Protein AF-A0A359B3W6-F1 (afdb_monomer)

pLDDT: mean 79.04, std 26.1, range [25.25, 98.94]

Structure (mmCIF, N/CA/C/O backbone):
data_AF-A0A359B3W6-F1
#
_entry.id   AF-A0A359B3W6-F1
#
loop_
_atom_site.group_PDB
_atom_site.id
_atom_site.type_symbol
_atom_site.label_atom_id
_atom_site.label_alt_id
_atom_site.label_comp_id
_atom_site.label_asym_id
_atom_site.label_entity_id
_atom_site.label_seq_id
_atom_site.pdbx_PDB_ins_code
_atom_site.Cartn_x
_atom_site.Cartn_y
_atom_site.Cartn_z
_atom_site.occupancy
_atom_site.B_iso_or_equiv
_atom_site.auth_seq_id
_atom_site.auth_comp_id
_atom_site.auth_asym_id
_atom_site.auth_atom_id
_atom_site.pdbx_PDB_model_num
ATOM 1 N N . MET A 1 1 ? -29.154 -22.667 -45.172 1.00 36.38 1 MET A N 1
ATOM 2 C CA . MET A 1 1 ? -29.153 -22.979 -43.729 1.00 36.38 1 MET A CA 1
ATOM 3 C C . MET A 1 1 ? -28.331 -21.907 -43.044 1.00 36.38 1 MET A C 1
ATOM 5 O O . MET A 1 1 ? -27.133 -21.829 -43.276 1.00 36.38 1 MET A O 1
ATOM 9 N N . VAL A 1 2 ? -29.018 -21.005 -42.348 1.00 28.98 2 VAL A N 1
ATOM 10 C CA . VAL A 1 2 ? -28.432 -19.903 -41.578 1.00 28.98 2 VAL A CA 1
ATOM 11 C C . VAL A 1 2 ? -27.772 -20.517 -40.347 1.00 28.98 2 VAL A C 1
ATOM 13 O O . VAL A 1 2 ? -28.417 -21.291 -39.647 1.00 28.98 2 VAL A O 1
ATOM 16 N N . ASN A 1 3 ? -26.487 -20.239 -40.134 1.00 27.81 3 ASN A N 1
ATOM 17 C CA . ASN A 1 3 ? -25.757 -20.699 -38.959 1.00 27.81 3 ASN A CA 1
ATOM 18 C C . ASN A 1 3 ? -25.585 -19.490 -38.034 1.00 27.81 3 ASN A C 1
ATOM 20 O O . ASN A 1 3 ? -24.754 -18.619 -38.290 1.00 27.81 3 ASN A O 1
ATOM 24 N N . ASP A 1 4 ? -26.444 -19.412 -37.020 1.00 30.19 4 ASP A N 1
ATOM 25 C CA . ASP A 1 4 ? -26.442 -18.354 -36.016 1.00 30.19 4 ASP A CA 1
ATOM 26 C C . ASP A 1 4 ? -25.171 -18.426 -35.164 1.00 30.19 4 ASP A C 1
ATOM 28 O O . ASP A 1 4 ? -24.949 -19.362 -34.388 1.00 30.19 4 ASP A O 1
ATOM 32 N N . GLY A 1 5 ? -24.346 -17.387 -35.283 1.00 30.08 5 GLY A N 1
ATOM 33 C CA . GLY A 1 5 ? -23.245 -17.113 -34.375 1.00 30.08 5 GLY A CA 1
ATOM 34 C C . GLY A 1 5 ? -23.776 -16.765 -32.988 1.00 30.08 5 GLY A C 1
ATOM 35 O O . GLY A 1 5 ? -24.195 -15.639 -32.730 1.00 30.08 5 GLY A O 1
ATOM 36 N N . LYS A 1 6 ? -23.714 -17.722 -32.059 1.00 30.56 6 LYS A N 1
ATOM 37 C CA . LYS A 1 6 ? -23.851 -17.433 -30.629 1.00 30.56 6 LYS A CA 1
ATOM 38 C C . LYS A 1 6 ? -22.558 -16.810 -30.118 1.00 30.56 6 LYS A C 1
ATOM 40 O O . LYS A 1 6 ? -21.622 -17.501 -29.726 1.00 30.56 6 LYS A O 1
ATOM 45 N N . ASN A 1 7 ? -22.559 -15.484 -30.119 1.00 29.39 7 ASN A N 1
ATOM 46 C CA . ASN A 1 7 ? -21.658 -14.633 -29.364 1.00 29.39 7 ASN A CA 1
ATOM 47 C C . ASN A 1 7 ? -21.809 -14.974 -27.865 1.00 29.39 7 ASN A C 1
ATOM 49 O O . ASN A 1 7 ? -22.757 -14.538 -27.210 1.00 29.39 7 ASN A O 1
ATOM 53 N N . LYS A 1 8 ? -20.939 -15.839 -27.327 1.00 33.56 8 LYS A N 1
ATOM 54 C CA . LYS A 1 8 ? -20.878 -16.105 -25.885 1.00 33.56 8 LYS A CA 1
ATOM 55 C C . LYS A 1 8 ? -20.101 -14.968 -25.229 1.00 33.56 8 LYS A C 1
ATOM 57 O O . LYS A 1 8 ? -18.878 -14.992 -25.175 1.00 33.56 8 LYS A O 1
ATOM 62 N N . SER A 1 9 ? -20.843 -13.976 -24.745 1.00 30.00 9 SER A N 1
ATOM 63 C CA . SER A 1 9 ? -20.389 -13.077 -23.685 1.00 30.00 9 SER A CA 1
ATOM 64 C C . SER A 1 9 ? -19.958 -13.940 -22.495 1.00 30.00 9 SER A C 1
ATOM 66 O O . SER A 1 9 ? -20.775 -14.672 -21.932 1.00 30.00 9 SER A O 1
ATOM 68 N N . PHE A 1 10 ? -18.665 -13.907 -22.169 1.00 33.50 10 PHE A N 1
ATOM 69 C CA . PHE A 1 10 ? -18.160 -14.406 -20.896 1.00 33.50 10 PHE A CA 1
ATOM 70 C C . PHE A 1 10 ? -18.769 -13.524 -19.807 1.00 33.50 10 PHE A C 1
ATOM 72 O O . PHE A 1 10 ? -18.562 -12.311 -19.788 1.00 33.50 10 PHE A O 1
ATOM 79 N N . LYS A 1 11 ? -19.617 -14.124 -18.975 1.00 37.31 11 LYS A N 1
ATOM 80 C CA . LYS A 1 11 ? -20.152 -13.496 -17.774 1.00 37.31 11 LYS A CA 1
ATOM 81 C C . LYS A 1 11 ? -19.198 -13.855 -16.635 1.00 37.31 11 LYS A C 1
ATOM 83 O O . LYS A 1 11 ? -18.965 -15.036 -16.432 1.00 37.31 11 LYS A O 1
ATOM 88 N N . THR A 1 12 ? -18.711 -12.813 -15.960 1.00 38.09 12 THR A N 1
ATOM 89 C CA . THR A 1 12 ? -17.937 -12.777 -14.702 1.00 38.09 12 THR A CA 1
ATOM 90 C C . THR A 1 12 ? -16.492 -13.309 -14.730 1.00 38.09 12 THR A C 1
ATOM 92 O O . THR A 1 12 ? -16.171 -14.315 -15.356 1.00 38.09 12 THR A O 1
ATOM 95 N N . ALA A 1 13 ? -15.609 -12.609 -14.002 1.00 39.56 13 ALA A N 1
ATOM 96 C CA . ALA A 1 13 ? -14.198 -12.959 -13.786 1.00 39.56 13 ALA A CA 1
ATOM 97 C C . ALA A 1 13 ? -14.005 -14.356 -13.144 1.00 39.56 13 ALA A C 1
ATOM 99 O O . ALA A 1 13 ? -12.960 -14.992 -13.314 1.00 39.56 13 ALA A O 1
ATOM 100 N N . ASP A 1 14 ? -15.050 -14.871 -12.488 1.00 42.25 14 ASP A N 1
ATOM 101 C CA . ASP A 1 14 ? -15.098 -16.177 -11.820 1.00 42.25 14 ASP A CA 1
ATOM 102 C C . ASP A 1 14 ? -14.870 -17.365 -12.791 1.00 42.25 14 ASP A C 1
ATOM 104 O O . ASP A 1 14 ? -14.148 -18.321 -12.478 1.00 42.25 14 ASP A O 1
ATOM 108 N N . ASP A 1 15 ? -15.383 -17.289 -14.028 1.00 41.62 15 ASP A N 1
ATOM 109 C CA . ASP A 1 15 ? -15.172 -18.340 -15.038 1.00 41.62 15 ASP A CA 1
ATOM 110 C C . ASP A 1 15 ? -13.746 -18.309 -15.620 1.00 41.62 15 ASP A C 1
ATOM 112 O O . ASP A 1 15 ? -13.168 -19.358 -15.947 1.00 41.62 15 ASP A O 1
ATOM 116 N N . SER A 1 16 ? -13.149 -17.117 -15.706 1.00 48.25 16 SER A N 1
ATOM 117 C CA . SER A 1 16 ? -11.800 -16.890 -16.229 1.00 48.25 16 SER A CA 1
ATOM 118 C C . SER A 1 16 ? -10.732 -17.453 -15.289 1.00 48.25 16 SER A C 1
ATOM 120 O O . SER A 1 16 ? -9.865 -18.206 -15.741 1.00 48.25 16 SER A O 1
ATOM 122 N N . HIS A 1 17 ? -10.821 -17.172 -13.982 1.00 43.94 17 HIS A N 1
ATOM 123 C CA . HIS A 1 17 ? -9.844 -17.619 -12.979 1.00 43.94 17 HIS A CA 1
ATOM 124 C C . HIS A 1 17 ? -9.797 -19.151 -12.846 1.00 43.94 17 HIS A C 1
ATOM 126 O O . HIS A 1 17 ? -8.724 -19.756 -12.961 1.00 43.94 17 HIS A O 1
ATOM 132 N N . LYS A 1 18 ? -10.962 -19.810 -12.721 1.00 51.53 18 LYS A N 1
ATOM 133 C CA . LYS A 1 18 ? -11.057 -21.284 -12.681 1.00 51.53 18 LYS A CA 1
ATOM 134 C C . LYS A 1 18 ? -10.466 -21.928 -13.940 1.00 51.53 18 LYS A C 1
ATOM 136 O O . LYS A 1 18 ? -9.817 -22.970 -13.852 1.00 51.53 18 LYS A O 1
ATOM 141 N N . HIS A 1 19 ? -10.620 -21.291 -15.104 1.00 52.97 19 HIS A N 1
ATOM 142 C CA . HIS A 1 19 ? -10.031 -21.773 -16.353 1.00 52.97 19 HIS A CA 1
ATOM 143 C C . HIS A 1 19 ? -8.525 -21.524 -16.471 1.00 52.97 19 HIS A C 1
ATOM 145 O O . HIS A 1 19 ? -7.879 -22.292 -17.177 1.00 52.97 19 HIS A O 1
ATOM 151 N N . ILE A 1 20 ? -7.939 -20.482 -15.867 1.00 52.75 20 ILE A N 1
ATOM 152 C CA . ILE A 1 20 ? -6.469 -20.326 -15.829 1.00 52.75 20 ILE A CA 1
ATOM 153 C C . ILE A 1 20 ? -5.886 -21.451 -14.989 1.00 52.75 20 ILE A C 1
ATOM 155 O O . ILE A 1 20 ? -5.019 -22.177 -15.471 1.00 52.75 20 ILE A O 1
ATOM 159 N N . LYS A 1 21 ? -6.424 -21.641 -13.778 1.00 45.81 21 LYS A N 1
ATOM 160 C CA . LYS A 1 21 ? -5.988 -22.698 -12.872 1.00 45.81 21 LYS A CA 1
ATOM 161 C C . LYS A 1 21 ? -6.044 -24.052 -13.583 1.00 45.81 21 LYS A C 1
ATOM 163 O O . LYS A 1 21 ? -5.017 -24.692 -13.744 1.00 45.81 21 LYS A O 1
ATOM 168 N N . GLN A 1 22 ? -7.170 -24.391 -14.215 1.00 52.59 22 GLN A N 1
ATOM 169 C CA . GLN A 1 22 ? -7.306 -25.630 -14.994 1.00 52.59 22 GLN A CA 1
ATOM 170 C C . GLN A 1 22 ? -6.440 -25.702 -16.267 1.00 52.59 22 GLN A C 1
ATOM 172 O O . GLN A 1 22 ? -6.042 -26.798 -16.662 1.00 52.59 22 GLN A O 1
ATOM 177 N N . HIS A 1 23 ? -6.172 -24.585 -16.953 1.00 51.47 23 HIS A N 1
ATOM 178 C CA . HIS A 1 23 ? -5.341 -24.567 -18.165 1.00 51.47 23 HIS A CA 1
ATOM 179 C C . HIS A 1 23 ? -3.865 -24.820 -17.836 1.00 51.47 23 HIS A C 1
ATOM 181 O O . HIS A 1 23 ? -3.219 -25.604 -18.528 1.00 51.47 23 HIS A O 1
ATOM 187 N N . TYR A 1 24 ? -3.362 -24.241 -16.742 1.00 50.25 24 TYR A N 1
ATOM 188 C CA . TYR A 1 24 ? -1.975 -24.409 -16.304 1.00 50.25 24 TYR A CA 1
ATOM 189 C C . TYR A 1 24 ? -1.774 -25.644 -15.395 1.00 50.25 24 TYR A C 1
ATOM 191 O O . TYR A 1 24 ? -0.722 -26.281 -15.467 1.00 50.25 24 TYR A O 1
ATOM 199 N N . GLU A 1 25 ? -2.786 -26.089 -14.637 1.00 46.72 25 GLU A N 1
ATOM 200 C CA . GLU A 1 25 ? -2.764 -27.350 -13.864 1.00 46.72 25 GLU A CA 1
ATOM 201 C C . GLU A 1 25 ? -2.724 -28.592 -14.766 1.00 46.72 25 GLU A C 1
ATOM 203 O O . GLU A 1 25 ? -2.062 -29.579 -14.436 1.00 46.72 25 GLU A O 1
ATOM 208 N N . LYS A 1 26 ? -3.357 -28.547 -15.951 1.00 44.56 26 LYS A N 1
ATOM 209 C CA . LYS A 1 26 ? -3.331 -29.656 -16.927 1.00 44.56 26 LYS A CA 1
ATOM 210 C C . LYS A 1 26 ? -1.946 -29.923 -17.536 1.00 44.56 26 LYS A C 1
ATOM 212 O O . LYS A 1 26 ? -1.768 -30.959 -18.169 1.00 44.56 26 LYS A O 1
ATOM 217 N N . THR A 1 27 ? -0.959 -29.054 -17.296 1.00 40.69 27 THR A N 1
ATOM 218 C CA . THR A 1 27 ? 0.457 -29.267 -17.674 1.00 40.69 27 THR A CA 1
ATOM 219 C C . THR A 1 27 ? 1.349 -29.776 -16.532 1.00 40.69 27 THR A C 1
ATOM 221 O O . THR A 1 27 ? 2.570 -29.813 -16.654 1.00 40.69 27 THR A O 1
ATOM 224 N N . GLY A 1 28 ? 0.744 -30.253 -15.440 1.00 34.12 28 GLY A N 1
ATOM 225 C CA . GLY A 1 28 ? 1.410 -31.074 -14.432 1.00 34.12 28 GLY A CA 1
ATOM 226 C C . GLY A 1 28 ? 1.991 -30.281 -13.265 1.00 34.12 28 GLY A C 1
ATOM 227 O O . GLY A 1 28 ? 2.985 -29.574 -13.420 1.00 34.12 28 GLY A O 1
ATOM 228 N N . ALA A 1 29 ? 1.366 -30.435 -12.099 1.00 36.34 29 ALA A N 1
ATOM 229 C CA . ALA A 1 29 ? 2.002 -30.672 -10.798 1.00 36.34 29 ALA A CA 1
ATOM 230 C C . ALA A 1 29 ? 0.889 -30.854 -9.754 1.00 36.34 29 ALA A C 1
ATOM 232 O O . ALA A 1 29 ? 0.116 -29.936 -9.489 1.00 36.34 29 ALA A O 1
ATOM 233 N N . GLY A 1 30 ? 0.783 -32.066 -9.209 1.00 29.44 30 GLY A N 1
ATOM 234 C CA . GLY A 1 30 ? -0.103 -32.385 -8.099 1.00 29.44 30 GLY A CA 1
ATOM 235 C C . GLY A 1 30 ? 0.490 -31.960 -6.754 1.00 29.44 30 GLY A C 1
ATOM 236 O O . GLY A 1 30 ? 1.687 -32.095 -6.549 1.00 29.44 30 GLY A O 1
ATOM 237 N N . LYS A 1 31 ? -0.413 -31.466 -5.902 1.00 36.09 31 LYS A N 1
ATOM 238 C CA . LYS A 1 31 ? -0.599 -31.683 -4.456 1.00 36.09 31 LYS A CA 1
ATOM 239 C C . LYS A 1 31 ? 0.567 -31.627 -3.444 1.00 36.09 31 LYS A C 1
ATOM 241 O O . LYS A 1 31 ? 1.633 -32.196 -3.624 1.00 36.09 31 LYS A O 1
ATOM 246 N N . ASP A 1 32 ? 0.150 -31.067 -2.302 1.00 30.47 32 ASP A N 1
ATOM 247 C CA . ASP A 1 32 ? 0.603 -31.215 -0.912 1.00 30.47 32 ASP A CA 1
ATOM 248 C C . ASP A 1 32 ? 1.711 -30.280 -0.402 1.00 30.47 32 ASP A C 1
ATOM 250 O O . ASP A 1 32 ? 2.897 -30.575 -0.481 1.00 30.47 32 ASP A O 1
ATOM 254 N N . TYR A 1 33 ? 1.279 -29.195 0.257 1.00 28.80 33 TYR A N 1
ATOM 255 C CA . TYR A 1 33 ? 2.018 -28.549 1.346 1.00 28.80 33 TYR A CA 1
ATOM 256 C C . TYR A 1 33 ? 1.069 -28.260 2.527 1.00 28.80 33 TYR A C 1
ATOM 258 O O . TYR A 1 33 ? -0.125 -28.034 2.308 1.00 28.80 33 TYR A O 1
ATOM 266 N N . PRO A 1 34 ? 1.569 -28.350 3.775 1.00 26.09 34 PRO A N 1
ATOM 267 C CA . PRO A 1 34 ? 0.757 -28.425 4.987 1.00 26.09 34 PRO A CA 1
ATOM 268 C C . PRO A 1 34 ? 0.120 -27.071 5.339 1.00 26.09 34 PRO A C 1
ATOM 270 O O . PRO A 1 34 ? 0.585 -26.034 4.862 1.00 26.09 34 PRO A O 1
ATOM 273 N N . PRO A 1 35 ? -0.926 -27.055 6.188 1.00 26.62 35 PRO A N 1
ATOM 274 C CA . PRO A 1 35 ? -1.527 -25.811 6.647 1.00 26.62 35 PRO A CA 1
ATOM 275 C C . PRO A 1 35 ? -0.483 -24.964 7.380 1.00 26.62 35 PRO A C 1
ATOM 277 O O . PRO A 1 35 ? 0.239 -25.466 8.246 1.00 26.62 35 PRO A O 1
ATOM 280 N N . SER A 1 36 ? -0.424 -23.676 7.038 1.00 29.25 36 SER A N 1
ATOM 281 C CA . SER A 1 36 ? 0.256 -22.666 7.845 1.00 29.25 36 SER A CA 1
ATOM 282 C C . SER A 1 36 ? -0.233 -22.788 9.287 1.00 29.25 36 SER A C 1
ATOM 284 O O . SER A 1 36 ? -1.439 -22.822 9.544 1.00 29.25 36 SER A O 1
ATOM 286 N N . SER A 1 37 ? 0.714 -22.924 10.210 1.00 25.25 37 SER A N 1
ATOM 287 C CA . SER A 1 37 ? 0.482 -23.142 11.632 1.00 25.25 37 SER A CA 1
ATOM 288 C C . SER A 1 37 ? -0.518 -22.138 12.198 1.00 25.25 37 SER A C 1
ATOM 290 O O . SER A 1 37 ? -0.296 -20.931 12.200 1.00 25.25 37 SER A O 1
ATOM 292 N N . SER A 1 38 ? -1.617 -22.677 12.705 1.00 27.69 38 SER A N 1
ATOM 293 C CA . SER A 1 38 ? -2.658 -21.979 13.436 1.00 27.69 38 SER A CA 1
ATOM 294 C C . SER A 1 38 ? -2.140 -21.491 14.793 1.00 27.69 38 SER A C 1
ATOM 296 O O . SER A 1 38 ? -2.188 -22.236 15.771 1.00 27.69 38 SER A O 1
ATOM 298 N N . THR A 1 39 ? -1.691 -20.239 14.866 1.00 26.31 39 THR A N 1
ATOM 299 C CA . THR A 1 39 ? -1.574 -19.493 16.137 1.00 26.31 39 THR A CA 1
ATOM 300 C C . THR A 1 39 ? -2.097 -18.052 16.063 1.00 26.31 39 THR A C 1
ATOM 302 O O . THR A 1 39 ? -1.919 -17.303 17.014 1.00 26.31 39 THR A O 1
ATOM 305 N N . GLU A 1 40 ? -2.808 -17.657 15.002 1.00 30.67 40 GLU A N 1
ATOM 306 C CA . GLU A 1 40 ? -3.299 -16.270 14.840 1.00 30.67 40 GLU A CA 1
ATOM 307 C C . GLU A 1 40 ? -4.784 -16.051 15.183 1.00 30.67 40 GLU A C 1
ATOM 309 O O . GLU A 1 40 ? -5.298 -14.943 15.071 1.00 30.67 40 GLU A O 1
ATOM 314 N N . ASN A 1 41 ? -5.486 -17.065 15.693 1.00 27.97 41 ASN A N 1
ATOM 315 C CA . ASN A 1 41 ? -6.885 -16.927 16.111 1.00 27.97 41 ASN A CA 1
ATOM 316 C C . ASN A 1 41 ? -7.007 -16.733 17.626 1.00 27.97 41 ASN A C 1
ATOM 318 O O . ASN A 1 41 ? -7.433 -17.647 18.330 1.00 27.97 41 ASN A O 1
ATOM 322 N N . ALA A 1 42 ? -6.633 -15.556 18.134 1.00 27.83 42 ALA A N 1
ATOM 323 C CA . ALA A 1 42 ? -6.939 -15.187 19.520 1.00 27.83 42 ALA A CA 1
ATOM 324 C C . ALA A 1 42 ? -6.927 -13.676 19.821 1.00 27.83 42 ALA A C 1
ATOM 326 O O . ALA A 1 42 ? -6.556 -13.307 20.926 1.00 27.83 42 ALA A O 1
ATOM 327 N N . VAL A 1 43 ? -7.318 -12.774 18.912 1.00 33.97 43 VAL A N 1
ATOM 328 C CA . VAL A 1 43 ? -7.500 -11.353 19.293 1.00 33.97 43 VAL A CA 1
ATOM 329 C C . VAL A 1 43 ? -8.624 -10.702 18.485 1.00 33.97 43 VAL A C 1
ATOM 331 O O . VAL A 1 43 ? -8.398 -9.866 17.621 1.00 33.97 43 VAL A O 1
ATOM 334 N N . VAL A 1 44 ? -9.866 -11.081 18.773 1.00 30.55 44 VAL A N 1
ATOM 335 C CA . VAL A 1 44 ? -11.040 -10.285 18.393 1.00 30.55 44 VAL A CA 1
ATOM 336 C C . VAL A 1 44 ? -11.812 -10.026 19.671 1.00 30.55 44 VAL A C 1
ATOM 338 O O . VAL A 1 44 ? -12.718 -10.773 20.005 1.00 30.55 44 VAL A O 1
ATOM 341 N N . ASP A 1 45 ? -11.367 -9.037 20.443 1.00 29.81 45 ASP A N 1
ATOM 342 C CA . ASP A 1 45 ? -12.242 -8.352 21.389 1.00 29.81 45 ASP A CA 1
ATOM 343 C C . ASP A 1 45 ? -11.569 -7.108 21.977 1.00 29.81 45 ASP A C 1
ATOM 345 O O . ASP A 1 45 ? -10.500 -7.196 22.587 1.00 29.81 45 ASP A O 1
ATOM 349 N N . ARG A 1 46 ? -12.305 -5.990 21.894 1.00 35.03 46 ARG A N 1
ATOM 350 C CA . ARG A 1 46 ? -12.143 -4.691 22.581 1.00 35.03 46 ARG A CA 1
ATOM 351 C C . ARG A 1 46 ? -11.500 -3.550 21.794 1.00 35.03 46 ARG A C 1
ATOM 353 O O . ARG A 1 46 ? -10.348 -3.211 22.039 1.00 35.03 46 ARG A O 1
ATOM 360 N N . PHE A 1 47 ? -12.339 -2.794 21.085 1.00 38.72 47 PHE A N 1
ATOM 361 C CA . PHE A 1 47 ? -12.209 -1.334 21.049 1.00 38.72 47 PHE A CA 1
ATOM 362 C C . PHE A 1 47 ? -13.580 -0.658 21.228 1.00 38.72 47 PHE A C 1
ATOM 364 O O . PHE A 1 47 ? -14.586 -1.066 20.657 1.00 38.72 47 PHE A O 1
ATOM 371 N N . HIS A 1 48 ? -13.620 0.336 22.118 1.00 36.75 48 HIS A N 1
ATOM 372 C CA . HIS A 1 48 ? -14.768 1.193 22.422 1.00 36.75 48 HIS A CA 1
ATOM 373 C C . HIS A 1 48 ? -14.417 2.637 22.056 1.00 36.75 48 HIS A C 1
ATOM 375 O O . HIS A 1 48 ? -13.266 3.051 22.193 1.00 36.75 48 HIS A O 1
ATOM 381 N N . HIS A 1 49 ? -15.437 3.379 21.627 1.00 35.19 49 HIS A N 1
ATOM 382 C CA . HIS A 1 49 ? -15.394 4.741 21.099 1.00 35.19 49 HIS A CA 1
ATOM 383 C C . HIS A 1 49 ? -14.507 5.717 21.899 1.00 35.19 49 HIS A C 1
ATOM 385 O O . HIS A 1 49 ? -14.604 5.807 23.126 1.00 35.19 49 HIS A O 1
ATOM 391 N N . GLY A 1 50 ? -13.664 6.471 21.182 1.00 43.47 50 GLY A N 1
ATOM 392 C CA . GLY A 1 50 ? -13.038 7.716 21.651 1.00 43.47 50 GLY A CA 1
ATOM 393 C C . GLY A 1 50 ? -12.027 7.621 22.802 1.00 43.47 50 GLY A C 1
ATOM 394 O O . GLY A 1 50 ? -11.721 8.641 23.417 1.00 43.47 50 GLY A O 1
ATOM 395 N N . LYS A 1 51 ? -11.502 6.435 23.142 1.00 44.00 51 LYS A N 1
ATOM 396 C CA . LYS A 1 51 ? -10.462 6.284 24.180 1.00 44.00 51 LYS A CA 1
ATOM 397 C C . LYS A 1 51 ? -9.111 5.919 23.572 1.00 44.00 51 LYS A C 1
ATOM 399 O O . LYS A 1 51 ? -9.044 5.061 22.697 1.00 44.00 51 LYS A O 1
ATOM 404 N N . LYS A 1 52 ? -8.035 6.522 24.108 1.00 50.12 52 LYS A N 1
ATOM 405 C CA . LYS A 1 52 ? -6.641 6.164 23.788 1.00 50.12 52 LYS A CA 1
ATOM 406 C C . LYS A 1 52 ? -6.468 4.639 23.787 1.00 50.12 52 LYS A C 1
ATOM 408 O O . LYS A 1 52 ? -7.020 3.986 24.683 1.00 50.12 52 LYS A O 1
ATOM 413 N N . PRO A 1 53 ? -5.693 4.076 22.842 1.00 59.72 53 PRO A N 1
ATOM 414 C CA . PRO A 1 53 ? -5.505 2.637 22.755 1.00 59.72 53 PRO A CA 1
ATOM 415 C C . PRO A 1 53 ? -5.007 2.087 24.094 1.00 59.72 53 PRO A C 1
ATOM 417 O O . PRO A 1 53 ? -4.130 2.664 24.746 1.00 59.72 53 PRO A O 1
ATOM 420 N N . SER A 1 54 ? -5.600 0.970 24.525 1.00 71.69 54 SER A N 1
ATOM 421 C CA . SER A 1 54 ? -5.137 0.256 25.716 1.00 71.69 54 SER A CA 1
ATOM 422 C C . SER A 1 54 ? -3.662 -0.128 25.543 1.00 71.69 54 SER A C 1
ATOM 424 O O . SER A 1 54 ? -3.209 -0.330 24.420 1.00 71.69 54 SER A O 1
ATOM 426 N N . THR A 1 55 ? -2.891 -0.246 26.630 1.00 68.94 55 THR A N 1
ATOM 427 C CA . THR A 1 55 ? -1.476 -0.655 26.523 1.00 68.94 55 THR A CA 1
ATOM 428 C C . THR A 1 55 ? -1.292 -1.957 25.718 1.00 68.94 55 THR A C 1
ATOM 430 O O . THR A 1 55 ? -0.415 -1.965 24.855 1.00 68.94 55 THR A O 1
ATOM 433 N N . PRO A 1 56 ? -2.122 -3.010 25.900 1.00 78.25 56 PRO A N 1
ATOM 434 C CA . PRO A 1 56 ? -2.085 -4.186 25.028 1.00 78.25 56 PRO A CA 1
ATOM 435 C C . PRO A 1 56 ? -2.412 -3.868 23.562 1.00 78.25 56 PRO A C 1
ATOM 437 O O . PRO A 1 56 ? -1.688 -4.306 22.676 1.00 78.25 56 PRO A O 1
ATOM 440 N N . GLY A 1 57 ? -3.446 -3.060 23.298 1.00 88.56 57 GLY A N 1
ATOM 441 C CA . GLY A 1 57 ? -3.836 -2.671 21.938 1.00 88.56 57 GLY A CA 1
ATOM 442 C C . GLY A 1 57 ? -2.760 -1.871 21.199 1.00 88.56 57 GLY A C 1
ATOM 443 O O . GLY A 1 57 ? -2.495 -2.130 20.031 1.00 88.56 57 GLY A O 1
ATOM 444 N N . PHE A 1 58 ? -2.084 -0.953 21.896 1.00 94.12 58 PHE A N 1
ATOM 445 C CA . PHE A 1 58 ? -0.953 -0.196 21.355 1.00 94.12 58 PHE A CA 1
ATOM 446 C C . PHE A 1 58 ? 0.195 -1.118 20.932 1.00 94.12 58 PHE A C 1
ATOM 448 O O . PHE A 1 58 ? 0.723 -0.961 19.835 1.00 94.12 58 PHE A O 1
ATOM 455 N N . ILE A 1 59 ? 0.578 -2.074 21.787 1.00 96.56 59 ILE A N 1
ATOM 456 C CA . ILE A 1 59 ? 1.678 -3.007 21.501 1.00 96.56 59 ILE A CA 1
ATOM 457 C C . ILE A 1 59 ? 1.342 -3.886 20.292 1.00 96.56 59 ILE A C 1
ATOM 459 O O . ILE A 1 59 ? 2.141 -3.963 19.360 1.00 96.56 59 ILE A O 1
ATOM 463 N N . VAL A 1 60 ? 0.156 -4.503 20.296 1.00 95.94 60 VAL A N 1
ATOM 464 C CA . VAL A 1 60 ? -0.282 -5.419 19.235 1.00 95.94 60 VAL A CA 1
ATOM 465 C C . VAL A 1 60 ? -0.330 -4.707 17.885 1.00 95.94 60 VAL A C 1
ATOM 467 O O . VAL A 1 60 ? 0.291 -5.175 16.932 1.00 95.94 60 VAL A O 1
ATOM 470 N N . GLU A 1 61 ? -0.990 -3.549 17.805 1.00 96.00 61 GLU A N 1
ATOM 471 C CA . GLU A 1 61 ? -1.131 -2.835 16.532 1.00 96.00 61 GLU A CA 1
ATOM 472 C C . GLU A 1 61 ? 0.207 -2.281 16.024 1.00 96.00 61 GLU A C 1
ATOM 474 O O . GLU A 1 61 ? 0.499 -2.344 14.830 1.00 96.00 61 GLU A O 1
ATOM 479 N N . SER A 1 62 ? 1.074 -1.816 16.930 1.00 98.38 62 SER A N 1
ATOM 480 C CA . SER A 1 62 ? 2.410 -1.335 16.560 1.00 98.38 62 SER A CA 1
ATOM 481 C C . SER A 1 62 ? 3.239 -2.440 15.914 1.00 98.38 62 SER A C 1
ATOM 483 O O . SER A 1 62 ? 3.842 -2.226 14.864 1.00 98.38 62 SER A O 1
ATOM 485 N N . LEU A 1 63 ? 3.272 -3.632 16.513 1.00 98.50 63 LEU A N 1
ATOM 486 C CA . LEU A 1 63 ? 4.035 -4.756 15.972 1.00 98.50 63 LEU A CA 1
ATOM 487 C C . LEU A 1 63 ? 3.431 -5.257 14.656 1.00 98.50 63 LEU A C 1
ATOM 489 O O . LEU A 1 63 ? 4.172 -5.485 13.702 1.00 98.50 63 LEU A O 1
ATOM 493 N N . ARG A 1 64 ? 2.098 -5.332 14.559 1.00 98.06 64 ARG A N 1
ATOM 494 C CA . ARG A 1 64 ? 1.378 -5.716 13.333 1.00 98.06 64 ARG A CA 1
ATOM 495 C C . ARG A 1 64 ? 1.679 -4.787 12.150 1.00 98.06 64 ARG A C 1
ATOM 497 O O . ARG A 1 64 ? 1.774 -5.239 11.006 1.00 98.06 64 ARG A O 1
ATOM 504 N N . LEU A 1 65 ? 1.827 -3.485 12.403 1.00 98.38 65 LEU A N 1
ATOM 505 C CA . LEU A 1 65 ? 2.238 -2.505 11.394 1.00 98.38 65 LEU A CA 1
ATOM 506 C C . LEU A 1 65 ? 3.729 -2.628 11.060 1.00 98.38 65 LEU A C 1
ATOM 508 O O . LEU A 1 65 ? 4.067 -2.753 9.886 1.00 98.38 65 LEU A O 1
ATOM 512 N N . ASN A 1 66 ? 4.614 -2.630 12.062 1.00 98.81 66 ASN A N 1
ATOM 513 C CA . ASN A 1 66 ? 6.064 -2.650 11.835 1.00 98.81 66 ASN A CA 1
ATOM 514 C C . ASN A 1 66 ? 6.536 -3.927 11.129 1.00 98.81 66 ASN A C 1
ATOM 516 O O . ASN A 1 66 ? 7.245 -3.837 10.130 1.00 98.81 66 ASN A O 1
ATOM 520 N N . LEU A 1 67 ? 6.120 -5.109 11.594 1.00 98.81 67 LEU A N 1
ATOM 521 C CA . LEU A 1 67 ? 6.568 -6.390 11.029 1.00 98.81 67 LEU A CA 1
ATOM 522 C C . LEU A 1 67 ? 6.207 -6.534 9.545 1.00 98.81 67 LEU A C 1
ATOM 524 O O . LEU A 1 67 ? 6.955 -7.131 8.773 1.00 98.81 67 LEU A O 1
ATOM 528 N N . PHE A 1 68 ? 5.074 -5.963 9.138 1.00 98.88 68 PHE A N 1
ATOM 529 C CA . PHE A 1 68 ? 4.644 -5.965 7.748 1.00 98.88 68 PHE A CA 1
ATOM 530 C C . PHE A 1 68 ? 5.350 -4.873 6.938 1.00 98.88 68 PHE A C 1
ATOM 532 O O . PHE A 1 68 ? 6.062 -5.164 5.976 1.00 98.88 68 PHE A O 1
ATOM 539 N N . TRP A 1 69 ? 5.190 -3.608 7.331 1.00 98.88 69 TRP A N 1
ATOM 540 C CA . TRP A 1 69 ? 5.602 -2.485 6.494 1.00 98.88 69 TRP A CA 1
ATOM 541 C C . TRP A 1 69 ? 7.116 -2.281 6.441 1.00 98.88 69 TRP A C 1
ATOM 543 O O . TRP A 1 69 ? 7.609 -1.836 5.408 1.00 98.88 69 TRP A O 1
ATOM 553 N N . LEU A 1 70 ? 7.885 -2.649 7.474 1.00 98.94 70 LEU A N 1
ATOM 554 C CA . LEU A 1 70 ? 9.352 -2.572 7.405 1.00 98.94 70 LEU A CA 1
ATOM 555 C C . LEU A 1 70 ? 9.902 -3.505 6.318 1.00 98.94 70 LEU A C 1
ATOM 557 O O . LEU A 1 70 ? 10.782 -3.110 5.551 1.00 98.94 70 LEU A O 1
ATOM 561 N N . ARG A 1 71 ? 9.323 -4.707 6.179 1.00 98.88 71 ARG A N 1
ATOM 562 C CA . ARG A 1 71 ? 9.657 -5.626 5.085 1.00 98.88 71 ARG A CA 1
ATOM 563 C C . ARG A 1 71 ? 9.307 -5.025 3.726 1.00 98.88 71 ARG A C 1
ATOM 565 O O . ARG A 1 71 ? 10.161 -4.984 2.843 1.00 98.88 71 ARG A O 1
ATOM 572 N N . ILE A 1 72 ? 8.077 -4.532 3.578 1.00 98.88 72 ILE A N 1
ATOM 573 C CA . ILE A 1 72 ? 7.596 -3.900 2.341 1.00 98.88 72 ILE A CA 1
ATOM 574 C C . ILE A 1 72 ? 8.506 -2.726 1.937 1.00 98.88 72 ILE A C 1
ATOM 576 O O . ILE A 1 72 ? 8.941 -2.643 0.792 1.00 98.88 72 ILE A O 1
ATOM 580 N N . MET A 1 73 ? 8.895 -1.859 2.876 1.00 98.88 73 MET A N 1
ATOM 581 C CA . MET A 1 73 ? 9.780 -0.723 2.592 1.00 98.88 73 MET A CA 1
ATOM 582 C C . MET A 1 73 ? 11.219 -1.131 2.249 1.00 98.88 73 MET A C 1
ATOM 584 O O . MET A 1 73 ? 11.826 -0.497 1.381 1.00 98.88 73 MET A O 1
ATOM 588 N N . SER A 1 74 ? 11.754 -2.197 2.856 1.00 98.94 74 SER A N 1
ATOM 589 C CA . SER A 1 74 ? 13.048 -2.766 2.447 1.00 98.94 74 SER A CA 1
ATOM 590 C C . SER A 1 74 ? 13.000 -3.259 0.995 1.00 98.94 74 SER A C 1
ATOM 592 O O . SER A 1 74 ? 13.862 -2.917 0.181 1.00 98.94 74 SER A O 1
ATOM 594 N N . GLU A 1 75 ? 11.949 -4.002 0.639 1.00 98.94 75 GLU A N 1
ATOM 595 C CA . GLU A 1 75 ? 11.734 -4.522 -0.715 1.00 98.94 75 GLU A CA 1
ATOM 596 C C . GLU A 1 75 ? 11.523 -3.384 -1.731 1.00 98.94 75 GLU A C 1
ATOM 598 O O . GLU A 1 75 ? 12.105 -3.414 -2.814 1.00 98.94 75 GLU A O 1
ATOM 603 N N . HIS A 1 76 ? 10.814 -2.311 -1.365 1.00 98.88 76 HIS A N 1
ATOM 604 C CA . HIS A 1 76 ? 10.697 -1.109 -2.196 1.00 98.88 76 HIS A CA 1
ATOM 605 C C . HIS A 1 76 ? 12.042 -0.482 -2.536 1.00 98.88 76 HIS A C 1
ATOM 607 O O . HIS A 1 76 ? 12.289 -0.145 -3.694 1.00 98.88 76 HIS A O 1
ATOM 613 N N . ALA A 1 77 ? 12.914 -0.312 -1.542 1.00 98.88 77 ALA A N 1
ATOM 614 C CA . ALA A 1 77 ? 14.233 0.262 -1.764 1.00 98.88 77 ALA A CA 1
ATOM 615 C C . ALA A 1 77 ? 15.053 -0.603 -2.743 1.00 98.88 77 ALA A C 1
ATOM 617 O O . ALA A 1 77 ? 15.698 -0.076 -3.654 1.00 98.88 77 ALA A O 1
ATOM 618 N N . LEU A 1 78 ? 14.936 -1.932 -2.643 1.00 98.81 78 LEU A N 1
ATOM 619 C CA . LEU A 1 78 ? 15.504 -2.857 -3.622 1.00 98.81 78 LEU A CA 1
ATOM 620 C C . LEU A 1 78 ? 14.907 -2.664 -5.025 1.00 98.81 78 LEU A C 1
ATOM 622 O O . LEU A 1 78 ? 15.666 -2.539 -5.985 1.00 98.81 78 LEU A O 1
ATOM 626 N N . PHE A 1 79 ? 13.580 -2.636 -5.168 1.00 98.75 79 PHE A N 1
ATOM 627 C CA . PHE A 1 79 ? 12.930 -2.517 -6.477 1.00 98.75 79 PHE A CA 1
ATOM 628 C C . PHE A 1 79 ? 13.268 -1.197 -7.174 1.00 98.75 79 PHE A C 1
ATOM 630 O O . PHE A 1 79 ? 13.627 -1.216 -8.352 1.00 98.75 79 PHE A O 1
ATOM 637 N N . ILE A 1 80 ? 13.274 -0.078 -6.438 1.00 98.69 80 ILE A N 1
ATOM 638 C CA . ILE A 1 80 ? 13.716 1.220 -6.969 1.00 98.69 80 ILE A CA 1
ATOM 639 C C . ILE A 1 80 ? 15.147 1.102 -7.496 1.00 98.69 80 ILE A C 1
ATOM 641 O O . ILE A 1 80 ? 15.417 1.490 -8.633 1.00 98.69 80 ILE A O 1
ATOM 645 N N . ARG A 1 81 ? 16.059 0.522 -6.703 1.00 98.50 81 ARG A N 1
ATOM 646 C CA . ARG A 1 81 ? 17.467 0.335 -7.084 1.00 98.50 81 ARG A CA 1
ATOM 647 C C . ARG A 1 81 ? 17.626 -0.508 -8.348 1.00 98.50 81 ARG A C 1
ATOM 649 O O . ARG A 1 81 ? 18.509 -0.226 -9.154 1.00 98.50 81 ARG A O 1
ATOM 656 N N . LEU A 1 82 ? 16.801 -1.538 -8.530 1.00 97.56 82 LEU A N 1
ATOM 657 C CA . LEU A 1 82 ? 16.816 -2.375 -9.734 1.00 97.56 82 LEU A CA 1
ATOM 658 C C . LEU A 1 82 ? 16.278 -1.638 -10.969 1.00 97.56 82 LEU A C 1
ATOM 660 O O . LEU A 1 82 ? 16.754 -1.895 -12.070 1.00 97.56 82 LEU A O 1
ATOM 664 N N . GLY A 1 83 ? 15.331 -0.714 -10.791 1.00 97.25 83 GLY A N 1
ATOM 665 C CA . GLY A 1 83 ? 14.783 0.096 -11.879 1.00 97.25 83 GLY A CA 1
ATOM 666 C C . GLY A 1 83 ? 15.603 1.338 -12.250 1.00 97.25 83 GLY A C 1
ATOM 667 O O . GLY A 1 83 ? 15.329 1.935 -13.291 1.00 97.25 83 GLY A O 1
ATOM 668 N N . LEU A 1 84 ? 16.583 1.742 -11.430 1.00 98.12 84 LEU A N 1
ATOM 669 C CA . LEU A 1 84 ? 17.466 2.886 -11.697 1.00 98.12 84 LEU A CA 1
ATOM 670 C C . LEU A 1 84 ? 18.575 2.540 -12.715 1.00 98.12 84 LEU A C 1
ATOM 672 O O . LEU A 1 84 ? 19.154 1.451 -12.611 1.00 98.12 84 LEU A O 1
ATOM 676 N N . PRO A 1 85 ? 18.951 3.469 -13.620 1.00 96.44 85 PRO A N 1
ATOM 677 C CA . PRO A 1 85 ? 20.118 3.326 -14.499 1.00 96.44 85 PRO A CA 1
ATOM 678 C C . PRO A 1 85 ? 21.403 3.055 -13.723 1.00 96.44 85 PRO A C 1
ATOM 680 O O . PRO A 1 85 ? 21.542 3.486 -12.579 1.00 96.44 85 PRO A O 1
ATOM 683 N N . CYS A 1 86 ? 22.366 2.370 -14.338 1.00 95.38 86 CYS A N 1
ATOM 684 C CA . CYS A 1 86 ? 23.643 2.047 -13.695 1.00 95.38 86 CYS A CA 1
ATOM 685 C C . CYS A 1 86 ? 24.467 3.298 -13.348 1.00 95.38 86 CYS A C 1
ATOM 687 O O . CYS A 1 86 ? 25.236 3.275 -12.389 1.00 95.38 86 CYS A O 1
ATOM 689 N N . GLU A 1 87 ? 24.285 4.374 -14.112 1.00 95.44 87 GLU A N 1
ATOM 690 C CA . GLU A 1 87 ? 24.974 5.658 -13.993 1.00 95.44 87 GLU A CA 1
ATOM 691 C C . GLU A 1 87 ? 24.506 6.466 -12.774 1.00 95.44 87 GLU A C 1
ATOM 693 O O . GLU A 1 87 ? 25.269 7.276 -12.248 1.00 95.44 87 GLU A O 1
ATOM 698 N N . GLU A 1 88 ? 23.298 6.197 -12.267 1.00 97.38 88 GLU A N 1
ATOM 699 C CA . GLU A 1 88 ? 22.716 6.852 -11.088 1.00 97.38 88 GLU A CA 1
ATOM 700 C C . GLU A 1 88 ? 23.308 6.307 -9.776 1.00 97.38 88 GLU A C 1
ATOM 702 O O . GLU A 1 88 ? 22.606 5.853 -8.870 1.00 97.38 88 GLU A O 1
ATOM 707 N N . VAL A 1 89 ? 24.639 6.321 -9.666 1.00 97.94 89 VAL A N 1
ATOM 708 C CA . VAL A 1 89 ? 25.399 5.688 -8.577 1.00 97.94 89 VAL A CA 1
ATOM 709 C C . VAL A 1 89 ? 24.954 6.193 -7.204 1.00 97.94 89 VAL A C 1
ATOM 711 O O . VAL A 1 89 ? 24.753 5.388 -6.296 1.00 97.94 89 VAL A O 1
ATOM 714 N N . ALA A 1 90 ? 24.754 7.504 -7.049 1.00 98.25 90 ALA A N 1
ATOM 715 C CA . ALA A 1 90 ? 24.356 8.096 -5.772 1.00 98.25 90 ALA A CA 1
ATOM 716 C C . ALA A 1 90 ? 22.974 7.601 -5.310 1.00 98.25 90 ALA A C 1
ATOM 718 O O . ALA A 1 90 ? 22.837 7.137 -4.179 1.00 98.25 90 ALA A O 1
ATOM 719 N N . LEU A 1 91 ? 21.972 7.621 -6.197 1.00 98.50 91 LEU A N 1
ATOM 720 C CA . LEU A 1 91 ? 20.619 7.149 -5.882 1.00 98.50 91 LEU A CA 1
ATOM 721 C C . LEU A 1 91 ? 20.593 5.644 -5.603 1.00 98.50 91 LEU A C 1
ATOM 723 O O . LEU A 1 91 ? 19.867 5.186 -4.723 1.00 98.50 91 LEU A O 1
ATOM 727 N N . ARG A 1 92 ? 21.405 4.864 -6.325 1.00 98.56 92 ARG A N 1
ATOM 728 C CA . ARG A 1 92 ? 21.521 3.417 -6.105 1.00 98.56 92 ARG A CA 1
ATOM 729 C C . ARG A 1 92 ? 22.125 3.085 -4.744 1.00 98.56 92 ARG A C 1
ATOM 731 O O . ARG A 1 92 ? 21.629 2.172 -4.088 1.00 98.56 92 ARG A O 1
ATOM 738 N N . LEU A 1 93 ? 23.170 3.808 -4.334 1.00 98.75 93 LEU A N 1
ATOM 739 C CA . LEU A 1 93 ? 23.795 3.647 -3.018 1.00 98.75 93 LEU A CA 1
ATOM 740 C C . LEU A 1 93 ? 22.838 4.051 -1.895 1.00 98.75 93 LEU A C 1
ATOM 742 O O . LEU A 1 93 ? 22.738 3.348 -0.893 1.00 98.75 93 LEU A O 1
ATOM 746 N N . GLU A 1 94 ? 22.096 5.141 -2.076 1.00 98.81 94 GLU A N 1
ATOM 747 C CA . GLU A 1 94 ? 21.087 5.568 -1.109 1.00 98.81 94 GLU A CA 1
ATOM 748 C C . GLU A 1 94 ? 19.962 4.534 -0.960 1.00 98.81 94 GLU A C 1
ATOM 750 O O . GLU A 1 94 ? 19.615 4.154 0.159 1.00 98.81 94 GLU A O 1
ATOM 755 N N . ALA A 1 95 ? 19.442 4.008 -2.073 1.00 98.81 95 ALA A N 1
ATOM 756 C CA . ALA A 1 95 ? 18.443 2.943 -2.056 1.00 98.81 95 ALA A CA 1
ATOM 757 C C . ALA A 1 95 ? 18.965 1.671 -1.365 1.00 98.81 95 ALA A C 1
ATOM 759 O O . ALA A 1 95 ? 18.246 1.040 -0.594 1.00 98.81 95 ALA A O 1
ATOM 760 N N . GLU A 1 96 ? 20.226 1.298 -1.595 1.00 98.81 96 GLU A N 1
ATOM 761 C CA . GLU A 1 96 ? 20.852 0.165 -0.907 1.00 98.81 96 GLU A CA 1
ATOM 762 C C . GLU A 1 96 ? 20.978 0.402 0.606 1.00 98.81 96 GLU A C 1
ATOM 764 O O . GLU A 1 96 ? 20.732 -0.511 1.396 1.00 98.81 96 GLU A O 1
ATOM 769 N N . GLN A 1 97 ? 21.329 1.619 1.028 1.00 98.88 97 GLN A N 1
ATOM 770 C CA . GLN A 1 97 ? 21.407 1.955 2.448 1.00 98.88 97 GLN A CA 1
ATOM 771 C C . GLN A 1 97 ? 20.027 1.898 3.110 1.00 98.88 97 GLN A C 1
ATOM 773 O O . GLN A 1 97 ? 19.883 1.283 4.165 1.00 98.88 97 GLN A O 1
ATOM 778 N N . LEU A 1 98 ? 19.001 2.473 2.475 1.00 98.88 98 LEU A N 1
ATOM 779 C CA . LEU A 1 98 ? 17.620 2.394 2.958 1.00 98.88 98 LEU A CA 1
ATOM 780 C C . LEU A 1 98 ? 17.159 0.936 3.073 1.00 98.88 98 LEU A C 1
ATOM 782 O O . LEU A 1 98 ? 16.610 0.552 4.103 1.00 98.88 98 LEU A O 1
ATOM 786 N N . GLN A 1 99 ? 17.441 0.106 2.062 1.00 98.88 99 GLN A N 1
ATOM 787 C CA . GLN A 1 99 ? 17.135 -1.327 2.091 1.00 98.88 99 GLN A CA 1
ATOM 788 C C . GLN A 1 99 ? 17.717 -2.003 3.344 1.00 98.88 99 GLN A C 1
ATOM 790 O O . GLN A 1 99 ? 16.996 -2.733 4.033 1.00 98.88 99 GLN A O 1
ATOM 795 N N . LYS A 1 100 ? 19.001 -1.753 3.641 1.00 98.88 100 LYS A N 1
ATOM 796 C CA . LYS A 1 100 ? 19.711 -2.323 4.798 1.00 98.88 100 LYS A CA 1
ATOM 797 C C . LYS A 1 100 ? 19.144 -1.833 6.128 1.00 98.88 100 LYS A C 1
ATOM 799 O O . LYS A 1 100 ? 18.948 -2.649 7.022 1.00 98.88 100 LYS A O 1
ATOM 804 N N . GLU A 1 101 ? 18.839 -0.543 6.255 1.00 98.94 101 GLU A N 1
ATOM 805 C CA . GLU A 1 101 ? 18.271 0.004 7.495 1.00 98.94 101 GLU A CA 1
ATOM 806 C C . GLU A 1 101 ? 16.868 -0.535 7.782 1.00 98.94 101 GLU A C 1
ATOM 808 O O . GLU A 1 101 ? 16.572 -0.883 8.923 1.00 98.94 101 GLU A O 1
ATOM 813 N N . PHE A 1 102 ? 16.015 -0.683 6.762 1.00 98.94 102 PHE A N 1
ATOM 814 C CA . PHE A 1 102 ? 14.702 -1.305 6.954 1.00 98.94 102 PHE A CA 1
ATOM 815 C C . PHE A 1 102 ? 14.811 -2.779 7.344 1.00 98.94 102 PHE A C 1
ATOM 817 O O . PHE A 1 102 ? 14.058 -3.229 8.205 1.00 98.94 102 PHE A O 1
ATOM 824 N N . ALA A 1 103 ? 15.750 -3.522 6.749 1.00 98.81 103 ALA A N 1
ATOM 825 C CA . ALA A 1 103 ? 15.997 -4.914 7.121 1.00 98.81 103 ALA A CA 1
ATOM 826 C C . ALA A 1 103 ? 16.487 -5.027 8.575 1.00 98.81 103 ALA A C 1
ATOM 828 O O . ALA A 1 103 ? 15.930 -5.799 9.347 1.00 98.81 103 ALA A O 1
ATOM 829 N N . ARG A 1 104 ? 17.443 -4.181 8.982 1.00 98.81 104 ARG A N 1
ATOM 830 C CA . ARG A 1 104 ? 17.924 -4.115 10.370 1.00 98.81 104 ARG A CA 1
ATOM 831 C C . ARG A 1 104 ? 16.787 -3.818 11.351 1.00 98.81 104 ARG A C 1
ATOM 833 O O . ARG A 1 104 ? 16.699 -4.455 12.397 1.00 98.81 104 ARG A O 1
ATOM 840 N N . LEU A 1 105 ? 15.931 -2.845 11.034 1.00 98.88 105 LEU A N 1
ATOM 841 C CA . LEU A 1 105 ? 14.829 -2.458 11.916 1.00 98.88 105 LEU A CA 1
ATOM 842 C C . LEU A 1 105 ? 13.728 -3.529 11.970 1.00 98.88 105 LEU A C 1
ATOM 844 O O . LEU A 1 105 ? 13.088 -3.695 13.006 1.00 98.88 105 LEU A O 1
ATOM 848 N N . LEU A 1 106 ? 13.521 -4.279 10.883 1.00 98.88 106 LEU A N 1
ATOM 849 C CA . LEU A 1 106 ? 12.638 -5.446 10.869 1.00 98.88 106 LEU A CA 1
ATOM 850 C C . LEU A 1 106 ? 13.161 -6.556 11.790 1.00 98.88 106 LEU A C 1
ATOM 852 O O . LEU A 1 106 ? 12.375 -7.107 12.558 1.00 98.88 106 LEU A O 1
ATOM 856 N N . ASP A 1 107 ? 14.462 -6.849 11.750 1.00 98.75 107 ASP A N 1
ATOM 857 C CA . ASP A 1 107 ? 15.082 -7.838 12.641 1.00 98.75 107 ASP A CA 1
ATOM 858 C C . ASP A 1 107 ? 14.916 -7.428 14.118 1.00 98.75 107 ASP A C 1
ATOM 860 O O . ASP A 1 107 ? 14.566 -8.248 14.967 1.00 98.75 107 ASP A O 1
ATOM 864 N N . GLU A 1 108 ? 15.088 -6.139 14.431 1.00 98.62 108 GLU A N 1
ATOM 865 C CA . GLU A 1 108 ? 14.828 -5.598 15.773 1.00 98.62 108 GLU A CA 1
ATOM 866 C C . GLU A 1 108 ? 13.345 -5.722 16.167 1.00 98.62 108 GLU A C 1
ATOM 868 O O . GLU A 1 108 ? 13.033 -6.139 17.284 1.00 98.62 108 GLU A O 1
ATOM 873 N N . ALA A 1 109 ? 12.415 -5.421 15.255 1.00 98.69 109 ALA A N 1
ATOM 874 C CA . ALA A 1 109 ? 10.981 -5.572 15.501 1.00 98.69 109 ALA A CA 1
ATOM 875 C C . ALA A 1 109 ? 10.588 -7.029 15.799 1.00 98.69 109 ALA A C 1
ATOM 877 O O . ALA A 1 109 ? 9.750 -7.270 16.670 1.00 98.69 109 ALA A O 1
ATOM 878 N N . GLN A 1 110 ? 11.200 -7.996 15.108 1.00 98.62 110 GLN A N 1
ATOM 879 C CA . GLN A 1 110 ? 10.991 -9.426 15.349 1.00 98.62 110 GLN A CA 1
ATOM 880 C C . GLN A 1 110 ? 11.484 -9.846 16.736 1.00 98.62 110 GLN A C 1
ATOM 882 O O . GLN A 1 110 ? 10.767 -10.551 17.440 1.00 98.62 110 GLN A O 1
ATOM 887 N N . GLN A 1 111 ? 12.651 -9.359 17.163 1.00 98.19 111 GLN A N 1
ATOM 888 C CA . GLN A 1 111 ? 13.176 -9.627 18.507 1.00 98.19 111 GLN A CA 1
ATOM 889 C C . GLN A 1 111 ? 12.279 -9.029 19.597 1.00 98.19 111 GLN A C 1
ATOM 891 O O . GLN A 1 111 ? 11.948 -9.702 20.572 1.00 98.19 111 GLN A O 1
ATOM 896 N N . ILE A 1 112 ? 11.827 -7.781 19.423 1.00 98.12 112 ILE A N 1
ATOM 897 C CA . ILE A 1 112 ? 10.905 -7.128 20.367 1.00 98.12 112 ILE A CA 1
ATOM 898 C C . ILE A 1 112 ? 9.584 -7.905 20.466 1.00 98.12 112 ILE A C 1
ATOM 900 O O . ILE A 1 112 ? 9.005 -7.987 21.549 1.00 98.12 112 ILE A O 1
ATOM 904 N N . ALA A 1 113 ? 9.103 -8.490 19.366 1.00 97.19 113 ALA A N 1
ATOM 905 C CA . ALA A 1 113 ? 7.840 -9.222 19.340 1.00 97.19 113 ALA A CA 1
ATOM 906 C C . ALA A 1 113 ? 7.821 -10.477 20.237 1.00 97.19 113 ALA A C 1
ATOM 908 O O . ALA A 1 113 ? 6.736 -10.904 20.631 1.00 97.19 113 ALA A O 1
ATOM 909 N N . GLU A 1 114 ? 8.978 -11.042 20.604 1.00 96.12 114 GLU A N 1
ATOM 910 C CA . GLU A 1 114 ? 9.058 -12.208 21.497 1.00 96.12 114 GLU A CA 1
ATOM 911 C C . GLU A 1 114 ? 8.627 -11.882 22.936 1.00 96.12 114 GLU A C 1
ATOM 913 O O . GLU A 1 114 ? 7.971 -12.692 23.594 1.00 96.12 114 GLU A O 1
ATOM 918 N N . ASN A 1 115 ? 8.980 -10.693 23.433 1.00 96.19 115 ASN A N 1
ATOM 919 C CA . ASN A 1 115 ? 8.614 -10.231 24.772 1.00 96.19 115 ASN A CA 1
ATOM 920 C C . ASN A 1 115 ? 8.466 -8.698 24.809 1.00 96.19 115 ASN A C 1
ATOM 922 O O . ASN A 1 115 ? 9.334 -7.998 25.337 1.00 96.19 115 ASN A O 1
ATOM 926 N N . PRO A 1 116 ? 7.377 -8.153 24.241 1.00 96.75 116 PRO A N 1
ATOM 927 C CA . PRO A 1 116 ? 7.297 -6.730 23.962 1.00 96.75 116 PRO A CA 1
ATOM 928 C C . PRO A 1 116 ? 6.987 -5.904 25.208 1.00 96.75 116 PRO A C 1
ATOM 930 O O . PRO A 1 116 ? 5.962 -6.093 25.870 1.00 96.75 116 PRO A O 1
ATOM 933 N N . THR A 1 117 ? 7.808 -4.885 25.474 1.00 97.19 117 THR A N 1
ATOM 934 C CA . THR A 1 117 ? 7.453 -3.822 26.420 1.00 97.19 117 THR A CA 1
ATOM 935 C C . THR A 1 117 ? 6.925 -2.583 25.700 1.00 97.19 117 THR A C 1
ATOM 937 O O . THR A 1 117 ? 7.312 -2.256 24.577 1.00 97.19 117 THR A O 1
ATOM 940 N N . LYS A 1 118 ? 6.060 -1.818 26.379 1.00 95.81 118 LYS A N 1
ATOM 941 C CA . LYS A 1 118 ? 5.508 -0.570 25.825 1.00 95.81 118 LYS A CA 1
ATOM 942 C C . LYS A 1 118 ? 6.603 0.421 25.407 1.00 95.81 118 LYS A C 1
ATOM 944 O O . LYS A 1 118 ? 6.453 1.085 24.388 1.00 95.81 118 LYS A O 1
ATOM 949 N N . ASN A 1 119 ? 7.680 0.530 26.186 1.00 97.56 119 ASN A N 1
ATOM 950 C CA . ASN A 1 119 ? 8.756 1.490 25.926 1.00 97.56 119 ASN A CA 1
ATOM 951 C C . ASN A 1 119 ? 9.597 1.097 24.706 1.00 97.56 119 ASN A C 1
ATOM 953 O O . ASN A 1 119 ? 9.944 1.967 23.911 1.00 97.56 119 ASN A O 1
ATOM 957 N N . GLU A 1 120 ? 9.898 -0.193 24.537 1.00 98.12 120 GLU A N 1
ATOM 958 C CA . GLU A 1 120 ? 10.622 -0.690 23.360 1.00 98.12 120 GLU A CA 1
ATOM 959 C C . GLU A 1 120 ? 9.802 -0.501 22.092 1.00 98.12 120 GLU A C 1
ATOM 961 O O . GLU A 1 120 ? 10.308 0.048 21.119 1.00 98.12 120 GLU A O 1
ATOM 966 N N . VAL A 1 121 ? 8.516 -0.855 22.132 1.00 98.38 121 VAL A N 1
ATOM 967 C CA . VAL A 1 121 ? 7.605 -0.668 20.998 1.00 98.38 121 VAL A CA 1
ATOM 968 C C . VAL A 1 121 ? 7.429 0.815 20.658 1.00 98.38 121 VAL A C 1
ATOM 970 O O . VAL A 1 121 ? 7.421 1.189 19.489 1.00 98.38 121 VAL A O 1
ATOM 973 N N . PHE A 1 122 ? 7.346 1.691 21.662 1.00 98.00 122 PHE A N 1
ATOM 974 C CA . PHE A 1 122 ? 7.293 3.135 21.427 1.00 98.00 122 PHE A CA 1
ATOM 975 C C . PHE A 1 122 ? 8.581 3.655 20.767 1.00 98.00 122 PHE A C 1
ATOM 977 O O . PHE A 1 122 ? 8.518 4.455 19.836 1.00 98.00 122 PHE A O 1
ATOM 984 N N . ARG A 1 123 ? 9.761 3.180 21.196 1.00 98.56 123 ARG A N 1
ATOM 985 C CA . ARG A 1 123 ? 11.040 3.524 20.551 1.00 98.56 123 ARG A CA 1
ATOM 986 C C . ARG A 1 123 ? 11.094 3.015 19.108 1.00 98.56 123 ARG A C 1
ATOM 988 O O . ARG A 1 123 ? 11.458 3.793 18.228 1.00 98.56 123 ARG A O 1
ATOM 995 N N . LEU A 1 124 ? 10.687 1.766 18.877 1.00 98.75 124 LEU A N 1
ATOM 996 C CA . LEU A 1 124 ? 10.600 1.152 17.551 1.00 98.75 124 LEU A CA 1
ATOM 997 C C . LEU A 1 124 ? 9.720 1.989 16.614 1.00 98.75 124 LEU A C 1
ATOM 999 O O . LEU A 1 124 ? 10.158 2.341 15.523 1.00 98.75 124 LEU A O 1
ATOM 1003 N N . ASN A 1 125 ? 8.520 2.382 17.059 1.00 98.69 125 ASN A N 1
ATOM 1004 C CA . ASN A 1 125 ? 7.615 3.219 16.268 1.00 98.69 125 ASN A CA 1
ATOM 1005 C C . ASN A 1 125 ? 8.261 4.550 15.879 1.00 98.69 125 ASN A C 1
ATOM 1007 O O . ASN A 1 125 ? 8.169 4.962 14.724 1.00 98.69 125 ASN A O 1
ATOM 1011 N N . ARG A 1 126 ? 8.937 5.222 16.816 1.00 98.50 126 ARG A N 1
ATOM 1012 C CA . ARG A 1 126 ? 9.607 6.499 16.542 1.00 98.50 126 ARG A CA 1
ATOM 1013 C C . ARG A 1 126 ? 10.721 6.351 15.509 1.00 98.50 126 ARG A C 1
ATOM 1015 O O . ARG A 1 126 ? 10.865 7.203 14.634 1.00 98.50 126 ARG A O 1
ATOM 1022 N N . GLU A 1 127 ? 11.498 5.280 15.606 1.00 98.75 127 GLU A N 1
ATOM 1023 C CA . GLU A 1 127 ? 12.562 4.977 14.653 1.00 98.75 127 GLU A CA 1
ATOM 1024 C C . GLU A 1 127 ? 11.998 4.638 13.266 1.00 98.75 127 GLU A C 1
ATOM 1026 O O . GLU A 1 127 ? 12.437 5.211 12.267 1.00 98.75 127 GLU A O 1
ATOM 1031 N N . ALA A 1 128 ? 10.947 3.817 13.211 1.00 98.81 128 ALA A N 1
ATOM 1032 C CA . ALA A 1 128 ? 10.243 3.477 11.981 1.00 98.81 128 ALA A CA 1
ATOM 1033 C C . ALA A 1 128 ? 9.604 4.706 11.316 1.00 98.81 128 ALA A C 1
ATOM 1035 O O . ALA A 1 128 ? 9.699 4.850 10.099 1.00 98.81 128 ALA A O 1
ATOM 1036 N N . ILE A 1 129 ? 9.019 5.636 12.081 1.00 98.50 129 ILE A N 1
ATOM 1037 C CA . ILE A 1 129 ? 8.487 6.909 11.562 1.00 98.50 129 ILE A CA 1
ATOM 1038 C C . ILE A 1 129 ? 9.598 7.735 10.903 1.00 98.50 129 ILE A C 1
ATOM 1040 O O . ILE A 1 129 ? 9.406 8.252 9.798 1.00 98.50 129 ILE A O 1
ATOM 1044 N N . ASN A 1 130 ? 10.759 7.853 11.552 1.00 98.56 130 ASN A N 1
ATOM 1045 C CA . ASN A 1 130 ? 11.888 8.618 11.021 1.00 98.56 130 ASN A CA 1
ATOM 1046 C C . ASN A 1 130 ? 12.433 7.988 9.731 1.00 98.56 130 ASN A C 1
ATOM 1048 O O . ASN A 1 130 ? 12.580 8.680 8.724 1.00 98.56 130 ASN A O 1
ATOM 1052 N N . LEU A 1 131 ? 12.668 6.673 9.733 1.00 98.88 131 LEU A N 1
ATOM 1053 C CA . LEU A 1 131 ? 13.174 5.954 8.562 1.00 98.88 131 LEU A CA 1
ATOM 1054 C C . LEU A 1 131 ? 12.160 5.956 7.405 1.00 98.88 131 LEU A C 1
ATOM 1056 O O . LEU A 1 131 ? 12.526 6.146 6.244 1.00 98.88 131 LEU A O 1
ATOM 1060 N N . THR A 1 132 ? 10.867 5.833 7.718 1.00 98.81 132 THR A N 1
ATOM 1061 C CA . THR A 1 132 ? 9.788 5.936 6.725 1.00 98.81 132 THR A CA 1
ATOM 1062 C C . THR A 1 132 ? 9.692 7.348 6.144 1.00 98.81 132 THR A C 1
ATOM 1064 O O . THR A 1 132 ? 9.450 7.504 4.952 1.00 98.81 132 THR A O 1
ATOM 1067 N N . THR A 1 133 ? 9.950 8.389 6.941 1.00 98.50 133 THR A N 1
ATOM 1068 C CA . THR A 1 133 ? 10.045 9.769 6.434 1.00 98.50 133 THR A CA 1
ATOM 1069 C C . THR A 1 133 ? 11.204 9.904 5.440 1.00 98.50 133 THR A C 1
ATOM 1071 O O . THR A 1 133 ? 10.997 10.400 4.336 1.00 98.50 133 THR A O 1
ATOM 1074 N N . ALA A 1 134 ? 12.380 9.352 5.758 1.00 98.75 134 ALA A N 1
ATOM 1075 C CA . ALA A 1 134 ? 13.532 9.384 4.856 1.00 98.75 134 ALA A CA 1
ATOM 1076 C C . ALA A 1 134 ? 13.263 8.692 3.504 1.00 98.75 134 ALA A C 1
ATOM 1078 O O . ALA A 1 134 ? 13.615 9.230 2.453 1.00 98.75 134 ALA A O 1
ATOM 1079 N N . ILE A 1 135 ? 12.592 7.529 3.487 1.00 98.81 135 ILE A N 1
ATOM 1080 C CA . ILE A 1 135 ? 12.245 6.875 2.211 1.00 98.81 135 ILE A CA 1
ATOM 1081 C C . ILE A 1 135 ? 11.121 7.599 1.456 1.00 98.81 135 ILE A C 1
ATOM 1083 O O . ILE A 1 135 ? 11.091 7.530 0.229 1.00 98.81 135 ILE A O 1
ATOM 1087 N N . ILE A 1 136 ? 10.209 8.307 2.135 1.00 98.69 136 ILE A N 1
ATOM 1088 C CA . ILE A 1 136 ? 9.221 9.176 1.470 1.00 98.69 136 ILE A CA 1
ATOM 1089 C C . ILE A 1 136 ? 9.934 10.311 0.730 1.00 98.69 136 ILE A C 1
ATOM 1091 O O . ILE A 1 136 ? 9.611 10.569 -0.434 1.00 98.69 136 ILE A O 1
ATOM 1095 N N . ASP A 1 137 ? 10.922 10.946 1.365 1.00 98.56 137 ASP A N 1
ATOM 1096 C CA . ASP A 1 137 ? 11.725 12.007 0.750 1.00 98.56 137 ASP A CA 1
ATOM 1097 C C . ASP A 1 137 ? 12.517 11.467 -0.445 1.00 98.56 137 ASP A C 1
ATOM 1099 O O . ASP A 1 137 ? 12.484 12.043 -1.535 1.00 98.56 137 ASP A O 1
ATOM 1103 N N . PHE A 1 138 ? 13.163 10.307 -0.287 1.00 98.88 138 PHE A N 1
ATOM 1104 C CA . PHE A 1 138 ? 13.857 9.620 -1.377 1.00 98.88 138 PHE A CA 1
ATOM 1105 C C . PHE A 1 138 ? 12.922 9.297 -2.552 1.00 98.88 138 PHE A C 1
ATOM 1107 O O . PHE A 1 138 ? 13.204 9.683 -3.686 1.00 98.88 138 PHE A O 1
ATOM 1114 N N . LYS A 1 139 ? 11.771 8.657 -2.296 1.00 98.81 139 LYS A N 1
ATOM 1115 C CA . LYS A 1 139 ? 10.766 8.330 -3.324 1.00 98.81 139 LYS A CA 1
ATOM 1116 C C . LYS A 1 139 ? 10.238 9.585 -4.019 1.00 98.81 139 LYS A C 1
ATOM 1118 O O . LYS A 1 139 ? 10.033 9.568 -5.229 1.00 98.81 139 LYS A O 1
ATOM 1123 N N . SER A 1 140 ? 10.052 10.681 -3.283 1.00 98.62 140 SER A N 1
ATOM 1124 C CA . SER A 1 140 ? 9.605 11.959 -3.848 1.00 98.62 140 SER A CA 1
ATOM 1125 C C . SER A 1 140 ? 10.647 12.569 -4.780 1.00 98.62 140 SER A C 1
ATOM 1127 O O . SER A 1 140 ? 10.288 13.009 -5.870 1.00 98.62 140 SER A O 1
ATOM 1129 N N . ARG A 1 141 ? 11.933 12.529 -4.403 1.00 98.31 141 ARG A N 1
ATOM 1130 C CA . ARG A 1 141 ? 13.029 12.980 -5.273 1.00 98.31 141 ARG A CA 1
ATOM 1131 C C . ARG A 1 141 ? 13.161 12.111 -6.518 1.00 98.31 141 ARG A C 1
ATOM 1133 O O . ARG A 1 141 ? 13.235 12.651 -7.613 1.00 98.31 141 ARG A O 1
ATOM 1140 N N . VAL A 1 142 ? 13.130 10.784 -6.378 1.00 98.44 142 VAL A N 1
ATOM 1141 C CA . VAL A 1 142 ? 13.169 9.868 -7.532 1.00 98.44 142 VAL A CA 1
ATOM 1142 C C . VAL A 1 142 ? 11.993 10.131 -8.473 1.00 98.44 142 VAL A C 1
ATOM 1144 O O . VAL A 1 142 ? 12.198 10.238 -9.678 1.00 98.44 142 VAL A O 1
ATOM 1147 N N . LEU A 1 143 ? 10.776 10.298 -7.943 1.00 98.38 143 LEU A N 1
ATOM 1148 C CA . LEU A 1 143 ? 9.611 10.635 -8.760 1.00 98.38 143 LEU A CA 1
ATOM 1149 C C . LEU A 1 143 ? 9.817 11.952 -9.509 1.00 98.38 143 LEU A C 1
ATOM 1151 O O . LEU A 1 143 ? 9.583 11.987 -10.712 1.00 98.38 143 LEU A O 1
ATOM 1155 N N . GLN A 1 144 ? 10.261 13.004 -8.811 1.00 98.25 144 GLN A N 1
ATOM 1156 C CA . GLN A 1 144 ? 10.528 14.314 -9.405 1.00 98.25 144 GLN A CA 1
ATOM 1157 C C . GLN A 1 144 ? 11.528 14.209 -10.559 1.00 98.25 144 GLN A C 1
ATOM 1159 O O . GLN A 1 144 ? 11.246 14.693 -11.649 1.00 98.25 144 GLN A O 1
ATOM 1164 N N . LEU A 1 145 ? 12.650 13.520 -10.347 1.00 98.19 145 LEU A N 1
ATOM 1165 C CA . LEU A 1 145 ? 13.680 13.337 -11.369 1.00 98.19 145 LEU A CA 1
ATOM 1166 C C . LEU A 1 145 ? 13.148 12.595 -12.604 1.00 98.19 145 LEU A C 1
ATOM 1168 O O . LEU A 1 145 ? 13.495 12.948 -13.728 1.00 98.19 145 LEU A O 1
ATOM 1172 N N . ILE A 1 146 ? 12.275 11.599 -12.425 1.00 97.00 146 ILE A N 1
ATOM 1173 C CA . ILE A 1 146 ? 11.664 10.882 -13.553 1.00 97.00 146 ILE A CA 1
ATOM 1174 C C . ILE A 1 146 ? 10.671 11.788 -14.303 1.00 97.00 146 ILE A C 1
ATOM 1176 O O . ILE A 1 146 ? 10.744 11.901 -15.524 1.00 97.00 146 ILE A O 1
ATOM 1180 N N . ILE A 1 147 ? 9.741 12.452 -13.605 1.00 97.00 147 ILE A N 1
ATOM 1181 C CA . ILE A 1 147 ? 8.690 13.259 -14.260 1.00 97.00 147 ILE A CA 1
ATOM 1182 C C . ILE A 1 147 ? 9.232 14.553 -14.882 1.00 97.00 147 ILE A C 1
ATOM 1184 O O . ILE A 1 147 ? 8.687 15.022 -15.879 1.00 97.00 147 ILE A O 1
ATOM 1188 N N . CYS A 1 148 ? 10.309 15.114 -14.327 1.00 97.75 148 CYS A N 1
ATOM 1189 C CA . CYS A 1 148 ? 11.026 16.260 -14.888 1.00 97.75 148 CYS A CA 1
ATOM 1190 C C . CYS A 1 148 ? 12.031 15.857 -15.977 1.00 97.75 148 CYS A C 1
ATOM 1192 O O . CYS A 1 148 ? 12.671 16.730 -16.554 1.00 97.75 148 CYS A O 1
ATOM 1194 N N . CYS A 1 149 ? 12.114 14.562 -16.310 1.00 95.94 149 CYS A N 1
ATOM 1195 C CA . CYS A 1 149 ? 13.001 14.014 -17.336 1.00 95.94 149 CYS A CA 1
ATOM 1196 C C . CYS A 1 149 ? 14.502 14.226 -17.050 1.00 95.94 149 CYS A C 1
ATOM 1198 O O . CYS A 1 149 ? 15.301 14.246 -17.984 1.00 95.94 149 CYS A O 1
ATOM 1200 N N . ASP A 1 150 ? 14.892 14.338 -15.777 1.00 9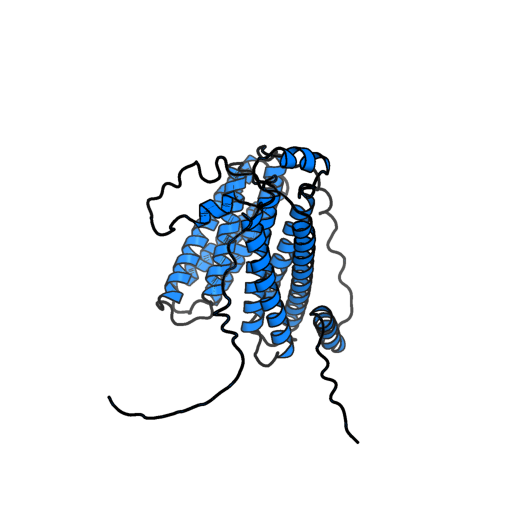6.31 150 ASP A N 1
ATOM 1201 C CA . ASP A 1 150 ? 16.298 14.357 -15.354 1.00 96.31 150 ASP A CA 1
ATOM 1202 C C . ASP A 1 150 ? 16.891 12.935 -15.333 1.00 96.31 150 ASP A C 1
ATOM 1204 O O . ASP A 1 150 ? 18.071 12.745 -15.617 1.00 96.31 150 ASP A O 1
ATOM 1208 N N . ILE A 1 151 ? 16.056 11.919 -15.073 1.00 92.31 151 ILE A N 1
ATOM 1209 C CA . ILE A 1 151 ? 16.374 10.498 -15.283 1.00 92.31 151 ILE A CA 1
ATOM 1210 C C . ILE A 1 151 ? 15.558 10.006 -16.479 1.00 92.31 151 ILE A C 1
ATOM 1212 O O . ILE A 1 151 ? 14.354 9.773 -16.377 1.00 92.31 151 ILE A O 1
ATOM 1216 N N . VAL A 1 152 ? 16.219 9.863 -17.629 1.00 79.94 152 VAL A N 1
ATOM 1217 C CA . VAL A 1 152 ? 15.557 9.544 -18.911 1.00 79.94 152 VAL A CA 1
ATOM 1218 C C . VAL A 1 152 ? 15.500 8.036 -19.186 1.00 79.94 152 VAL A C 1
ATOM 1220 O O . VAL A 1 152 ? 14.669 7.568 -19.962 1.00 79.94 152 VAL A O 1
ATOM 1223 N N . THR A 1 153 ? 16.381 7.254 -18.565 1.00 83.31 153 THR A N 1
ATOM 1224 C CA . THR A 1 153 ? 16.476 5.798 -18.746 1.00 83.31 153 THR A CA 1
ATOM 1225 C C . THR A 1 153 ? 16.071 5.059 -17.467 1.00 83.31 153 THR A C 1
ATOM 1227 O O . THR A 1 153 ? 16.034 5.638 -16.384 1.00 83.31 153 THR A O 1
ATOM 1230 N N . GLY A 1 154 ? 15.751 3.766 -17.578 1.00 90.62 154 GLY A N 1
ATOM 1231 C CA . GLY A 1 154 ? 15.382 2.915 -16.441 1.00 90.62 154 GLY A CA 1
ATOM 1232 C C . GLY A 1 154 ? 14.021 2.239 -16.601 1.00 90.62 154 GLY A C 1
ATOM 1233 O O . GLY A 1 154 ? 13.357 2.368 -17.628 1.00 90.62 154 GLY A O 1
ATOM 1234 N N . PHE A 1 155 ? 13.622 1.492 -15.572 1.00 93.38 155 PHE A N 1
ATOM 1235 C CA . PHE A 1 155 ? 12.404 0.667 -15.567 1.00 93.38 155 PHE A CA 1
ATOM 1236 C C . PHE A 1 155 ? 11.409 1.056 -14.462 1.00 93.38 155 PHE A C 1
ATOM 1238 O O . PHE A 1 155 ? 10.357 0.433 -14.323 1.00 93.38 155 PHE A O 1
ATOM 1245 N N . ASN A 1 156 ? 11.718 2.094 -13.680 1.00 97.12 156 ASN A N 1
ATOM 1246 C CA . ASN A 1 156 ? 10.806 2.631 -12.675 1.00 97.12 156 ASN A CA 1
ATOM 1247 C C . ASN A 1 156 ? 9.683 3.434 -13.346 1.00 97.12 156 ASN A C 1
ATOM 1249 O O . ASN A 1 156 ? 9.897 4.550 -13.817 1.00 97.12 156 ASN A O 1
ATOM 1253 N N . LEU A 1 157 ? 8.466 2.885 -13.358 1.00 97.38 157 LEU A N 1
ATOM 1254 C CA . LEU A 1 157 ? 7.280 3.620 -13.801 1.00 97.38 157 LEU A CA 1
ATOM 1255 C C . LEU A 1 157 ? 6.979 4.766 -12.812 1.00 97.38 157 LEU A C 1
ATOM 1257 O O . LEU A 1 157 ? 6.949 4.509 -11.607 1.00 97.38 157 LEU A O 1
ATOM 1261 N N . PRO A 1 158 ? 6.664 5.997 -13.265 1.00 98.06 158 PRO A N 1
ATOM 1262 C CA . PRO A 1 158 ? 6.287 7.090 -12.361 1.00 98.06 158 PRO A CA 1
ATOM 1263 C C . PRO A 1 158 ? 5.128 6.717 -11.428 1.00 98.06 158 PRO A C 1
ATOM 1265 O O . PRO A 1 158 ? 5.173 6.999 -10.232 1.00 98.06 158 PRO A O 1
ATOM 1268 N N . LEU A 1 159 ? 4.120 6.007 -11.956 1.00 98.44 159 LEU A N 1
ATOM 1269 C CA . LEU A 1 159 ? 2.991 5.511 -11.165 1.00 98.44 159 LEU A CA 1
ATOM 1270 C C . LEU A 1 159 ? 3.433 4.515 -10.084 1.00 98.44 159 LEU A C 1
ATOM 1272 O O . LEU A 1 159 ? 2.883 4.546 -8.990 1.00 98.44 159 LEU A O 1
ATOM 1276 N N . LEU A 1 160 ? 4.434 3.673 -10.360 1.00 98.62 160 LEU A N 1
ATOM 1277 C CA . LEU A 1 160 ? 4.990 2.749 -9.370 1.00 98.62 160 LEU A CA 1
ATOM 1278 C C . LEU A 1 160 ? 5.675 3.515 -8.237 1.00 98.62 160 LEU A C 1
ATOM 1280 O O . LEU A 1 160 ? 5.436 3.203 -7.077 1.00 98.62 160 LEU A O 1
ATOM 1284 N N . ILE A 1 161 ? 6.471 4.545 -8.547 1.00 98.69 161 ILE A N 1
ATOM 1285 C CA . ILE A 1 161 ? 7.143 5.349 -7.513 1.00 98.69 161 ILE A CA 1
ATOM 1286 C C . ILE A 1 161 ? 6.126 6.123 -6.661 1.00 98.69 161 ILE A C 1
ATOM 1288 O O . ILE A 1 161 ? 6.254 6.164 -5.436 1.00 98.69 161 ILE A O 1
ATOM 1292 N N . ASP A 1 162 ? 5.090 6.696 -7.280 1.00 98.62 162 ASP A N 1
ATOM 1293 C CA . ASP A 1 162 ? 3.988 7.324 -6.545 1.00 98.62 162 ASP A CA 1
ATOM 1294 C C . ASP A 1 162 ? 3.233 6.320 -5.658 1.00 98.62 162 ASP A C 1
ATOM 1296 O O . ASP A 1 162 ? 2.947 6.611 -4.496 1.00 98.62 162 ASP A O 1
ATOM 1300 N N . HIS A 1 163 ? 2.942 5.132 -6.184 1.00 98.69 163 HIS A N 1
ATOM 1301 C CA . HIS A 1 163 ? 2.262 4.054 -5.473 1.00 98.69 163 HIS A CA 1
ATOM 1302 C C . HIS A 1 163 ? 2.999 3.648 -4.195 1.00 98.69 163 HIS A C 1
ATOM 1304 O O . HIS A 1 163 ? 2.459 3.804 -3.100 1.00 98.69 163 HIS A O 1
ATOM 1310 N N . ILE A 1 164 ? 4.271 3.266 -4.308 1.00 98.75 164 ILE A N 1
ATOM 1311 C CA . ILE A 1 164 ? 5.058 2.850 -3.143 1.00 98.75 164 ILE A CA 1
ATOM 1312 C C . ILE A 1 164 ? 5.312 4.020 -2.179 1.00 98.75 164 ILE A C 1
ATOM 1314 O O . ILE A 1 164 ? 5.596 3.817 -0.995 1.00 98.75 164 ILE A O 1
ATOM 1318 N N . ARG A 1 165 ? 5.246 5.276 -2.649 1.00 98.81 165 ARG A N 1
ATOM 1319 C CA . ARG A 1 165 ? 5.288 6.461 -1.778 1.00 98.81 165 ARG A CA 1
ATOM 1320 C C . ARG A 1 165 ? 4.002 6.597 -0.968 1.00 98.81 165 ARG A C 1
ATOM 1322 O O . ARG A 1 165 ? 4.094 6.875 0.225 1.00 98.81 165 ARG A O 1
ATOM 1329 N N . ARG A 1 166 ? 2.829 6.374 -1.569 1.00 98.69 166 ARG A N 1
ATOM 1330 C CA . ARG A 1 166 ? 1.541 6.381 -0.853 1.00 98.69 166 ARG A CA 1
ATOM 1331 C C . ARG A 1 166 ? 1.495 5.332 0.254 1.00 98.69 166 ARG A C 1
ATOM 1333 O O . ARG A 1 166 ? 1.021 5.639 1.340 1.00 98.69 166 ARG A O 1
ATOM 1340 N N . GLU A 1 167 ? 2.048 4.149 0.026 1.00 98.88 167 GLU A N 1
ATOM 1341 C CA . GLU A 1 167 ? 2.156 3.104 1.054 1.00 98.88 167 GLU A CA 1
ATOM 1342 C C . GLU A 1 167 ? 3.073 3.508 2.210 1.00 98.88 167 GLU A C 1
ATOM 1344 O O . GLU A 1 167 ? 2.740 3.306 3.376 1.00 98.88 167 GLU A O 1
ATOM 1349 N N . ALA A 1 168 ? 4.203 4.156 1.910 1.00 98.81 168 ALA A N 1
ATOM 1350 C CA . ALA A 1 168 ? 5.083 4.699 2.943 1.00 98.81 168 ALA A CA 1
ATOM 1351 C C . ALA A 1 168 ? 4.383 5.800 3.761 1.00 98.81 168 ALA A C 1
ATOM 1353 O O . ALA A 1 168 ? 4.501 5.838 4.986 1.00 98.81 168 ALA A O 1
ATOM 1354 N N . ILE A 1 169 ? 3.618 6.676 3.100 1.00 97.94 169 ILE A N 1
ATOM 1355 C CA . ILE 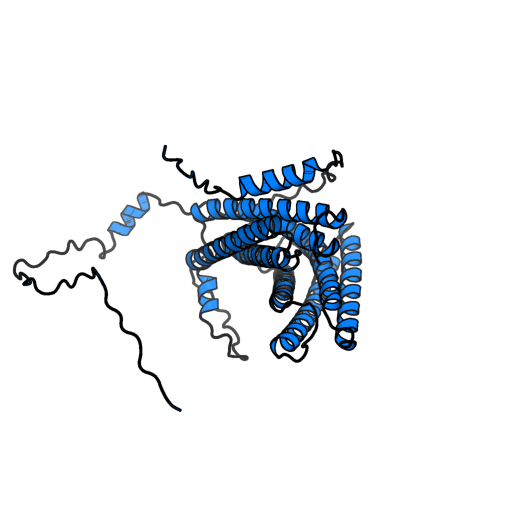A 1 169 ? 2.817 7.712 3.764 1.00 97.94 169 ILE A CA 1
ATOM 1356 C C . ILE A 1 169 ? 1.745 7.078 4.654 1.00 97.94 169 ILE A C 1
ATOM 1358 O O . ILE A 1 169 ? 1.598 7.512 5.796 1.00 97.94 169 ILE A O 1
ATOM 1362 N N . PHE A 1 170 ? 1.049 6.044 4.171 1.00 97.19 170 PHE A N 1
ATOM 1363 C CA . PHE A 1 170 ? 0.068 5.291 4.952 1.00 97.19 170 PHE A CA 1
ATOM 1364 C C . PHE A 1 170 ? 0.713 4.695 6.207 1.00 97.19 170 PHE A C 1
ATOM 1366 O O . PHE A 1 170 ? 0.279 5.003 7.314 1.00 97.19 170 PHE A O 1
ATOM 1373 N N . PHE A 1 171 ? 1.822 3.961 6.063 1.00 98.56 171 PHE A N 1
ATOM 1374 C CA . PHE A 1 171 ? 2.546 3.381 7.196 1.00 98.56 171 PHE A CA 1
ATOM 1375 C C . PHE A 1 171 ? 2.967 4.437 8.230 1.00 98.56 171 PHE A C 1
ATOM 1377 O O . PHE A 1 171 ? 2.710 4.286 9.429 1.00 98.56 171 PHE A O 1
ATOM 1384 N N . ARG A 1 172 ? 3.562 5.546 7.771 1.00 98.25 172 ARG A N 1
ATOM 1385 C CA . ARG A 1 172 ? 3.960 6.662 8.638 1.00 98.25 172 ARG A CA 1
ATOM 1386 C C . ARG A 1 172 ? 2.758 7.266 9.366 1.00 98.25 172 ARG A C 1
ATOM 1388 O O . ARG A 1 172 ? 2.842 7.499 10.569 1.00 98.25 172 ARG A O 1
ATOM 1395 N N . ALA A 1 173 ? 1.660 7.528 8.659 1.00 91.19 173 ALA A N 1
ATOM 1396 C CA . ALA A 1 173 ? 0.455 8.115 9.237 1.00 91.19 173 ALA A CA 1
ATOM 1397 C C . ALA A 1 173 ? -0.174 7.196 10.294 1.00 91.19 173 ALA A C 1
ATOM 1399 O O . ALA A 1 173 ? -0.525 7.672 11.375 1.00 91.19 173 ALA A O 1
ATOM 1400 N N . SER A 1 174 ? -0.243 5.887 10.032 1.00 93.50 174 SER A N 1
ATOM 1401 C CA . SER A 1 174 ? -0.746 4.894 10.987 1.00 93.50 174 SER A CA 1
ATOM 1402 C C . SER A 1 174 ? 0.091 4.858 12.268 1.00 93.50 174 SER A C 1
ATOM 1404 O O . SER A 1 174 ? -0.468 4.908 13.364 1.00 93.50 174 SER A O 1
ATOM 1406 N N . LEU A 1 175 ? 1.427 4.852 12.162 1.00 94.56 175 LEU A N 1
ATOM 1407 C CA . LEU A 1 175 ? 2.300 4.874 13.342 1.00 94.56 175 LEU A CA 1
ATOM 1408 C C . LEU A 1 175 ? 2.214 6.190 14.124 1.00 94.56 175 LEU A C 1
ATOM 1410 O O . LEU A 1 175 ? 2.191 6.160 15.354 1.00 94.56 175 LEU A O 1
ATOM 1414 N N . VAL A 1 176 ? 2.149 7.340 13.443 1.00 90.56 176 VAL A N 1
ATOM 1415 C CA . VAL A 1 176 ? 1.984 8.646 14.107 1.00 90.56 176 VAL A CA 1
ATOM 1416 C C . VAL A 1 176 ? 0.659 8.691 14.866 1.00 90.56 176 VAL A C 1
ATOM 1418 O O . VAL A 1 176 ? 0.6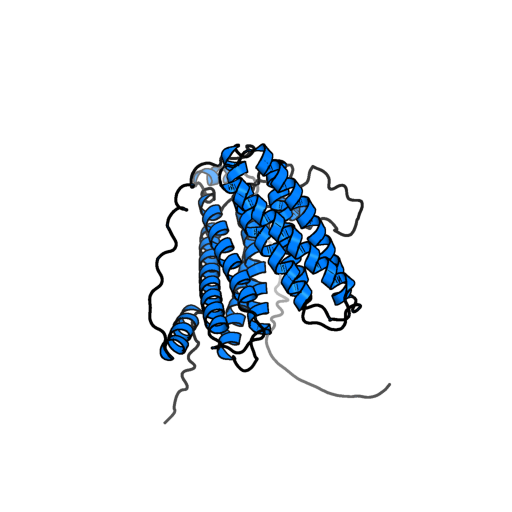56 9.022 16.051 1.00 90.56 176 VAL A O 1
ATOM 1421 N N . ARG A 1 177 ? -0.450 8.283 14.231 1.00 86.62 177 ARG A N 1
ATOM 1422 C CA . ARG A 1 177 ? -1.760 8.179 14.894 1.00 86.62 177 ARG A CA 1
ATOM 1423 C C . ARG A 1 177 ? -1.676 7.311 16.147 1.00 86.62 177 ARG A C 1
ATOM 1425 O O . ARG A 1 177 ? -2.153 7.714 17.207 1.00 86.62 177 ARG A O 1
ATOM 1432 N N . LEU A 1 178 ? -1.014 6.161 16.045 1.00 89.19 178 LEU A N 1
ATOM 1433 C CA . LEU A 1 178 ? -0.870 5.225 17.153 1.00 89.19 178 LEU A CA 1
ATOM 1434 C C . LEU A 1 178 ? -0.009 5.779 18.301 1.00 89.19 178 LEU A C 1
ATOM 1436 O O . LEU A 1 178 ? -0.381 5.616 19.464 1.00 89.19 178 LEU A O 1
ATOM 1440 N N . GLN A 1 179 ? 1.107 6.457 18.003 1.00 88.00 179 GLN A N 1
ATOM 1441 C CA . GLN A 1 179 ? 1.969 7.073 19.022 1.00 88.00 179 GLN A CA 1
ATOM 1442 C C . GLN A 1 179 ? 1.282 8.213 19.774 1.00 88.00 179 GLN A C 1
ATOM 1444 O O . GLN A 1 179 ? 1.407 8.302 20.995 1.00 88.00 179 GLN A O 1
ATOM 1449 N N . GLU A 1 180 ? 0.554 9.064 19.054 1.00 86.44 180 GLU A N 1
ATOM 1450 C CA . GLU A 1 180 ? -0.154 10.208 19.636 1.00 86.44 180 GLU A CA 1
ATOM 1451 C C . GLU A 1 180 ? -1.472 9.787 20.317 1.00 86.44 180 GLU A C 1
ATOM 1453 O O . GLU A 1 180 ? -2.082 10.548 21.072 1.00 86.44 180 GLU A O 1
ATOM 1458 N N . GLY A 1 181 ? -1.901 8.537 20.108 1.00 83.94 181 GLY A N 1
ATOM 1459 C CA . GLY A 1 181 ? -3.155 8.003 20.630 1.00 83.94 181 GLY A CA 1
ATOM 1460 C C . GLY A 1 181 ? -4.381 8.633 19.970 1.00 83.94 181 GLY A C 1
ATOM 1461 O O . GLY A 1 181 ? -5.409 8.776 20.633 1.00 83.94 181 GLY A O 1
ATOM 1462 N N . LEU A 1 182 ? -4.254 9.022 18.698 1.00 80.94 182 LEU A N 1
ATOM 1463 C CA . LEU A 1 182 ? -5.336 9.562 17.882 1.00 80.94 182 LEU A CA 1
ATOM 1464 C C . LEU A 1 182 ? -6.253 8.421 17.442 1.00 80.94 182 LEU A C 1
ATOM 1466 O O . LEU A 1 182 ? -5.817 7.464 16.801 1.00 80.94 182 LEU A O 1
ATOM 1470 N N . THR A 1 183 ? -7.529 8.535 17.788 1.00 79.75 183 THR A N 1
ATOM 1471 C CA . THR A 1 183 ? -8.569 7.572 17.419 1.00 79.75 183 THR A CA 1
ATOM 1472 C C . THR A 1 183 ? -9.364 8.083 16.231 1.00 79.75 183 THR A C 1
ATOM 1474 O O . THR A 1 183 ? -9.657 9.274 16.175 1.00 79.75 183 THR A O 1
ATOM 1477 N N . VAL A 1 184 ? -9.768 7.182 15.341 1.00 82.38 184 VAL A N 1
ATOM 1478 C CA . VAL A 1 184 ? -10.681 7.473 14.228 1.00 82.38 184 VAL A CA 1
ATOM 1479 C C . VAL A 1 184 ? -11.922 6.597 14.383 1.00 82.38 184 VAL A C 1
ATOM 1481 O O . VAL A 1 184 ? -11.840 5.501 14.941 1.00 82.38 184 VAL A O 1
ATOM 1484 N N . GLY A 1 185 ? -13.087 7.110 13.983 1.00 85.75 185 GLY A N 1
ATOM 1485 C CA . GLY A 1 185 ? -14.331 6.340 14.018 1.00 85.75 185 GLY A CA 1
ATOM 1486 C C . GLY A 1 185 ? -14.257 5.138 13.073 1.00 85.75 185 GLY A C 1
ATOM 1487 O O . GLY A 1 185 ? -13.636 5.222 12.019 1.00 85.75 185 GLY A O 1
ATOM 1488 N N . SER A 1 186 ? -14.904 4.019 13.415 1.00 91.19 186 SER A N 1
ATOM 1489 C CA . SER A 1 186 ? -14.776 2.781 12.627 1.00 91.19 186 SER A CA 1
ATOM 1490 C C . SER A 1 186 ? -15.291 2.911 11.189 1.00 91.19 186 SER A C 1
ATOM 1492 O O . SER A 1 186 ? -14.708 2.323 10.285 1.00 91.19 186 SER A O 1
ATOM 1494 N N . VAL A 1 187 ? -16.333 3.720 10.959 1.00 92.69 187 VAL A N 1
ATOM 1495 C CA . VAL A 1 187 ? -16.850 4.013 9.608 1.00 92.69 187 VAL A CA 1
ATOM 1496 C C . VAL A 1 187 ? -15.812 4.764 8.771 1.00 92.69 187 VAL A C 1
ATOM 1498 O O . VAL A 1 187 ? -15.512 4.357 7.650 1.00 92.69 187 VAL A O 1
ATOM 1501 N N . GLU A 1 188 ? -15.236 5.836 9.320 1.00 90.00 188 GLU A N 1
ATOM 1502 C CA . GLU A 1 188 ? -14.196 6.614 8.642 1.00 90.00 188 GLU A CA 1
ATOM 1503 C C . GLU A 1 188 ? -12.951 5.758 8.382 1.00 90.00 188 GLU A C 1
ATOM 1505 O O . GLU A 1 188 ? -12.431 5.742 7.268 1.00 90.00 188 GLU A O 1
ATOM 1510 N N . GLU A 1 189 ? -12.504 4.996 9.380 1.00 90.31 189 GLU A N 1
ATOM 1511 C CA . GLU A 1 189 ? -11.322 4.147 9.269 1.00 90.31 189 GLU A CA 1
ATOM 1512 C C . GLU A 1 189 ? -11.493 3.037 8.226 1.00 90.31 189 GLU A C 1
ATOM 1514 O O . GLU A 1 189 ? -10.562 2.771 7.459 1.00 90.31 189 GLU A O 1
ATOM 1519 N N . LEU A 1 190 ? -12.684 2.433 8.137 1.00 96.19 190 LEU A N 1
ATOM 1520 C CA . LEU A 1 190 ? -13.004 1.470 7.089 1.00 96.19 190 LEU A CA 1
ATOM 1521 C C . LEU A 1 190 ? -12.962 2.122 5.707 1.00 96.19 190 LEU A C 1
ATOM 1523 O O . LEU A 1 190 ? -12.316 1.590 4.807 1.00 96.19 190 LEU A O 1
ATOM 1527 N N . ILE A 1 191 ? -13.644 3.251 5.509 1.00 95.44 191 ILE A N 1
ATOM 1528 C CA . ILE A 1 191 ? -13.725 3.894 4.191 1.00 95.44 191 ILE A CA 1
ATOM 1529 C C . ILE A 1 191 ? -12.346 4.385 3.731 1.00 95.44 191 ILE A C 1
ATOM 1531 O O . ILE A 1 191 ? -11.967 4.141 2.584 1.00 95.44 191 ILE A O 1
ATOM 1535 N N . GLN A 1 192 ? -11.553 4.984 4.623 1.00 92.69 192 GLN A N 1
ATOM 1536 C CA . GLN A 1 192 ? -10.173 5.381 4.324 1.00 92.69 192 GLN A CA 1
ATOM 1537 C C . GLN A 1 192 ? -9.307 4.167 3.956 1.00 92.69 192 GLN A C 1
ATOM 1539 O O . GLN A 1 192 ? -8.553 4.212 2.980 1.00 92.69 192 GLN A O 1
ATOM 1544 N N . SER A 1 193 ? -9.452 3.058 4.690 1.00 95.88 193 SER A N 1
ATOM 1545 C CA . SER A 1 193 ? -8.757 1.799 4.392 1.00 95.88 193 SER A CA 1
ATOM 1546 C C . SER A 1 193 ? -9.183 1.208 3.045 1.00 95.88 193 SER A C 1
ATOM 1548 O O . SER A 1 193 ? -8.328 0.758 2.283 1.00 95.88 193 SER A O 1
ATOM 1550 N N . GLN A 1 194 ? -10.475 1.255 2.702 1.00 97.69 194 GLN A N 1
ATOM 1551 C CA . GLN A 1 194 ? -10.983 0.829 1.394 1.00 97.69 194 GLN A CA 1
ATOM 1552 C C . GLN A 1 194 ? -10.407 1.689 0.269 1.00 97.69 194 GLN A C 1
ATOM 1554 O O . GLN A 1 194 ? -9.876 1.154 -0.700 1.00 97.69 194 GLN A O 1
ATOM 1559 N N . LEU A 1 195 ? -10.438 3.016 0.396 1.00 96.44 195 LEU A N 1
ATOM 1560 C CA . LEU A 1 195 ? -9.879 3.923 -0.609 1.00 96.44 195 LEU A CA 1
ATOM 1561 C C . LEU A 1 195 ? -8.392 3.680 -0.861 1.00 96.44 195 LEU A C 1
ATOM 1563 O O . LEU A 1 195 ? -7.952 3.676 -2.016 1.00 96.44 195 LEU A O 1
ATOM 1567 N N . PHE A 1 196 ? -7.632 3.460 0.213 1.00 98.19 196 PHE A N 1
ATOM 1568 C CA . PHE A 1 196 ? -6.227 3.095 0.135 1.00 98.19 196 PHE A CA 1
ATOM 1569 C C . PHE A 1 196 ? -6.051 1.760 -0.599 1.00 98.19 196 PHE A C 1
ATOM 1571 O O . PHE A 1 196 ? -5.480 1.736 -1.692 1.00 98.19 196 PHE A O 1
ATOM 1578 N N . TRP A 1 197 ? -6.590 0.665 -0.058 1.00 98.75 197 TRP A N 1
ATOM 1579 C CA . TRP A 1 197 ? -6.344 -0.677 -0.584 1.00 98.75 197 TRP A CA 1
ATOM 1580 C C . TRP A 1 197 ? -6.901 -0.887 -1.991 1.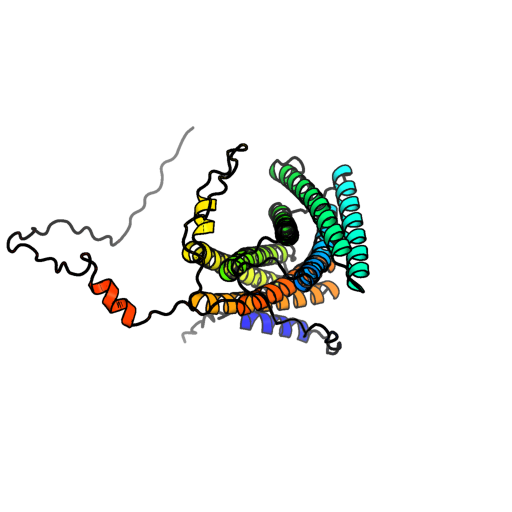00 98.75 197 TRP A C 1
ATOM 1582 O O . TRP A 1 197 ? -6.216 -1.480 -2.822 1.00 98.75 197 TRP A O 1
ATOM 1592 N N . LEU A 1 198 ? -8.082 -0.352 -2.315 1.00 98.75 198 LEU A N 1
ATOM 1593 C CA . LEU A 1 198 ? -8.662 -0.469 -3.657 1.00 98.75 198 LEU A CA 1
ATOM 1594 C C . LEU A 1 198 ? -7.791 0.228 -4.707 1.00 98.75 198 LEU A C 1
ATOM 1596 O O . LEU A 1 198 ? -7.594 -0.307 -5.798 1.00 98.75 198 LEU A O 1
ATOM 1600 N N . ARG A 1 199 ? -7.193 1.382 -4.375 1.00 98.62 199 ARG A N 1
ATOM 1601 C CA . ARG A 1 199 ? -6.228 2.042 -5.266 1.00 98.62 199 ARG A CA 1
ATOM 1602 C C . ARG A 1 199 ? -4.953 1.217 -5.431 1.00 98.62 199 ARG A C 1
ATOM 1604 O O . ARG A 1 199 ? -4.476 1.068 -6.552 1.00 98.62 199 ARG A O 1
ATOM 1611 N N . ILE A 1 200 ? -4.424 0.665 -4.340 1.00 98.75 200 ILE A N 1
ATOM 1612 C CA . ILE A 1 200 ? -3.246 -0.211 -4.369 1.00 98.75 200 ILE A CA 1
ATOM 1613 C C . ILE A 1 200 ? -3.516 -1.457 -5.233 1.00 98.75 200 ILE A C 1
ATOM 1615 O O . ILE A 1 200 ? -2.701 -1.817 -6.080 1.00 98.75 200 ILE A O 1
ATOM 1619 N N . MET A 1 201 ? -4.686 -2.088 -5.113 1.00 98.88 201 MET A N 1
ATOM 1620 C CA . MET A 1 201 ? -5.069 -3.247 -5.929 1.00 98.88 201 MET A CA 1
ATOM 1621 C C . MET A 1 201 ? -5.284 -2.910 -7.413 1.00 98.88 201 MET A C 1
ATOM 1623 O O . MET A 1 201 ? -4.876 -3.692 -8.283 1.00 98.88 201 MET A O 1
ATOM 1627 N N . ALA A 1 202 ? -5.844 -1.736 -7.719 1.00 98.75 202 ALA A N 1
ATOM 1628 C CA . ALA A 1 202 ? -5.949 -1.241 -9.091 1.00 98.75 202 ALA A CA 1
ATOM 1629 C C . ALA A 1 202 ? -4.562 -1.059 -9.727 1.00 98.75 202 ALA A C 1
ATOM 1631 O O . ALA A 1 202 ? -4.320 -1.529 -10.840 1.00 98.75 202 ALA A O 1
ATOM 1632 N N . ASP A 1 203 ? -3.642 -0.410 -9.010 1.00 98.81 203 ASP A N 1
ATOM 1633 C CA . ASP A 1 203 ? -2.266 -0.177 -9.456 1.00 98.81 203 ASP A CA 1
ATOM 1634 C C . ASP A 1 203 ? -1.515 -1.502 -9.661 1.00 98.81 203 ASP A C 1
ATOM 1636 O O . ASP A 1 203 ? -0.891 -1.706 -10.700 1.00 98.81 203 ASP A O 1
ATOM 1640 N N . HIS A 1 204 ? -1.643 -2.455 -8.734 1.00 98.81 204 HIS A N 1
ATOM 1641 C CA . HIS A 1 204 ? -1.042 -3.783 -8.872 1.00 98.81 204 HIS A CA 1
ATOM 1642 C C . HIS A 1 204 ? -1.488 -4.522 -10.124 1.00 98.81 204 HIS A C 1
ATOM 1644 O O . HIS A 1 204 ? -0.665 -5.118 -10.819 1.00 98.81 204 HIS A O 1
ATOM 1650 N N . SER A 1 205 ? -2.780 -4.466 -10.431 1.00 98.75 205 SER A N 1
ATOM 1651 C CA . SER A 1 205 ? -3.329 -5.089 -11.635 1.00 98.75 205 SER A CA 1
ATOM 1652 C C . SER A 1 205 ? -2.711 -4.472 -12.898 1.00 98.75 205 SER A C 1
ATOM 1654 O O . SER A 1 205 ? -2.345 -5.193 -13.829 1.00 98.75 205 SER A O 1
ATOM 1656 N N . LYS A 1 206 ? -2.477 -3.151 -12.885 1.00 98.69 206 LYS A N 1
ATOM 1657 C CA . LYS A 1 206 ? -1.750 -2.422 -13.937 1.00 98.69 206 LYS A CA 1
ATOM 1658 C C . LYS A 1 206 ? -0.274 -2.816 -14.002 1.00 98.69 206 LYS A C 1
ATOM 1660 O O . LYS A 1 206 ? 0.250 -3.048 -15.085 1.00 98.69 206 LYS A O 1
ATOM 1665 N N . PHE A 1 207 ? 0.422 -2.957 -12.881 1.00 98.69 207 PHE A N 1
ATOM 1666 C CA . PHE A 1 207 ? 1.824 -3.380 -12.919 1.00 98.69 207 PHE A CA 1
ATOM 1667 C C . PHE A 1 207 ? 1.966 -4.803 -13.455 1.00 98.69 207 PHE A C 1
ATOM 1669 O O . PHE A 1 207 ? 2.794 -5.037 -14.331 1.00 98.69 207 PHE A O 1
ATOM 1676 N N . ILE A 1 208 ? 1.112 -5.733 -13.021 1.00 98.56 208 ILE A N 1
ATOM 1677 C CA . ILE A 1 208 ? 1.117 -7.105 -13.539 1.00 98.56 208 ILE A CA 1
ATOM 1678 C C . ILE A 1 208 ? 0.876 -7.097 -15.053 1.00 98.56 208 ILE A C 1
ATOM 1680 O O . ILE A 1 208 ? 1.667 -7.68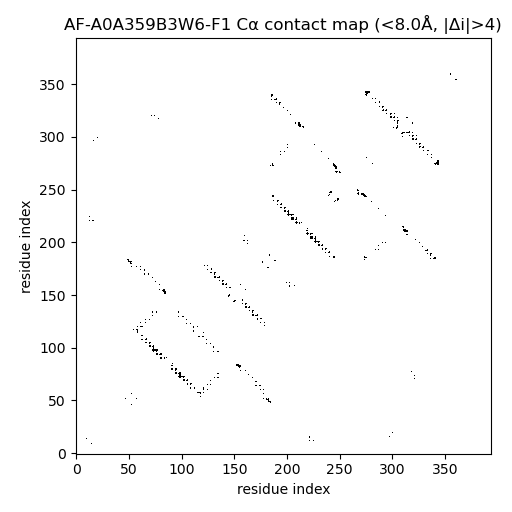1 -15.788 1.00 98.56 208 ILE A O 1
ATOM 1684 N N . LEU A 1 209 ? -0.152 -6.393 -15.546 1.00 97.56 209 LEU A N 1
ATOM 1685 C CA . LEU A 1 209 ? -0.451 -6.382 -16.983 1.00 97.56 209 LEU A CA 1
ATOM 1686 C C . LEU A 1 209 ? 0.677 -5.768 -17.829 1.00 97.56 209 LEU A C 1
ATOM 1688 O O . LEU A 1 209 ? 0.902 -6.227 -18.944 1.00 97.56 209 LEU A O 1
ATOM 1692 N N . HIS A 1 210 ? 1.379 -4.750 -17.318 1.00 98.44 210 HIS A N 1
ATOM 1693 C CA . HIS A 1 210 ? 2.462 -4.069 -18.036 1.00 98.44 210 HIS A CA 1
ATOM 1694 C C . HIS A 1 210 ? 3.811 -4.798 -17.969 1.00 98.44 210 HIS A C 1
ATOM 1696 O O . HIS A 1 210 ? 4.654 -4.574 -18.835 1.00 98.44 210 HIS A O 1
ATOM 1702 N N . LEU A 1 211 ? 4.028 -5.639 -16.955 1.00 98.25 211 LEU A N 1
ATOM 1703 C CA . LEU A 1 211 ? 5.279 -6.380 -16.761 1.00 98.25 211 LEU A CA 1
ATOM 1704 C C . LEU A 1 211 ? 5.213 -7.830 -17.279 1.00 98.25 211 LEU A C 1
ATOM 1706 O O . LEU A 1 211 ? 6.243 -8.505 -17.344 1.00 98.25 211 LEU A O 1
ATOM 1710 N N . LEU A 1 212 ? 4.027 -8.318 -17.653 1.00 98.50 212 LEU A N 1
ATOM 1711 C CA . LEU A 1 212 ? 3.864 -9.551 -18.424 1.00 98.50 212 LEU A CA 1
ATOM 1712 C C . LEU A 1 212 ? 4.369 -9.370 -19.860 1.00 98.50 212 LEU A C 1
ATOM 1714 O O . LEU A 1 212 ? 4.222 -8.302 -20.455 1.00 98.50 212 LEU A O 1
ATOM 1718 N N . ASP A 1 213 ? 4.929 -10.432 -20.442 1.00 98.62 213 ASP A N 1
ATOM 1719 C CA . ASP A 1 213 ? 5.282 -10.412 -21.858 1.00 98.62 213 ASP A CA 1
ATOM 1720 C C . ASP A 1 213 ? 4.006 -10.276 -22.715 1.00 98.62 213 ASP A C 1
ATOM 1722 O O . ASP A 1 213 ? 3.026 -10.985 -22.464 1.00 98.62 213 ASP A O 1
ATOM 1726 N N . PRO A 1 214 ? 3.982 -9.424 -23.758 1.00 98.56 214 PRO A N 1
ATOM 1727 C CA . PRO A 1 214 ? 2.802 -9.240 -24.607 1.00 98.56 214 PRO A CA 1
ATOM 1728 C C . PRO A 1 214 ? 2.259 -10.516 -25.280 1.00 98.56 214 PRO A C 1
ATOM 1730 O O . PRO A 1 214 ? 1.124 -10.513 -25.773 1.00 98.56 214 PRO A O 1
ATOM 1733 N N . SER A 1 215 ? 3.038 -11.604 -25.339 1.00 98.31 215 SER A N 1
ATOM 1734 C CA . SER A 1 215 ? 2.574 -12.913 -25.812 1.00 98.31 215 SER A CA 1
ATOM 1735 C C . SER A 1 215 ? 1.663 -13.644 -24.815 1.00 98.31 215 SER A C 1
ATOM 1737 O O . SER A 1 215 ? 0.830 -14.441 -25.254 1.00 98.31 215 SER A O 1
ATOM 1739 N N . GLU A 1 216 ? 1.688 -13.297 -23.522 1.00 98.31 216 GLU A N 1
ATOM 1740 C CA . GLU A 1 216 ? 0.813 -13.828 -22.460 1.00 98.31 216 GLU A CA 1
ATOM 1741 C C . GLU A 1 216 ? -0.593 -13.196 -22.500 1.00 98.31 216 GLU A C 1
ATOM 1743 O O . GLU A 1 216 ? -1.166 -12.759 -21.498 1.00 98.31 216 GLU A O 1
ATOM 1748 N N . ARG A 1 217 ? -1.185 -13.137 -23.701 1.00 97.50 217 ARG A N 1
ATOM 1749 C CA . ARG A 1 217 ? -2.410 -12.379 -24.023 1.00 97.50 217 ARG A CA 1
ATOM 1750 C C . ARG A 1 217 ? -3.577 -12.683 -23.090 1.00 97.50 217 ARG A C 1
ATOM 1752 O O . ARG A 1 217 ? -4.333 -11.783 -22.736 1.00 97.50 217 ARG A O 1
ATOM 1759 N N . ARG A 1 218 ? -3.737 -13.954 -22.708 1.00 95.12 218 ARG A N 1
ATOM 1760 C CA . ARG A 1 218 ? -4.811 -14.380 -21.803 1.00 95.12 218 ARG A CA 1
ATOM 1761 C C . ARG A 1 218 ? -4.598 -13.816 -20.404 1.00 95.12 218 ARG A C 1
ATOM 1763 O O . ARG A 1 218 ? -5.535 -13.288 -19.819 1.00 95.12 218 ARG A O 1
ATOM 1770 N N . PHE A 1 219 ? -3.375 -13.898 -19.894 1.00 95.31 219 PHE A N 1
ATOM 1771 C CA . PHE A 1 219 ? -3.050 -13.458 -18.543 1.00 95.31 219 PHE A CA 1
ATOM 1772 C C . PHE A 1 219 ? -3.118 -11.931 -18.415 1.00 95.31 219 PHE A C 1
ATOM 1774 O O . PHE A 1 219 ? -3.681 -11.419 -17.449 1.00 95.31 219 PHE A O 1
ATOM 1781 N N . ILE A 1 220 ? -2.695 -11.215 -19.462 1.00 98.19 220 ILE A N 1
ATOM 1782 C CA . ILE A 1 220 ? -2.895 -9.766 -19.611 1.00 98.19 220 ILE A CA 1
ATOM 1783 C C . ILE A 1 220 ? -4.385 -9.397 -19.603 1.00 98.19 220 ILE A C 1
ATOM 1785 O O . ILE A 1 220 ? -4.764 -8.412 -18.972 1.00 98.19 220 ILE A O 1
ATOM 1789 N N . GLY A 1 221 ? -5.234 -10.170 -20.290 1.00 98.00 221 GLY A N 1
ATOM 1790 C CA . GLY A 1 221 ? -6.683 -9.945 -20.310 1.00 98.00 221 GLY A CA 1
ATOM 1791 C C . GLY A 1 221 ? -7.301 -9.969 -18.910 1.00 98.00 221 GLY A C 1
ATOM 1792 O O . GLY A 1 221 ? -8.026 -9.050 -18.548 1.00 98.00 221 GLY A O 1
ATOM 1793 N N . ILE A 1 222 ? -6.930 -10.954 -18.091 1.00 97.69 222 ILE A N 1
ATOM 1794 C CA . ILE A 1 222 ? -7.428 -11.080 -16.712 1.00 97.69 222 ILE A CA 1
ATOM 1795 C C . ILE A 1 222 ? -6.884 -9.973 -15.802 1.00 97.69 222 ILE A C 1
ATOM 1797 O O . ILE A 1 222 ? -7.641 -9.378 -15.042 1.00 97.69 222 ILE A O 1
ATOM 1801 N N . ALA A 1 223 ? -5.596 -9.630 -15.907 1.00 98.06 223 ALA A N 1
ATOM 1802 C CA . ALA A 1 223 ? -5.039 -8.509 -15.148 1.00 98.06 223 ALA A CA 1
ATOM 1803 C C . ALA A 1 223 ? -5.722 -7.170 -15.503 1.00 98.06 223 ALA A C 1
ATOM 1805 O O . ALA A 1 223 ? -5.913 -6.319 -14.635 1.00 98.06 223 ALA A O 1
ATOM 1806 N N . ARG A 1 224 ? -6.147 -6.991 -16.762 1.00 98.50 224 ARG A N 1
ATOM 1807 C CA . ARG A 1 224 ? -6.934 -5.824 -17.186 1.00 98.50 224 ARG A CA 1
ATOM 1808 C C . ARG A 1 224 ? -8.332 -5.807 -16.569 1.00 98.50 224 ARG A C 1
ATOM 1810 O O . ARG A 1 224 ? -8.733 -4.766 -16.070 1.00 98.50 224 ARG A O 1
ATOM 1817 N N . GLU A 1 225 ? -9.031 -6.940 -16.552 1.00 98.44 225 GLU A N 1
ATOM 1818 C CA . GLU A 1 225 ? -10.350 -7.050 -15.909 1.00 98.44 225 GLU A CA 1
ATOM 1819 C C . GLU A 1 225 ? -10.286 -6.671 -14.422 1.00 98.44 225 GLU A C 1
ATOM 1821 O O . GLU A 1 225 ? -11.119 -5.897 -13.953 1.00 98.44 225 GLU A O 1
ATOM 1826 N N . PHE A 1 226 ? -9.256 -7.127 -13.696 1.00 98.69 226 PHE A N 1
ATOM 1827 C CA . PHE A 1 226 ? -9.032 -6.684 -12.317 1.00 98.69 226 PHE A CA 1
ATOM 1828 C C . PHE A 1 226 ? -8.731 -5.185 -12.229 1.00 98.69 226 PHE A C 1
ATOM 1830 O O . PHE A 1 226 ? -9.296 -4.507 -11.376 1.00 98.69 226 PHE A O 1
ATOM 1837 N N . SER A 1 227 ? -7.884 -4.643 -13.110 1.00 98.31 227 SER A N 1
ATOM 1838 C CA . SER A 1 227 ? -7.599 -3.202 -13.129 1.00 98.31 227 SER A CA 1
ATOM 1839 C C . SER A 1 227 ? -8.879 -2.374 -13.251 1.00 98.31 227 SER A C 1
ATOM 1841 O O . SER A 1 227 ? -9.073 -1.450 -12.462 1.00 98.31 227 SER A O 1
ATOM 1843 N N . ASP A 1 228 ? -9.744 -2.720 -14.205 1.00 98.31 228 ASP A N 1
ATOM 1844 C CA . ASP A 1 228 ? -10.997 -2.006 -14.451 1.00 98.31 228 ASP A CA 1
ATOM 1845 C C . ASP A 1 228 ? -11.962 -2.161 -13.263 1.00 98.31 228 ASP A C 1
ATOM 1847 O O . ASP A 1 228 ? -12.559 -1.182 -12.815 1.00 98.31 228 ASP A O 1
ATOM 1851 N N . LEU A 1 229 ? -12.070 -3.368 -12.695 1.00 98.50 229 LEU A N 1
ATOM 1852 C CA . LEU A 1 229 ? -12.893 -3.632 -11.511 1.00 98.50 229 LEU A CA 1
ATOM 1853 C C . LEU A 1 229 ? -12.471 -2.769 -10.313 1.00 98.50 229 LEU A C 1
ATOM 1855 O O . LEU A 1 229 ? -13.313 -2.113 -9.700 1.00 98.50 229 LEU A O 1
ATOM 1859 N N . PHE A 1 230 ? -11.179 -2.737 -9.980 1.00 98.75 230 PHE A N 1
ATOM 1860 C CA . PHE A 1 230 ? -10.699 -1.979 -8.822 1.00 98.75 230 PHE A CA 1
ATOM 1861 C C . PHE A 1 230 ? -10.774 -0.464 -9.026 1.00 98.75 230 PHE A C 1
ATOM 1863 O O . PHE A 1 230 ? -10.993 0.258 -8.053 1.00 98.75 230 PHE A O 1
ATOM 1870 N N . ASP A 1 231 ? -10.665 0.033 -10.263 1.00 97.88 231 ASP A N 1
ATOM 1871 C CA . ASP A 1 231 ? -10.937 1.445 -10.547 1.00 97.88 231 ASP A CA 1
ATOM 1872 C C . ASP A 1 231 ? -12.404 1.797 -10.242 1.00 97.88 231 ASP A C 1
ATOM 1874 O O . ASP A 1 231 ? -12.661 2.820 -9.601 1.00 97.88 231 ASP A O 1
ATOM 1878 N N . GLN A 1 232 ? -13.354 0.927 -10.604 1.00 98.38 232 GLN A N 1
ATOM 1879 C CA . GLN A 1 232 ? -14.780 1.123 -10.314 1.00 98.38 232 GLN A CA 1
ATOM 1880 C C . GLN A 1 232 ? -15.093 1.025 -8.817 1.00 98.38 232 GLN A C 1
ATOM 1882 O O . GLN A 1 232 ? -15.750 1.913 -8.271 1.00 98.38 232 GLN A O 1
ATOM 1887 N N . LEU A 1 233 ? -14.573 0.004 -8.126 1.00 98.31 233 LEU A N 1
ATOM 1888 C CA . LEU A 1 233 ? -14.735 -0.132 -6.674 1.00 98.31 233 LEU A CA 1
ATOM 1889 C C . LEU A 1 233 ? -14.175 1.091 -5.939 1.00 98.31 233 LEU A C 1
ATOM 1891 O O . LEU A 1 233 ? -14.799 1.604 -5.013 1.00 98.31 233 LEU A O 1
ATOM 1895 N N . ARG A 1 234 ? -13.023 1.614 -6.375 1.00 97.69 234 ARG A N 1
ATOM 1896 C CA . ARG A 1 234 ? -12.431 2.818 -5.782 1.00 97.69 234 ARG A CA 1
ATOM 1897 C C . ARG A 1 234 ? -13.310 4.056 -5.976 1.00 97.69 234 ARG A C 1
ATOM 1899 O O . ARG A 1 234 ? -13.364 4.893 -5.076 1.00 97.69 234 ARG A O 1
ATOM 1906 N N . LEU A 1 235 ? -13.979 4.200 -7.123 1.00 96.75 235 LEU A N 1
ATOM 1907 C CA . LEU A 1 235 ? -14.934 5.293 -7.339 1.00 96.75 235 LEU A CA 1
ATOM 1908 C C . LEU A 1 235 ? -16.140 5.165 -6.399 1.00 96.75 235 LEU A C 1
ATOM 1910 O O . LEU A 1 235 ? -16.480 6.142 -5.740 1.00 96.75 235 LEU A O 1
ATOM 1914 N N . HIS A 1 236 ? -16.696 3.961 -6.236 1.00 97.12 236 HIS A N 1
ATOM 1915 C CA . HIS A 1 236 ? -17.783 3.721 -5.279 1.00 97.12 236 HIS A CA 1
ATOM 1916 C C . HIS A 1 236 ? -17.370 4.035 -3.830 1.00 97.12 236 HIS A C 1
ATOM 1918 O O . HIS A 1 236 ? -18.115 4.687 -3.102 1.00 97.12 236 HIS A O 1
ATOM 1924 N N . ALA A 1 237 ? -16.163 3.637 -3.411 1.00 96.50 237 ALA A N 1
ATOM 1925 C CA . ALA A 1 237 ? -15.644 3.966 -2.081 1.00 96.50 237 ALA A CA 1
ATOM 1926 C C . ALA A 1 237 ? -15.519 5.485 -1.857 1.00 96.50 237 ALA A C 1
ATOM 1928 O O . ALA A 1 237 ? -15.771 5.968 -0.756 1.00 96.50 237 ALA A O 1
ATOM 1929 N N . ARG A 1 238 ? -15.168 6.250 -2.900 1.00 93.25 238 ARG A N 1
ATOM 1930 C CA . ARG A 1 238 ? -15.063 7.718 -2.831 1.00 93.25 238 ARG A CA 1
ATOM 1931 C C . ARG A 1 238 ? -16.429 8.386 -2.688 1.00 93.25 238 ARG A C 1
ATOM 1933 O O . ARG A 1 238 ? -16.556 9.377 -1.967 1.00 93.25 238 ARG A O 1
ATOM 1940 N N . ASP A 1 239 ? -17.439 7.838 -3.354 1.00 95.00 239 ASP A N 1
ATOM 1941 C CA . ASP A 1 239 ? -18.818 8.294 -3.197 1.00 95.00 239 ASP A CA 1
ATOM 1942 C C . ASP A 1 239 ? -19.297 8.048 -1.758 1.00 95.00 239 ASP A C 1
ATOM 1944 O O . ASP A 1 239 ? -19.849 8.955 -1.136 1.00 95.00 239 ASP A O 1
ATOM 1948 N N . PHE A 1 240 ? -18.998 6.877 -1.179 1.00 95.62 240 PHE A N 1
ATOM 1949 C CA . PHE A 1 240 ? -19.287 6.609 0.234 1.00 95.62 240 PHE A CA 1
ATOM 1950 C C . PHE A 1 240 ? -18.538 7.539 1.187 1.00 95.62 240 PHE A C 1
ATOM 1952 O O . PHE A 1 240 ? -19.157 8.037 2.120 1.00 95.62 240 PHE A O 1
ATOM 1959 N N . GLU A 1 241 ? -17.253 7.820 0.961 1.00 92.38 241 GLU A N 1
ATOM 1960 C CA . GLU A 1 241 ? -16.508 8.793 1.773 1.00 92.38 241 GLU A CA 1
ATOM 1961 C C . GLU A 1 241 ? -17.211 10.151 1.789 1.00 92.38 241 GLU A C 1
ATOM 1963 O O . GLU A 1 241 ? -17.489 10.697 2.854 1.00 92.38 241 GLU A O 1
ATOM 1968 N N . SER A 1 242 ? -17.583 10.642 0.607 1.00 89.75 242 SER A N 1
ATOM 1969 C CA . SER A 1 242 ? -18.235 11.944 0.458 1.00 89.75 242 SER A CA 1
ATOM 1970 C C . SER A 1 242 ? -19.630 11.986 1.099 1.00 89.75 242 SER A C 1
ATOM 1972 O O . SER A 1 242 ? -20.054 13.037 1.573 1.00 89.75 242 SER A O 1
ATOM 1974 N N . MET A 1 243 ? -20.360 10.864 1.110 1.00 92.19 243 MET A N 1
ATOM 1975 C CA . MET A 1 243 ? -21.716 10.775 1.671 1.00 92.19 243 MET A CA 1
ATOM 1976 C C . MET A 1 243 ? -21.744 10.497 3.179 1.00 92.19 243 MET A C 1
ATOM 1978 O O . MET A 1 243 ? -22.656 10.961 3.861 1.00 92.19 243 MET A O 1
ATOM 1982 N N . LEU A 1 244 ? -20.802 9.695 3.681 1.00 92.88 244 LEU A N 1
ATOM 1983 C CA . LEU A 1 244 ? -20.854 9.094 5.019 1.00 92.88 244 LEU A CA 1
ATOM 1984 C C . LEU A 1 244 ? -19.825 9.669 5.989 1.00 92.88 244 LEU A C 1
ATOM 1986 O O . LEU A 1 244 ? -19.930 9.403 7.183 1.00 92.88 244 LEU A O 1
ATOM 1990 N N . VAL A 1 245 ? -18.849 10.442 5.504 1.00 88.25 245 VAL A N 1
ATOM 1991 C CA . VAL A 1 245 ? -17.781 11.035 6.321 1.00 88.25 245 VAL A CA 1
ATOM 1992 C C . VAL A 1 245 ? -17.660 12.538 6.013 1.00 88.25 245 VAL A C 1
ATOM 1994 O O . VAL A 1 245 ? -16.698 12.970 5.385 1.00 88.25 245 VAL A O 1
ATOM 1997 N N . PRO A 1 246 ? -18.619 13.388 6.425 1.00 80.75 246 PRO A N 1
ATOM 1998 C CA . PRO A 1 246 ? -18.643 14.802 6.031 1.00 80.75 246 PRO A CA 1
ATOM 1999 C C . PRO A 1 246 ? -17.362 15.586 6.369 1.00 80.75 246 PRO A C 1
ATOM 2001 O O . PRO A 1 246 ? -16.997 16.514 5.648 1.00 80.75 246 PRO A O 1
ATOM 2004 N N . GLN A 1 247 ? -16.652 15.202 7.436 1.00 75.31 247 GLN A N 1
ATOM 2005 C CA . GLN A 1 247 ? -15.402 15.838 7.866 1.00 75.31 247 GLN A CA 1
ATOM 2006 C C . GLN A 1 247 ? -14.284 15.739 6.817 1.00 75.31 247 GLN A C 1
ATOM 2008 O O . GLN A 1 247 ? -13.420 16.616 6.743 1.00 75.31 247 GLN A O 1
ATOM 2013 N N . THR A 1 248 ? -14.261 14.689 5.990 1.00 72.19 248 THR A N 1
ATOM 2014 C CA . THR A 1 248 ? -13.238 14.552 4.939 1.00 72.19 248 THR A CA 1
ATOM 2015 C C . THR A 1 248 ? -13.504 15.510 3.780 1.00 72.19 248 THR A C 1
ATOM 2017 O O . THR A 1 248 ? -12.555 15.992 3.160 1.00 72.19 248 THR A O 1
ATOM 2020 N N . PHE A 1 249 ? -14.767 15.867 3.527 1.00 69.19 249 PHE A N 1
ATOM 2021 C CA . PHE A 1 249 ? -15.128 16.791 2.456 1.00 69.19 249 PHE A CA 1
ATOM 2022 C C . PHE A 1 249 ? -14.605 18.208 2.712 1.00 69.19 249 PHE A C 1
ATOM 2024 O O . PHE A 1 249 ? -14.035 18.810 1.804 1.00 69.19 249 PHE A O 1
ATOM 2031 N N . GLU A 1 250 ? -14.700 18.719 3.944 1.00 65.00 250 GLU A N 1
ATOM 2032 C CA . GLU A 1 250 ? -14.114 20.022 4.305 1.00 65.00 250 GLU A CA 1
ATOM 2033 C C . GLU A 1 250 ? -12.612 20.076 4.022 1.00 65.00 250 GLU A C 1
ATOM 2035 O O . GLU A 1 250 ? -12.116 21.065 3.484 1.00 65.00 250 GLU A O 1
ATOM 2040 N N . ASN A 1 251 ? -11.897 18.984 4.304 1.00 62.78 251 ASN A N 1
ATOM 2041 C CA . ASN A 1 251 ? -10.471 18.883 4.009 1.00 62.78 251 ASN A CA 1
ATOM 2042 C C . ASN A 1 251 ? -10.167 18.938 2.502 1.00 62.78 251 ASN A C 1
ATOM 2044 O O . ASN A 1 251 ? -9.077 19.364 2.131 1.00 62.78 251 ASN A O 1
ATOM 2048 N N . SER A 1 252 ? -11.106 18.525 1.644 1.00 62.94 252 SER A N 1
ATOM 2049 C CA . SER A 1 252 ? -10.949 18.525 0.181 1.00 62.94 252 SER A CA 1
ATOM 2050 C C . SER A 1 252 ? -11.234 19.876 -0.489 1.00 62.94 252 SER A C 1
ATOM 2052 O O . SER A 1 252 ? -10.894 20.060 -1.655 1.00 62.94 252 SER A O 1
ATOM 2054 N N . LEU A 1 253 ? -11.853 20.819 0.233 1.00 64.50 253 LEU A N 1
ATOM 2055 C CA . LEU A 1 253 ? -12.155 22.175 -0.246 1.00 64.50 253 LEU A CA 1
ATOM 2056 C C . LEU A 1 253 ? -11.017 23.173 0.006 1.00 64.50 253 LEU A C 1
ATOM 2058 O O . LEU A 1 253 ? -11.124 24.339 -0.377 1.00 64.50 253 LEU A O 1
ATOM 2062 N N . LEU A 1 254 ? -9.950 22.737 0.674 1.00 57.75 254 LEU A N 1
ATOM 2063 C CA . LEU A 1 254 ? -8.784 23.564 0.940 1.00 57.75 254 LEU A CA 1
ATOM 2064 C C . LEU A 1 254 ? -7.848 23.547 -0.262 1.00 57.75 254 LEU A C 1
ATOM 2066 O O . LEU A 1 254 ? -7.589 22.501 -0.849 1.00 57.75 254 LEU A O 1
ATOM 2070 N N . ASP A 1 255 ? -7.355 24.727 -0.627 1.00 48.31 255 ASP A N 1
ATOM 2071 C CA . ASP A 1 255 ? -6.366 24.874 -1.686 1.00 48.31 255 ASP A CA 1
ATOM 2072 C C . ASP A 1 255 ? -5.003 24.375 -1.178 1.00 48.31 255 ASP A C 1
ATOM 2074 O O . ASP A 1 255 ? -4.411 24.957 -0.266 1.00 48.31 255 ASP A O 1
ATOM 2078 N N . ASP A 1 256 ? -4.509 23.281 -1.760 1.00 47.91 256 ASP A N 1
ATOM 2079 C CA . ASP A 1 256 ? -3.223 22.663 -1.410 1.00 47.91 256 ASP A CA 1
ATOM 2080 C C . ASP A 1 256 ? -2.003 23.531 -1.810 1.00 47.91 256 ASP A C 1
ATOM 2082 O O . ASP A 1 256 ? -0.856 23.120 -1.616 1.00 47.91 256 ASP A O 1
ATOM 2086 N N . THR A 1 257 ? -2.215 24.719 -2.395 1.00 45.84 257 THR A N 1
ATOM 2087 C CA . THR A 1 257 ? -1.146 25.577 -2.937 1.00 45.84 257 THR A CA 1
ATOM 2088 C C . THR A 1 257 ? -0.544 26.583 -1.956 1.00 45.84 257 THR A C 1
ATOM 2090 O O . THR A 1 257 ? 0.445 27.230 -2.307 1.00 45.84 257 THR A O 1
ATOM 2093 N N . ASP A 1 258 ? -1.061 26.701 -0.730 1.00 46.06 258 ASP A N 1
ATOM 2094 C CA . ASP A 1 258 ? -0.540 27.660 0.249 1.00 46.06 258 ASP A CA 1
ATOM 2095 C C . ASP A 1 258 ? 0.371 26.979 1.303 1.00 46.06 258 ASP A C 1
ATOM 2097 O O . ASP A 1 258 ? -0.108 26.307 2.225 1.00 46.06 258 ASP A O 1
ATOM 2101 N N . PRO A 1 259 ? 1.708 27.142 1.204 1.00 45.59 259 PRO A N 1
ATOM 2102 C CA . PRO A 1 259 ? 2.681 26.506 2.095 1.00 45.59 259 PRO A CA 1
ATOM 2103 C C . PRO A 1 259 ? 2.638 27.040 3.539 1.00 45.59 259 PRO A C 1
ATOM 2105 O O . PRO A 1 259 ? 3.391 26.554 4.385 1.00 45.59 259 PRO A O 1
ATOM 2108 N N . VAL A 1 260 ? 1.781 28.028 3.832 1.00 50.69 260 VAL A N 1
ATOM 2109 C CA . VAL A 1 260 ? 1.602 28.632 5.162 1.00 50.69 260 VAL A CA 1
ATOM 2110 C C . VAL A 1 260 ? 0.147 28.532 5.639 1.00 50.69 260 VAL A C 1
ATOM 2112 O O . VAL A 1 260 ? -0.281 29.285 6.510 1.00 50.69 260 VAL A O 1
ATOM 2115 N N . VAL A 1 261 ? -0.638 27.563 5.165 1.00 46.19 261 VAL A N 1
ATOM 2116 C CA . VAL A 1 261 ? -1.895 27.246 5.858 1.00 46.19 261 VAL A CA 1
ATOM 2117 C C . VAL A 1 261 ? -1.570 26.357 7.054 1.00 46.19 261 VAL A C 1
ATOM 2119 O O . VAL A 1 261 ? -1.542 25.128 6.984 1.00 46.19 261 VAL A O 1
ATOM 2122 N N . LEU A 1 262 ? -1.336 27.009 8.199 1.00 47.72 262 LEU A N 1
ATOM 2123 C CA . LEU A 1 262 ? -1.714 26.458 9.499 1.00 47.72 262 LEU A CA 1
ATOM 2124 C C . LEU A 1 262 ? -3.173 26.028 9.355 1.00 47.72 262 LEU A C 1
ATOM 2126 O O . LEU A 1 262 ? -4.043 26.883 9.477 1.00 47.72 262 LEU A O 1
ATOM 2130 N N . ARG A 1 263 ? -3.449 24.759 9.017 1.00 51.84 263 ARG A N 1
ATOM 2131 C CA . ARG A 1 263 ? -4.827 24.256 8.950 1.00 51.84 263 ARG A CA 1
ATOM 2132 C C . ARG A 1 263 ? -5.492 24.633 10.274 1.00 51.84 263 ARG A C 1
ATOM 2134 O O . ARG A 1 263 ? -4.985 24.188 11.309 1.00 51.84 263 ARG A O 1
ATOM 2141 N N . PRO A 1 264 ? -6.544 25.477 10.286 1.00 53.28 264 PRO A N 1
ATOM 2142 C CA . PRO A 1 264 ? -7.295 25.714 11.502 1.00 53.28 264 PRO A CA 1
ATOM 2143 C C . PRO A 1 264 ? -7.573 24.392 12.225 1.00 53.28 264 PRO A C 1
ATOM 2145 O O . PRO A 1 264 ? -8.025 23.434 11.604 1.00 53.28 264 PRO A O 1
ATOM 2148 N N . GLY A 1 265 ? -7.338 24.328 13.537 1.00 52.28 265 GLY A N 1
ATOM 2149 C CA . GLY A 1 265 ? -7.653 23.139 14.344 1.00 52.28 265 GLY A CA 1
ATOM 2150 C C . GLY A 1 265 ? -9.153 22.821 14.446 1.00 52.28 265 GLY A C 1
ATOM 2151 O O . GLY A 1 265 ? -9.517 21.960 15.233 1.00 52.28 265 GLY A O 1
ATOM 2152 N N . VAL A 1 266 ? -9.991 23.529 13.678 1.00 55.84 266 VAL A N 1
ATOM 2153 C CA . VAL A 1 266 ? -11.456 23.465 13.672 1.00 55.84 266 VAL A CA 1
ATOM 2154 C C . VAL A 1 266 ? -12.024 22.662 12.488 1.00 55.84 266 VAL A C 1
ATOM 2156 O O . VAL A 1 266 ? -13.237 22.595 12.337 1.00 55.84 266 VAL A O 1
ATOM 2159 N N . PHE A 1 267 ? -11.198 22.073 11.609 1.00 55.62 267 PHE A N 1
ATOM 2160 C CA . PHE A 1 267 ? -11.718 21.270 10.487 1.00 55.62 267 PHE A CA 1
ATOM 2161 C C . PHE A 1 267 ? -12.405 20.000 10.977 1.00 55.62 267 PHE A C 1
ATOM 2163 O O . PHE A 1 267 ? -11.825 19.232 11.745 1.00 55.62 267 PHE A O 1
ATOM 2170 N N . GLY A 1 268 ? -13.639 19.784 10.521 1.00 60.41 268 GLY A N 1
ATOM 2171 C CA . GLY A 1 268 ? -14.506 18.734 11.046 1.00 60.41 268 GLY A CA 1
ATOM 2172 C C . GLY A 1 268 ? -15.144 19.057 12.403 1.00 60.41 268 GLY A C 1
ATOM 2173 O O . GLY A 1 268 ? -16.018 18.307 12.839 1.00 60.41 268 GLY A O 1
ATOM 2174 N N . GLU A 1 269 ? -14.772 20.157 13.071 1.00 66.50 269 GLU A N 1
ATOM 2175 C CA . GLU A 1 269 ? -15.353 20.537 14.360 1.00 66.50 269 GLU A CA 1
ATOM 2176 C C . GLU A 1 269 ? -16.790 21.042 14.170 1.00 66.50 269 GLU A C 1
ATOM 2178 O O . GLU A 1 269 ? -17.050 22.015 13.465 1.00 66.50 269 GLU A O 1
ATOM 2183 N N . GLY A 1 270 ? -17.747 20.366 14.810 1.00 72.69 270 GLY A N 1
ATOM 2184 C CA . GLY A 1 270 ? -19.172 20.686 14.694 1.00 72.69 270 GLY A CA 1
ATOM 2185 C C . GLY A 1 270 ? -19.871 20.073 13.475 1.00 72.69 270 GLY A C 1
ATOM 2186 O O . GLY A 1 270 ? -21.087 20.241 13.347 1.00 72.69 270 GLY A O 1
ATOM 2187 N N . LEU A 1 271 ? -19.154 19.336 12.617 1.00 80.75 271 LEU A N 1
ATOM 2188 C CA . LEU A 1 271 ? -19.765 18.559 11.537 1.00 80.75 271 LEU A CA 1
ATOM 2189 C C . LEU A 1 271 ? -20.368 17.234 12.042 1.00 80.75 271 LEU A C 1
ATOM 2191 O O . LEU A 1 271 ? -19.900 16.687 13.041 1.00 80.75 271 LEU A O 1
ATOM 2195 N N . PRO A 1 272 ? -21.395 16.689 11.356 1.00 83.81 272 PRO A N 1
ATOM 2196 C CA . PRO A 1 272 ? -22.023 15.428 11.748 1.00 83.81 272 PRO A CA 1
ATOM 2197 C C . PRO A 1 272 ? -21.046 14.253 11.730 1.00 83.81 272 PRO A C 1
ATOM 2199 O O . PRO A 1 272 ? -20.352 14.052 10.737 1.00 83.81 272 PRO A O 1
ATOM 2202 N N . GLU A 1 273 ? -21.039 13.452 12.796 1.00 84.69 273 GLU A N 1
ATOM 2203 C CA . GLU A 1 273 ? -20.219 12.239 12.909 1.00 84.69 273 GLU A CA 1
ATOM 2204 C C . GLU A 1 273 ? -20.478 11.239 11.766 1.00 84.69 273 GLU A C 1
ATOM 2206 O O . GLU A 1 273 ? -21.617 11.131 11.290 1.00 84.69 273 GLU A O 1
ATOM 2211 N N . PRO A 1 274 ? -19.460 10.458 11.361 1.00 89.38 274 PRO A N 1
ATOM 2212 C CA . PRO A 1 274 ? -19.632 9.412 10.364 1.00 89.38 274 PRO A CA 1
ATOM 2213 C C . PRO A 1 274 ? -20.688 8.374 10.764 1.00 89.38 274 PRO A C 1
ATOM 2215 O O . PRO A 1 274 ? -20.780 7.978 11.929 1.00 89.38 274 PRO A O 1
ATOM 2218 N N . PHE A 1 275 ? -21.463 7.881 9.796 1.00 91.56 275 PHE A N 1
ATOM 2219 C CA . PHE A 1 275 ? -22.548 6.921 10.041 1.00 91.56 275 PHE A CA 1
ATOM 2220 C C . PHE A 1 275 ? -22.553 5.770 9.027 1.00 91.56 275 PHE A C 1
ATOM 2222 O O . PHE A 1 275 ? -22.156 5.934 7.877 1.00 91.56 275 PHE A O 1
ATOM 2229 N N . SER A 1 276 ? -23.014 4.591 9.460 1.00 93.38 276 SER A N 1
ATOM 2230 C CA . SER A 1 276 ? -23.111 3.401 8.603 1.00 93.38 276 SER A CA 1
ATOM 2231 C C . SER A 1 276 ? -24.491 3.278 7.954 1.00 93.38 276 SER A C 1
ATOM 2233 O O . SER A 1 276 ? -25.504 3.683 8.528 1.00 93.38 276 SER A O 1
ATOM 2235 N N . ILE A 1 277 ? -24.534 2.674 6.767 1.00 94.69 277 ILE A N 1
ATOM 2236 C CA . ILE A 1 277 ? -25.749 2.318 6.027 1.00 94.69 277 ILE A CA 1
ATOM 2237 C C . ILE A 1 277 ? -25.606 0.903 5.469 1.00 94.69 277 ILE A C 1
ATOM 2239 O O . ILE A 1 277 ? -24.509 0.484 5.124 1.00 94.69 277 ILE A O 1
ATOM 2243 N N . GLY A 1 278 ? -26.711 0.178 5.278 1.00 94.06 278 GLY A N 1
ATOM 2244 C CA . GLY A 1 278 ? -26.639 -1.231 4.858 1.00 94.06 278 GLY A CA 1
ATOM 2245 C C . GLY A 1 278 ? -26.018 -1.451 3.470 1.00 94.06 278 GLY A C 1
ATOM 2246 O O . GLY A 1 278 ? -25.568 -2.547 3.151 1.00 94.06 278 GLY A O 1
ATOM 2247 N N . SER A 1 279 ? -25.969 -0.424 2.613 1.00 96.31 279 SER A N 1
ATOM 2248 C CA . SER A 1 279 ? -25.233 -0.511 1.346 1.00 96.31 279 SER A CA 1
ATOM 2249 C C . SER A 1 279 ? -23.716 -0.423 1.510 1.00 96.31 279 SER A C 1
ATOM 2251 O O . SER A 1 279 ? -23.025 -0.917 0.625 1.00 96.31 279 SER A O 1
ATOM 2253 N N . LEU A 1 280 ? -23.211 0.183 2.593 1.00 96.25 280 LEU A N 1
ATOM 2254 C CA . LEU A 1 280 ? -21.784 0.189 2.921 1.00 96.25 280 LEU A CA 1
ATOM 2255 C C . LEU A 1 280 ? -21.332 -1.219 3.316 1.00 96.25 280 LEU A C 1
ATOM 2257 O O . LEU A 1 280 ? -20.313 -1.673 2.807 1.00 96.25 280 LEU A O 1
ATOM 2261 N N . ASP A 1 281 ? -22.115 -1.921 4.140 1.00 94.06 281 ASP A N 1
ATOM 2262 C CA . ASP A 1 281 ? -21.824 -3.304 4.543 1.00 94.06 281 ASP A CA 1
ATOM 2263 C C . ASP A 1 281 ? -21.700 -4.206 3.307 1.00 94.06 281 ASP A C 1
ATOM 2265 O O . ASP A 1 281 ? -20.649 -4.787 3.051 1.00 94.06 281 ASP A O 1
ATOM 2269 N N . ARG A 1 282 ? -22.727 -4.212 2.444 1.00 96.19 282 ARG A N 1
ATOM 2270 C CA . ARG A 1 282 ? -22.717 -4.991 1.193 1.00 96.19 282 ARG A CA 1
ATOM 2271 C C . ARG A 1 282 ? -21.547 -4.623 0.270 1.00 96.19 282 ARG A C 1
ATOM 2273 O O . ARG A 1 282 ? -20.975 -5.498 -0.370 1.00 96.19 282 ARG A O 1
ATOM 2280 N N . PHE A 1 283 ? -21.226 -3.334 0.147 1.00 98.19 283 PHE A N 1
ATOM 2281 C CA . PHE A 1 283 ? -20.090 -2.889 -0.666 1.00 98.19 283 PHE A CA 1
ATOM 2282 C C . PHE A 1 283 ? -18.753 -3.361 -0.082 1.00 98.19 283 PHE A C 1
ATOM 2284 O O . PHE A 1 283 ? -17.860 -3.753 -0.828 1.00 98.19 283 PHE A O 1
ATOM 2291 N N . THR A 1 284 ? -18.630 -3.362 1.244 1.00 98.00 284 THR A N 1
ATOM 2292 C CA . THR A 1 284 ? -17.432 -3.835 1.942 1.00 98.00 284 THR A CA 1
ATOM 2293 C C . THR A 1 284 ? -17.226 -5.331 1.703 1.00 98.00 284 THR A C 1
ATOM 2295 O O . THR A 1 284 ? -16.123 -5.735 1.334 1.00 98.00 284 THR A O 1
ATOM 2298 N N . GLU A 1 285 ? -18.290 -6.135 1.787 1.00 97.88 285 GLU A N 1
ATOM 2299 C CA . GLU A 1 285 ? -18.259 -7.561 1.430 1.00 97.88 285 GLU A CA 1
ATOM 2300 C C . GLU A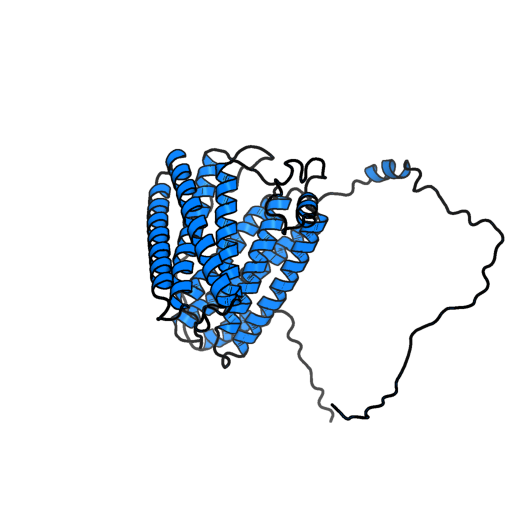 1 285 ? -17.799 -7.774 -0.027 1.00 97.88 285 GLU A C 1
ATOM 2302 O O . GLU A 1 285 ? -16.948 -8.625 -0.302 1.00 97.88 285 GLU A O 1
ATOM 2307 N N . GLU A 1 286 ? -18.315 -6.973 -0.969 1.00 98.38 286 GLU A N 1
ATOM 2308 C CA . GLU A 1 286 ? -17.924 -7.009 -2.387 1.00 98.38 286 GLU A CA 1
ATOM 2309 C C . GLU A 1 286 ? -16.438 -6.663 -2.582 1.00 98.38 286 GLU A C 1
ATOM 2311 O O . GLU A 1 286 ? -15.717 -7.375 -3.287 1.00 98.38 286 GLU A O 1
ATOM 2316 N N . ALA A 1 287 ? -15.954 -5.606 -1.926 1.00 98.50 287 ALA A N 1
ATOM 2317 C CA . ALA A 1 287 ? -14.559 -5.184 -1.983 1.00 98.50 287 ALA A CA 1
ATOM 2318 C C . ALA A 1 287 ? -13.608 -6.244 -1.398 1.00 98.50 287 ALA A C 1
ATOM 2320 O O . ALA A 1 287 ? -12.554 -6.521 -1.983 1.00 98.50 287 ALA A O 1
ATOM 2321 N N . ILE A 1 288 ? -13.981 -6.872 -0.277 1.00 98.69 288 ILE A N 1
ATOM 2322 C CA . ILE A 1 288 ? -13.223 -7.969 0.340 1.00 98.69 288 ILE A CA 1
ATOM 2323 C C . ILE A 1 288 ? -13.167 -9.171 -0.607 1.00 98.69 288 ILE A C 1
ATOM 2325 O O . ILE A 1 288 ? -12.081 -9.707 -0.848 1.00 98.69 288 ILE A O 1
ATOM 2329 N N . ALA A 1 289 ? -14.304 -9.566 -1.188 1.00 98.56 289 ALA A N 1
ATOM 2330 C CA . ALA A 1 289 ? -14.375 -10.685 -2.124 1.00 98.56 289 ALA A CA 1
ATOM 2331 C C . ALA A 1 289 ? -13.504 -10.445 -3.369 1.00 98.56 289 ALA A C 1
ATOM 2333 O O . ALA A 1 289 ? -12.668 -11.286 -3.703 1.00 98.56 289 ALA A O 1
ATOM 2334 N N . ALA A 1 290 ? -13.610 -9.269 -3.996 1.00 98.69 290 ALA A N 1
ATOM 2335 C CA . ALA A 1 290 ? -12.783 -8.903 -5.147 1.00 98.69 290 ALA A CA 1
ATOM 2336 C C . ALA A 1 290 ? -11.280 -8.895 -4.806 1.00 98.69 290 ALA A C 1
ATOM 2338 O O . ALA A 1 290 ? -10.444 -9.348 -5.594 1.00 98.69 290 ALA A O 1
ATOM 2339 N N . THR A 1 291 ? -10.917 -8.415 -3.611 1.00 98.75 291 THR A N 1
ATOM 2340 C CA . THR A 1 291 ? -9.527 -8.420 -3.124 1.00 98.75 291 THR A CA 1
ATOM 2341 C C . THR A 1 291 ? -9.013 -9.840 -2.900 1.00 98.75 291 THR A C 1
ATOM 2343 O O . THR A 1 291 ? -7.874 -10.139 -3.266 1.00 98.75 291 THR A O 1
ATOM 2346 N N . ALA A 1 292 ? -9.846 -10.743 -2.377 1.00 98.69 292 ALA A N 1
ATOM 2347 C CA . ALA A 1 292 ? -9.505 -12.156 -2.232 1.00 98.69 292 ALA A CA 1
ATOM 2348 C C . ALA A 1 292 ? -9.312 -12.855 -3.592 1.00 98.69 292 ALA A C 1
ATOM 2350 O O . ALA A 1 292 ? -8.362 -13.621 -3.751 1.00 98.69 292 ALA A O 1
ATOM 2351 N N . GLU A 1 293 ? -10.135 -12.546 -4.597 1.00 98.56 293 GLU A N 1
ATOM 2352 C CA . GLU A 1 293 ? -9.949 -13.069 -5.959 1.00 98.56 293 GLU A CA 1
ATOM 2353 C C . GLU A 1 293 ? -8.634 -12.582 -6.590 1.00 98.56 293 GLU A C 1
ATOM 2355 O O . GLU A 1 293 ? -7.883 -13.374 -7.171 1.00 98.56 293 GLU A O 1
ATOM 2360 N N . LEU A 1 294 ? -8.299 -11.294 -6.435 1.00 98.69 294 LEU A N 1
ATOM 2361 C CA . LEU A 1 294 ? -7.023 -10.759 -6.915 1.00 98.69 294 LEU A CA 1
ATOM 2362 C C . LEU A 1 294 ? -5.830 -11.353 -6.154 1.00 98.69 294 LEU A C 1
ATOM 2364 O O . LEU A 1 294 ? -4.791 -11.624 -6.758 1.00 98.69 294 LEU A O 1
ATOM 2368 N N . ARG A 1 295 ? -5.957 -11.582 -4.843 1.00 98.75 295 ARG A N 1
ATOM 2369 C CA . ARG A 1 295 ? -4.950 -12.288 -4.038 1.00 98.75 295 ARG A CA 1
ATOM 2370 C C . ARG A 1 295 ? -4.673 -13.679 -4.617 1.00 98.75 295 ARG A C 1
ATOM 2372 O O . ARG A 1 295 ? -3.510 -14.027 -4.812 1.00 98.75 295 ARG A O 1
ATOM 2379 N N . ASP A 1 296 ? -5.708 -14.448 -4.943 1.00 98.56 296 ASP A N 1
ATOM 2380 C CA . ASP A 1 296 ? -5.562 -15.807 -5.485 1.00 98.56 296 ASP A CA 1
ATOM 2381 C C . ASP A 1 296 ? -4.957 -15.795 -6.900 1.00 98.56 296 ASP A C 1
ATOM 2383 O O . ASP A 1 296 ? -4.126 -16.641 -7.261 1.00 98.56 296 ASP A O 1
ATOM 2387 N N . PHE A 1 297 ? -5.308 -14.789 -7.704 1.00 98.38 297 PHE A N 1
ATOM 2388 C CA . PHE A 1 297 ? -4.653 -14.528 -8.983 1.00 98.38 297 PHE A CA 1
ATOM 2389 C C . PHE A 1 297 ? -3.160 -14.206 -8.812 1.00 98.38 297 PHE A C 1
ATOM 2391 O O . PHE A 1 297 ? -2.327 -14.797 -9.501 1.00 98.38 297 PHE A O 1
ATOM 2398 N N . LYS A 1 298 ? -2.801 -13.332 -7.864 1.00 98.62 298 LYS A N 1
ATOM 2399 C CA . LYS A 1 298 ? -1.406 -12.987 -7.541 1.00 98.62 298 LYS A CA 1
ATOM 2400 C C . LYS A 1 298 ? -0.616 -14.193 -7.036 1.00 98.62 298 LYS A C 1
ATOM 2402 O O . LYS A 1 298 ? 0.530 -14.371 -7.440 1.00 98.62 298 LYS A O 1
ATOM 2407 N N . GLN A 1 299 ? -1.232 -15.057 -6.228 1.00 98.50 299 GLN A N 1
ATOM 2408 C CA . GLN A 1 299 ? -0.625 -16.322 -5.815 1.00 98.50 299 GLN A CA 1
ATOM 2409 C C . GLN A 1 299 ? -0.316 -17.207 -7.026 1.00 98.50 299 GLN A C 1
ATOM 2411 O O . GLN A 1 299 ? 0.802 -17.697 -7.170 1.00 98.50 299 GLN A O 1
ATOM 2416 N N . THR A 1 300 ? -1.292 -17.370 -7.922 1.00 97.62 300 THR A N 1
ATOM 2417 C CA . THR A 1 300 ? -1.122 -18.158 -9.150 1.00 97.62 300 THR A CA 1
ATOM 2418 C C . THR A 1 300 ? -0.002 -17.581 -10.019 1.00 97.62 300 THR A C 1
ATOM 2420 O O . THR A 1 300 ? 0.847 -18.324 -10.507 1.00 97.62 300 THR A O 1
ATOM 2423 N N . ALA A 1 301 ? 0.044 -16.254 -10.182 1.00 97.00 301 ALA A N 1
ATOM 2424 C CA . ALA A 1 301 ? 1.108 -15.573 -10.914 1.00 97.00 301 ALA A CA 1
ATOM 2425 C C . ALA A 1 301 ? 2.485 -15.843 -10.294 1.00 97.00 301 ALA A C 1
ATOM 2427 O O . ALA A 1 301 ? 3.400 -16.235 -11.015 1.00 97.00 301 ALA A O 1
ATOM 2428 N N . ARG A 1 302 ? 2.618 -15.712 -8.966 1.00 98.19 302 ARG A N 1
ATOM 2429 C CA . ARG A 1 302 ? 3.855 -16.019 -8.233 1.00 98.19 302 ARG A CA 1
ATOM 2430 C C . ARG A 1 302 ? 4.327 -17.447 -8.505 1.00 98.19 302 ARG A C 1
ATOM 2432 O O . ARG A 1 302 ? 5.468 -17.634 -8.915 1.00 98.19 302 ARG A O 1
ATOM 2439 N N . GLU A 1 303 ? 3.446 -18.436 -8.360 1.00 97.94 303 GLU A N 1
ATOM 2440 C CA . GLU A 1 303 ? 3.782 -19.851 -8.584 1.00 97.94 303 GLU A CA 1
ATOM 2441 C C . GLU A 1 303 ? 4.219 -20.134 -10.032 1.00 97.94 303 GLU A C 1
ATOM 2443 O O . GLU A 1 303 ? 5.122 -20.940 -10.271 1.00 97.94 303 GLU A O 1
ATOM 2448 N N . LEU A 1 304 ? 3.588 -19.487 -11.017 1.00 97.62 304 LEU A N 1
ATOM 2449 C CA . LEU A 1 304 ? 3.974 -19.620 -12.423 1.00 97.62 304 LEU A CA 1
ATOM 2450 C C . LEU A 1 304 ? 5.330 -18.964 -12.705 1.00 97.62 304 LEU A C 1
ATOM 2452 O O . LEU A 1 304 ? 6.138 -19.556 -13.422 1.00 97.62 304 LEU A O 1
ATOM 2456 N N . ILE A 1 305 ? 5.592 -17.784 -12.136 1.00 97.44 305 ILE A N 1
ATOM 2457 C CA . ILE A 1 305 ? 6.866 -17.063 -12.274 1.00 97.44 305 ILE A CA 1
ATOM 2458 C C . ILE A 1 305 ? 8.005 -17.886 -11.659 1.00 97.44 305 ILE A C 1
ATOM 2460 O O . ILE A 1 305 ? 9.013 -18.123 -12.320 1.00 97.44 305 ILE A O 1
ATOM 2464 N N . GLU A 1 306 ? 7.825 -18.403 -10.441 1.00 97.19 306 GLU A N 1
ATOM 2465 C CA . GLU A 1 306 ? 8.811 -19.248 -9.748 1.00 97.19 306 GLU A CA 1
ATOM 2466 C C . GLU A 1 306 ? 9.149 -20.531 -10.518 1.00 97.19 306 GLU A C 1
ATOM 2468 O O . GLU A 1 306 ? 10.279 -21.015 -10.471 1.00 97.19 306 GLU A O 1
ATOM 2473 N N . ARG A 1 307 ? 8.174 -21.085 -1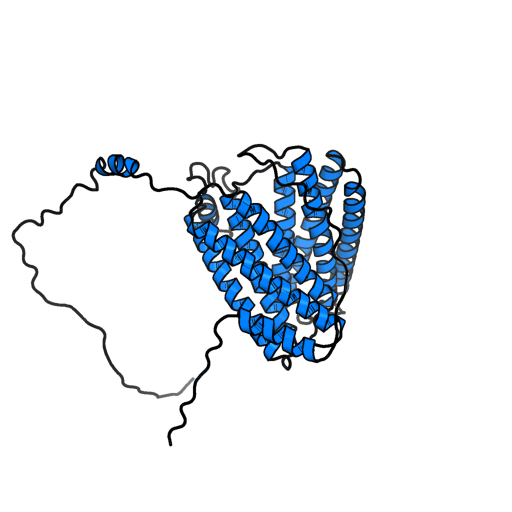1.247 1.00 97.94 307 ARG A N 1
ATOM 2474 C CA . ARG A 1 307 ? 8.338 -22.303 -12.055 1.00 97.94 307 ARG A CA 1
ATOM 2475 C C . ARG A 1 307 ? 8.755 -22.026 -13.501 1.00 97.94 307 ARG A C 1
ATOM 2477 O O . ARG A 1 307 ? 8.793 -22.970 -14.291 1.00 97.94 307 ARG A O 1
ATOM 2484 N N . CYS A 1 308 ? 9.025 -20.770 -13.864 1.00 97.12 308 CYS A N 1
ATOM 2485 C CA . CYS A 1 308 ? 9.323 -20.349 -15.236 1.00 97.12 308 CYS A CA 1
ATOM 2486 C C . CYS A 1 308 ? 8.241 -20.780 -16.253 1.00 97.12 308 CYS A C 1
ATOM 2488 O O . CYS A 1 308 ? 8.556 -21.204 -17.365 1.00 97.12 308 CYS A O 1
ATOM 2490 N N . ARG A 1 309 ? 6.958 -20.716 -15.866 1.00 97.56 309 ARG A N 1
ATOM 2491 C CA . ARG A 1 309 ? 5.791 -21.120 -16.682 1.00 97.56 309 ARG A CA 1
ATOM 2492 C C . ARG A 1 309 ? 4.967 -19.950 -17.229 1.00 97.56 309 ARG A C 1
ATOM 2494 O O . ARG A 1 309 ? 3.890 -20.174 -17.774 1.00 97.56 309 ARG A O 1
ATOM 2501 N N . VAL A 1 310 ? 5.459 -18.727 -17.070 1.00 96.81 310 VAL A N 1
ATOM 2502 C CA . VAL A 1 310 ? 4.878 -17.507 -17.635 1.00 96.81 310 VAL A CA 1
ATOM 2503 C C . VAL A 1 310 ? 6.006 -16.563 -18.039 1.00 96.81 310 VAL A C 1
ATOM 2505 O O . VAL A 1 310 ? 6.989 -16.416 -17.308 1.00 96.81 310 VAL A O 1
ATOM 2508 N N . LEU A 1 311 ? 5.884 -15.942 -19.207 1.00 98.25 311 LEU A N 1
ATOM 2509 C CA . LEU A 1 311 ? 6.842 -14.959 -19.699 1.00 98.25 311 LEU A CA 1
ATOM 2510 C C . LEU A 1 311 ? 6.540 -13.584 -19.091 1.00 98.25 311 LEU A C 1
ATOM 2512 O O . LEU A 1 311 ? 5.443 -13.043 -19.225 1.00 98.25 311 LEU A O 1
ATOM 2516 N N . SER A 1 312 ? 7.516 -13.013 -18.390 1.00 98.19 312 SER A N 1
ATOM 2517 C CA . SER A 1 312 ? 7.400 -11.689 -17.776 1.00 98.19 312 SER A CA 1
ATOM 2518 C C . SER A 1 312 ? 8.774 -11.129 -17.414 1.00 98.19 312 SER A C 1
ATOM 2520 O O . SER A 1 312 ? 9.761 -11.864 -17.379 1.00 98.19 312 SER A O 1
ATOM 2522 N N . ILE A 1 313 ? 8.816 -9.843 -17.075 1.00 97.88 313 ILE A N 1
ATOM 2523 C CA . ILE A 1 313 ? 9.944 -9.214 -16.371 1.00 97.88 313 ILE A CA 1
ATOM 2524 C C . ILE A 1 313 ? 9.659 -9.040 -14.867 1.00 97.88 313 ILE A C 1
ATOM 2526 O O . ILE A 1 313 ? 10.323 -8.265 -14.181 1.00 97.88 313 ILE A O 1
ATOM 2530 N N . ILE A 1 314 ? 8.663 -9.760 -14.341 1.00 98.25 314 ILE A N 1
ATOM 2531 C CA . ILE A 1 314 ? 8.287 -9.746 -12.926 1.00 98.25 314 ILE A CA 1
ATOM 2532 C C . ILE A 1 314 ? 9.212 -10.707 -12.176 1.00 98.25 314 ILE A C 1
ATOM 2534 O O . ILE A 1 314 ? 9.257 -11.901 -12.468 1.00 98.25 314 ILE A O 1
ATOM 2538 N N . SER A 1 315 ? 9.945 -10.203 -11.181 1.00 97.88 315 SER A N 1
ATOM 2539 C CA . SER A 1 315 ? 10.739 -11.076 -10.310 1.00 97.88 315 SER A CA 1
ATOM 2540 C C . SER A 1 315 ? 9.837 -11.888 -9.363 1.00 97.88 315 SER A C 1
ATOM 2542 O O . SER A 1 315 ? 8.795 -11.375 -8.944 1.00 97.88 315 SER A O 1
ATOM 2544 N N . PRO A 1 316 ? 10.241 -13.105 -8.941 1.00 98.25 316 PRO A N 1
ATOM 2545 C CA . PRO A 1 316 ? 9.502 -13.867 -7.930 1.00 98.25 316 PRO A CA 1
ATOM 2546 C C . PRO A 1 316 ? 9.222 -13.063 -6.652 1.00 98.25 316 PRO A C 1
ATOM 2548 O O . PRO A 1 316 ? 8.118 -13.108 -6.117 1.00 98.25 316 PRO A O 1
ATOM 2551 N N . LEU A 1 317 ? 10.195 -12.257 -6.207 1.00 98.62 317 LEU A N 1
ATOM 2552 C CA . LEU A 1 317 ? 10.049 -11.409 -5.024 1.00 98.62 317 LEU A CA 1
ATOM 2553 C C . LEU A 1 317 ? 8.996 -10.312 -5.221 1.00 98.62 317 LEU A C 1
ATOM 2555 O O . LEU A 1 317 ? 8.218 -10.062 -4.309 1.00 98.62 317 LEU A O 1
ATOM 2559 N N . LEU A 1 318 ? 8.937 -9.680 -6.398 1.00 98.69 318 LEU A N 1
ATOM 2560 C CA . LEU A 1 318 ? 7.903 -8.685 -6.704 1.00 98.69 318 LEU A CA 1
ATOM 2561 C C . LEU A 1 318 ? 6.507 -9.326 -6.744 1.00 98.69 318 LEU A C 1
ATOM 2563 O O . LEU A 1 318 ? 5.552 -8.744 -6.238 1.00 98.69 318 LEU A O 1
ATOM 2567 N N . ALA A 1 319 ? 6.385 -10.535 -7.300 1.00 98.69 319 ALA A N 1
ATOM 2568 C CA . ALA A 1 319 ? 5.120 -11.269 -7.301 1.00 98.69 319 ALA A CA 1
ATOM 2569 C C . ALA A 1 319 ? 4.661 -11.636 -5.876 1.00 98.69 319 ALA A C 1
ATOM 2571 O O . ALA A 1 319 ? 3.484 -11.490 -5.548 1.00 98.69 319 ALA A O 1
ATOM 2572 N N . ASP A 1 320 ? 5.587 -12.065 -5.013 1.00 98.88 320 ASP A N 1
ATOM 2573 C CA . ASP A 1 320 ? 5.316 -12.337 -3.597 1.00 98.88 320 ASP A CA 1
ATOM 2574 C C . ASP A 1 320 ? 4.956 -11.078 -2.797 1.00 98.88 320 ASP A C 1
ATOM 2576 O O . ASP A 1 320 ? 4.062 -11.108 -1.952 1.00 98.88 320 ASP A O 1
ATOM 2580 N N . HIS A 1 321 ? 5.627 -9.967 -3.083 1.00 98.88 321 HIS A N 1
ATOM 2581 C CA . HIS A 1 321 ? 5.395 -8.676 -2.447 1.00 98.88 321 HIS A CA 1
ATOM 2582 C C . HIS A 1 321 ? 3.949 -8.206 -2.621 1.00 98.88 321 HIS A C 1
ATOM 2584 O O . HIS A 1 321 ? 3.217 -8.076 -1.638 1.00 98.88 321 HIS A O 1
ATOM 2590 N N . VAL A 1 322 ? 3.492 -8.085 -3.872 1.00 98.81 322 VAL A N 1
ATOM 2591 C CA . VAL A 1 322 ? 2.124 -7.627 -4.154 1.00 98.81 322 VAL A CA 1
ATOM 2592 C C . VAL A 1 322 ? 1.071 -8.642 -3.695 1.00 98.81 322 VAL A C 1
ATOM 2594 O O . VAL A 1 322 ? -0.081 -8.273 -3.449 1.00 98.81 322 VAL A O 1
ATOM 2597 N N . PHE A 1 323 ? 1.429 -9.930 -3.590 1.00 98.88 323 PHE A N 1
ATOM 2598 C CA . PHE A 1 323 ? 0.580 -10.964 -2.995 1.00 98.88 323 PHE A CA 1
ATOM 2599 C C . PHE A 1 323 ? 0.389 -10.734 -1.491 1.00 98.88 323 PHE A C 1
ATOM 2601 O O . PHE A 1 323 ? -0.753 -10.718 -1.033 1.00 98.88 323 PHE A O 1
ATOM 2608 N N . ARG A 1 324 ? 1.467 -10.493 -0.733 1.00 98.88 324 ARG A N 1
ATOM 2609 C CA . ARG A 1 324 ? 1.393 -10.200 0.710 1.00 98.88 324 ARG A CA 1
ATOM 2610 C C . ARG A 1 324 ? 0.560 -8.962 1.016 1.00 98.88 324 ARG A C 1
ATOM 2612 O O . ARG A 1 324 ? -0.179 -8.958 1.993 1.00 98.88 324 ARG A O 1
ATOM 2619 N N . GLU A 1 325 ? 0.621 -7.942 0.172 1.00 98.94 325 GLU A N 1
ATOM 2620 C CA . GLU A 1 325 ? -0.235 -6.759 0.311 1.00 98.94 325 GLU A CA 1
ATOM 2621 C C . GLU A 1 325 ? -1.708 -7.062 0.053 1.00 98.94 325 GLU A C 1
ATOM 2623 O O . GLU A 1 325 ? -2.567 -6.539 0.752 1.00 98.94 325 GLU A O 1
ATOM 2628 N N . ALA A 1 326 ? -2.023 -7.950 -0.894 1.00 98.88 326 ALA A N 1
ATOM 2629 C CA . ALA A 1 326 ? -3.402 -8.392 -1.096 1.00 98.88 326 ALA A CA 1
ATOM 2630 C C . ALA A 1 326 ? -3.916 -9.232 0.087 1.00 98.88 326 ALA A C 1
ATOM 2632 O O . ALA A 1 326 ? -5.069 -9.082 0.480 1.00 98.88 326 ALA A O 1
ATOM 2633 N N . VAL A 1 327 ? -3.065 -10.077 0.686 1.00 98.88 327 VAL A N 1
ATOM 2634 C CA . VAL A 1 327 ? -3.386 -10.797 1.934 1.00 98.88 327 VAL A CA 1
ATOM 2635 C C . VAL A 1 327 ? -3.702 -9.800 3.050 1.00 98.88 327 VAL A C 1
ATOM 2637 O O . VAL A 1 327 ? -4.777 -9.864 3.643 1.00 98.88 327 VAL A O 1
ATOM 2640 N N . ARG A 1 328 ? -2.810 -8.828 3.264 1.00 98.56 328 ARG A N 1
ATOM 2641 C CA . ARG A 1 328 ? -2.966 -7.789 4.283 1.00 98.56 328 ARG A CA 1
ATOM 2642 C C . ARG A 1 328 ? -4.225 -6.944 4.077 1.00 98.56 328 ARG A C 1
ATOM 2644 O O . ARG A 1 328 ? -4.921 -6.657 5.043 1.00 98.56 328 ARG A O 1
ATOM 2651 N N . ALA A 1 329 ? -4.546 -6.588 2.835 1.00 98.69 329 ALA A N 1
ATOM 2652 C CA . ALA A 1 329 ? -5.761 -5.850 2.508 1.00 98.69 329 ALA A CA 1
ATOM 2653 C C . ALA A 1 329 ? -7.030 -6.625 2.894 1.00 98.69 329 ALA A C 1
ATOM 2655 O O . ALA A 1 329 ? -7.935 -6.053 3.496 1.00 98.69 329 ALA A O 1
ATOM 2656 N N . VAL A 1 330 ? -7.092 -7.931 2.600 1.00 98.75 330 VAL A N 1
ATOM 2657 C CA . VAL A 1 330 ? -8.225 -8.779 3.012 1.00 98.75 330 VAL A CA 1
ATOM 2658 C C . VAL A 1 330 ? -8.356 -8.805 4.536 1.00 98.75 330 VAL A C 1
ATOM 2660 O O . VAL A 1 330 ? -9.463 -8.649 5.050 1.00 98.75 330 VAL A O 1
ATOM 2663 N N . GLU A 1 331 ? -7.249 -8.973 5.261 1.00 98.12 331 GLU A N 1
ATOM 2664 C CA . GLU A 1 331 ? -7.236 -8.989 6.730 1.00 98.12 331 GLU A CA 1
ATOM 2665 C C . GLU A 1 331 ? -7.708 -7.662 7.333 1.00 98.12 331 GLU A C 1
ATOM 2667 O O . GLU A 1 331 ? -8.607 -7.660 8.176 1.00 98.12 331 GLU A O 1
ATOM 2672 N N . ASP A 1 332 ? -7.138 -6.541 6.881 1.00 97.31 332 ASP A N 1
ATOM 2673 C CA . ASP A 1 332 ? -7.469 -5.201 7.374 1.00 97.31 332 ASP A CA 1
ATOM 2674 C C . ASP A 1 332 ? -8.950 -4.877 7.137 1.00 97.31 332 ASP A C 1
ATOM 2676 O O . ASP A 1 332 ? -9.651 -4.465 8.062 1.00 97.31 332 ASP A O 1
ATOM 2680 N N . LEU A 1 333 ? -9.455 -5.115 5.922 1.00 98.06 333 LEU A N 1
ATOM 2681 C CA . LEU A 1 333 ? -10.849 -4.827 5.583 1.00 98.06 333 LEU A CA 1
ATOM 2682 C C . LEU A 1 333 ? -11.827 -5.733 6.342 1.00 98.06 333 LEU A C 1
ATOM 2684 O O . LEU A 1 333 ? -12.817 -5.237 6.872 1.00 98.06 333 LEU A O 1
ATOM 2688 N N . THR A 1 334 ? -11.521 -7.027 6.480 1.00 98.12 334 THR A N 1
ATOM 2689 C CA . THR A 1 334 ? -12.354 -7.967 7.256 1.00 98.12 334 THR A CA 1
ATOM 2690 C C . THR A 1 334 ? -12.383 -7.600 8.741 1.00 98.12 334 THR A C 1
ATOM 2692 O O . THR A 1 334 ? -13.404 -7.750 9.413 1.00 98.12 334 THR A O 1
ATOM 2695 N N . MET A 1 335 ? -11.258 -7.137 9.294 1.00 95.62 335 MET A N 1
ATOM 2696 C CA . MET A 1 335 ? -11.207 -6.676 10.680 1.00 95.62 335 MET A CA 1
ATOM 2697 C C . MET A 1 335 ? -12.079 -5.433 10.875 1.00 95.62 335 MET A C 1
ATOM 2699 O O . MET A 1 335 ? -12.848 -5.381 11.832 1.00 95.62 335 MET A O 1
ATOM 2703 N N . LEU A 1 336 ? -11.971 -4.451 9.977 1.00 95.31 336 LEU A N 1
ATOM 2704 C CA . LEU A 1 336 ? -12.690 -3.180 10.072 1.00 95.31 336 LEU A CA 1
ATOM 2705 C C . LEU A 1 336 ? -14.193 -3.324 9.811 1.00 95.31 336 LEU A C 1
ATOM 2707 O O . LEU A 1 336 ? -14.983 -2.685 10.501 1.00 95.31 336 LEU A O 1
ATOM 2711 N N . GLU A 1 337 ? -14.596 -4.204 8.893 1.00 95.81 337 GLU A N 1
ATOM 2712 C CA . GLU A 1 337 ? -16.001 -4.555 8.646 1.00 95.81 337 GLU A CA 1
ATOM 2713 C C . GLU A 1 337 ? -16.703 -4.993 9.942 1.00 95.81 337 GLU A C 1
ATOM 2715 O O . GLU A 1 337 ? -17.778 -4.502 10.277 1.00 95.81 337 GLU A O 1
ATOM 2720 N N . ARG A 1 338 ? -16.054 -5.845 10.746 1.00 94.88 338 ARG A N 1
ATOM 2721 C CA . ARG A 1 338 ? -16.601 -6.330 12.029 1.00 94.88 338 ARG A CA 1
ATOM 2722 C C . ARG A 1 338 ? -16.755 -5.239 13.090 1.00 94.88 338 ARG A C 1
ATOM 2724 O O . ARG A 1 338 ? -17.412 -5.470 14.103 1.00 94.88 338 ARG A O 1
ATOM 2731 N N . LEU A 1 339 ? -16.111 -4.090 12.895 1.00 92.25 339 LEU A N 1
ATOM 2732 C CA . LEU A 1 339 ? -16.158 -2.943 13.801 1.00 92.25 339 LEU A CA 1
ATOM 2733 C C . LEU A 1 339 ? -17.187 -1.893 13.366 1.00 92.25 339 LEU A C 1
ATOM 2735 O O . LEU A 1 339 ? -17.333 -0.868 14.045 1.00 92.25 339 LEU A O 1
ATOM 2739 N N . LEU A 1 340 ? -17.892 -2.115 12.253 1.00 91.12 340 LEU A N 1
ATOM 2740 C CA . LEU A 1 340 ? -18.939 -1.207 11.818 1.00 91.12 340 LEU A CA 1
ATOM 2741 C C . LEU A 1 340 ? -20.081 -1.152 12.843 1.00 91.12 340 LEU A C 1
ATOM 2743 O O . LEU A 1 340 ? -20.511 -2.185 13.366 1.00 91.12 340 LEU A O 1
ATOM 2747 N N . PRO A 1 341 ? -20.593 0.053 13.151 1.00 91.94 341 PRO A N 1
ATOM 2748 C CA . PRO A 1 341 ? -21.839 0.171 13.886 1.00 91.94 341 PRO A CA 1
ATOM 2749 C C . PRO A 1 341 ? -22.995 -0.357 13.023 1.00 91.94 341 PRO A C 1
ATOM 2751 O O . PRO A 1 341 ? -22.886 -0.370 11.793 1.00 91.94 341 PRO A O 1
ATOM 2754 N N . PRO A 1 342 ? -24.127 -0.744 13.640 1.00 90.62 342 PRO A N 1
ATOM 2755 C CA . PRO A 1 342 ? -25.304 -1.132 12.878 1.00 90.62 342 PRO A CA 1
ATOM 2756 C C . PRO A 1 342 ? -25.718 -0.002 11.919 1.00 90.62 342 PRO A C 1
ATOM 2758 O O . PRO A 1 342 ? -25.602 1.177 12.284 1.00 90.62 342 PRO A O 1
ATOM 2761 N N . PRO A 1 343 ? -26.221 -0.338 10.718 1.00 91.75 343 PRO A N 1
ATOM 2762 C CA . PRO A 1 343 ? -26.760 0.639 9.785 1.00 91.75 343 PRO A CA 1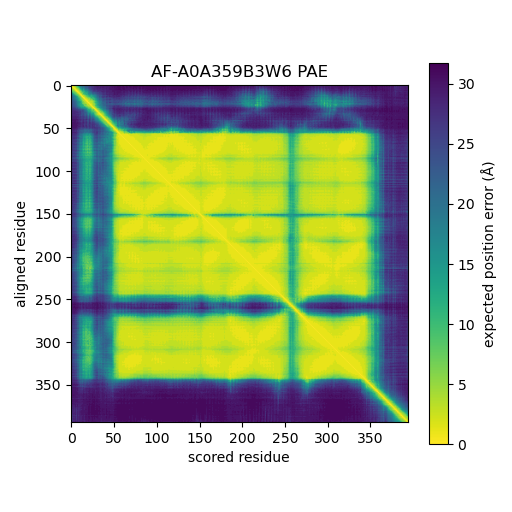
ATOM 2763 C C . PRO A 1 343 ? -27.774 1.575 10.436 1.00 91.75 343 PRO A C 1
ATOM 2765 O O . PRO A 1 343 ? -28.555 1.158 11.295 1.00 91.75 343 PRO A O 1
ATOM 2768 N N . CYS A 1 344 ? -27.811 2.834 10.000 1.00 85.25 344 CYS A N 1
ATOM 2769 C CA . CYS A 1 344 ? -28.870 3.729 10.433 1.00 85.25 344 CYS A CA 1
ATOM 2770 C C . CYS A 1 344 ? -30.235 3.180 9.975 1.00 85.25 344 CYS A C 1
ATOM 2772 O O . CYS A 1 344 ? -30.447 2.835 8.811 1.00 85.25 344 CYS A O 1
ATOM 2774 N N . GLU A 1 345 ? -31.163 3.060 10.922 1.00 74.94 345 GLU A N 1
ATOM 2775 C CA . GLU A 1 345 ? -32.519 2.581 10.667 1.00 74.94 345 GLU A CA 1
ATOM 2776 C C . GLU A 1 345 ? -33.490 3.759 10.619 1.00 74.94 345 GLU A C 1
ATOM 2778 O O . GLU A 1 345 ? -33.472 4.638 11.485 1.00 74.94 345 GLU A O 1
ATOM 2783 N N . PHE A 1 346 ? -34.397 3.747 9.643 1.00 64.69 346 PHE A N 1
ATOM 2784 C CA . PHE A 1 346 ? -35.546 4.644 9.655 1.00 64.69 346 PHE A CA 1
ATOM 2785 C C . PHE A 1 346 ? -36.559 4.148 10.693 1.00 64.69 346 PHE A C 1
ATOM 2787 O O . PHE A 1 346 ? -37.193 3.108 10.496 1.00 64.69 346 PHE A O 1
ATOM 2794 N N . LYS A 1 347 ? -36.741 4.882 11.798 1.00 66.62 347 LYS A N 1
ATOM 2795 C CA . LYS A 1 347 ? -37.776 4.553 12.785 1.00 66.62 347 LYS A CA 1
ATOM 2796 C C . LYS A 1 347 ? -39.107 5.184 12.362 1.00 66.62 347 LYS A C 1
ATOM 2798 O O . LYS A 1 347 ? -39.168 6.399 12.187 1.00 66.62 347 LYS A O 1
ATOM 2803 N N . PRO A 1 348 ? -40.205 4.411 12.263 1.00 59.00 348 PRO A N 1
ATOM 2804 C CA . PRO A 1 348 ? -41.513 4.938 11.863 1.00 59.00 348 PRO A CA 1
ATOM 2805 C C . PRO A 1 348 ? -42.023 6.107 12.726 1.00 59.00 348 PRO A C 1
ATOM 2807 O O . PRO A 1 348 ? -42.750 6.967 12.236 1.00 59.00 348 PRO A O 1
ATOM 2810 N N . ASP A 1 349 ? -41.628 6.181 14.001 1.00 59.41 349 ASP A N 1
ATOM 2811 C CA . ASP A 1 349 ? -42.019 7.281 14.893 1.00 59.41 349 ASP A CA 1
ATOM 2812 C C . ASP A 1 349 ? -41.299 8.614 14.605 1.00 59.41 349 ASP A C 1
ATOM 2814 O O . ASP A 1 349 ? -41.804 9.667 15.005 1.00 59.41 349 ASP A O 1
ATOM 2818 N N . ASP A 1 350 ? -40.191 8.619 13.854 1.00 57.12 350 ASP A N 1
ATOM 2819 C CA . ASP A 1 350 ? -39.518 9.858 13.432 1.00 57.12 350 ASP A CA 1
ATOM 2820 C C . ASP A 1 350 ? -40.313 10.600 12.339 1.00 57.12 350 ASP A C 1
ATOM 2822 O O . ASP A 1 350 ? -40.218 11.822 12.202 1.00 57.12 350 ASP A O 1
ATOM 2826 N N . GLN A 1 351 ? -41.216 9.899 11.645 1.00 51.03 351 GLN A N 1
ATOM 2827 C CA . GLN A 1 351 ? -42.137 10.473 10.659 1.00 51.03 351 GLN A CA 1
ATOM 2828 C C . GLN A 1 351 ? -43.131 11.466 11.298 1.00 51.03 351 GLN A C 1
ATOM 2830 O O . GLN A 1 351 ? -43.481 12.481 10.696 1.00 51.03 351 GLN A O 1
ATOM 2835 N N . LYS A 1 352 ? -43.540 11.234 12.557 1.00 51.19 352 LYS A N 1
ATOM 2836 C CA . LYS A 1 352 ? -44.444 12.140 13.295 1.00 51.19 352 LYS A CA 1
ATOM 2837 C C . LYS A 1 352 ? -43.781 13.459 13.697 1.00 51.19 352 LYS A C 1
ATOM 2839 O O . LYS A 1 352 ? -44.495 14.424 13.950 1.00 51.19 352 LYS A O 1
ATOM 2844 N N . LYS A 1 353 ? -42.445 13.514 13.755 1.00 49.84 353 LYS A N 1
ATOM 2845 C CA . LYS A 1 353 ? -41.702 14.753 14.038 1.00 49.84 353 LYS A CA 1
ATOM 2846 C C . LYS A 1 353 ? -41.519 15.611 12.785 1.00 49.84 353 LYS A C 1
ATOM 2848 O O . LYS A 1 353 ? -41.661 16.823 12.881 1.00 49.84 353 LYS A O 1
ATOM 2853 N N . LEU A 1 354 ? -41.307 14.998 11.617 1.00 49.53 354 LEU A N 1
ATOM 2854 C CA . LEU A 1 354 ? -41.190 15.715 10.337 1.00 49.53 354 LEU A CA 1
ATOM 2855 C C . LEU A 1 354 ? -42.515 16.324 9.846 1.00 49.53 354 LEU A C 1
ATOM 2857 O O . LEU A 1 354 ? -42.507 17.372 9.211 1.00 49.53 354 LEU A O 1
ATOM 2861 N N . HIS A 1 355 ? -43.666 15.732 10.180 1.00 49.81 355 HIS A N 1
ATOM 2862 C CA . HIS A 1 355 ? -44.974 16.323 9.858 1.00 49.81 355 HIS A CA 1
ATOM 2863 C C . HIS A 1 355 ? -45.332 17.573 10.689 1.00 49.81 355 HIS A C 1
ATOM 2865 O O . HIS A 1 355 ? -46.376 18.179 10.450 1.00 49.81 355 HIS A O 1
ATOM 2871 N N . GLY A 1 356 ? -44.483 17.972 11.644 1.00 46.41 356 GLY A N 1
ATOM 2872 C CA . GLY A 1 356 ? -44.585 19.247 12.358 1.00 46.41 356 GLY A CA 1
ATOM 2873 C C . GLY A 1 356 ? -43.815 20.401 11.704 1.00 46.41 356 GLY A C 1
ATOM 2874 O O . GLY A 1 356 ? -43.989 21.541 12.134 1.00 46.41 356 GLY A O 1
ATOM 2875 N N . ASP A 1 357 ? -42.992 20.134 10.681 1.00 41.81 357 ASP A N 1
ATOM 2876 C CA . ASP A 1 357 ? -42.230 21.172 9.985 1.00 41.81 357 ASP A CA 1
ATOM 2877 C C . ASP A 1 357 ? -43.081 21.860 8.898 1.00 41.81 357 ASP A C 1
ATOM 2879 O O . ASP A 1 357 ? -43.670 21.193 8.038 1.00 41.81 357 ASP A O 1
ATOM 2883 N N . PRO A 1 358 ? -43.119 23.207 8.858 1.00 46.56 358 PRO A N 1
ATOM 2884 C CA . PRO A 1 358 ? -43.992 23.980 7.967 1.00 46.56 358 PRO A CA 1
ATOM 2885 C C . PRO A 1 358 ? -43.656 23.839 6.472 1.00 46.56 358 PRO A C 1
ATOM 2887 O O . PRO A 1 358 ? -44.372 24.371 5.625 1.00 46.56 358 PRO A O 1
ATOM 2890 N N . CYS A 1 359 ? -42.591 23.115 6.120 1.00 47.28 359 CYS A N 1
ATOM 2891 C CA . CYS A 1 359 ? -42.220 22.837 4.735 1.00 47.28 359 CYS A CA 1
ATOM 2892 C C . CYS A 1 359 ? -43.054 21.723 4.079 1.00 47.28 359 CYS A C 1
ATOM 2894 O O . CYS A 1 359 ? -43.033 21.626 2.854 1.00 47.28 359 CYS A O 1
ATOM 2896 N N . TYR A 1 360 ? -43.795 20.905 4.842 1.00 41.44 360 TYR A N 1
ATOM 2897 C CA . TYR A 1 360 ? -44.531 19.753 4.289 1.00 41.44 360 TYR A CA 1
ATOM 2898 C C . TYR A 1 360 ? -46.053 19.938 4.169 1.00 41.44 360 TYR A C 1
ATOM 2900 O O . TYR A 1 360 ? -46.729 19.062 3.637 1.00 41.44 360 TYR A O 1
ATOM 2908 N N . THR A 1 361 ? -46.611 21.068 4.615 1.00 41.28 361 THR A N 1
ATOM 2909 C CA . THR A 1 361 ? -48.065 21.337 4.575 1.00 41.28 361 THR A CA 1
ATOM 2910 C C . THR A 1 361 ? -48.489 22.353 3.521 1.00 41.28 361 THR A C 1
ATOM 2912 O O . THR A 1 361 ? -49.608 22.859 3.565 1.00 41.28 361 THR A O 1
ATOM 2915 N N . ARG A 1 362 ? -47.645 22.642 2.527 1.00 39.62 362 ARG A N 1
ATOM 2916 C CA . ARG A 1 362 ? -48.085 23.425 1.371 1.00 39.62 362 ARG A CA 1
ATOM 2917 C C . ARG A 1 362 ? -48.514 22.486 0.253 1.00 39.62 362 ARG A C 1
ATOM 2919 O O . ARG A 1 362 ? -47.781 22.281 -0.711 1.00 39.62 362 ARG A O 1
ATOM 2926 N N . GLU A 1 363 ? -49.733 21.960 0.364 1.00 42.81 363 GLU A N 1
ATOM 2927 C CA . GLU A 1 363 ? -50.526 21.733 -0.843 1.00 42.81 363 GLU A CA 1
ATOM 2928 C C . GLU A 1 363 ? -50.492 23.061 -1.605 1.00 42.81 363 GLU A C 1
ATOM 2930 O O . GLU A 1 363 ? -50.954 24.096 -1.122 1.00 42.81 363 GLU A O 1
ATOM 2935 N N . GLN A 1 364 ? -49.788 23.080 -2.735 1.00 41.06 364 GLN A N 1
ATOM 2936 C CA . GLN A 1 364 ? -49.779 24.231 -3.618 1.00 41.06 364 GLN A CA 1
ATOM 2937 C C . GLN A 1 364 ? -51.198 24.376 -4.168 1.00 41.06 364 GLN A C 1
ATOM 2939 O O . GLN A 1 364 ? -51.545 23.784 -5.187 1.00 41.06 364 GLN A O 1
ATOM 2944 N N . GLU A 1 365 ? -52.029 25.161 -3.483 1.00 39.22 365 GLU A N 1
ATOM 2945 C CA . GLU A 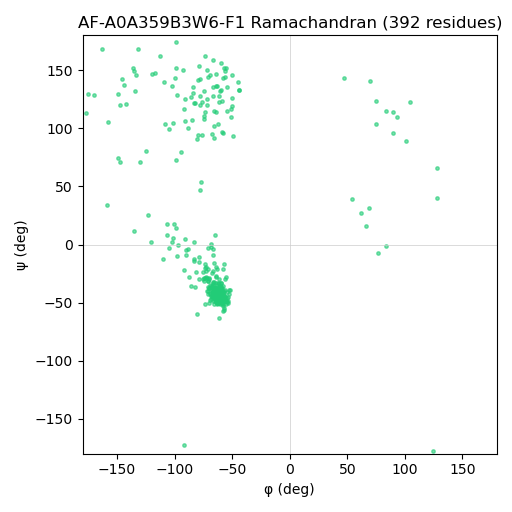1 365 ? -53.194 25.785 -4.090 1.00 39.22 365 GLU A CA 1
ATOM 2946 C C . GLU A 1 365 ? -52.679 26.646 -5.246 1.00 39.22 365 GLU A C 1
ATOM 2948 O O . GLU A 1 365 ? -52.182 27.760 -5.067 1.00 39.22 365 GLU A O 1
ATOM 2953 N N . PHE A 1 366 ? -52.735 26.092 -6.455 1.00 42.03 366 PHE A N 1
ATOM 2954 C CA . PHE A 1 366 ? -52.606 26.883 -7.664 1.00 42.03 366 PHE A CA 1
ATOM 2955 C C . PHE A 1 366 ? -53.773 27.876 -7.678 1.00 42.03 366 PHE A C 1
ATOM 2957 O O . PHE A 1 366 ? -54.927 27.435 -7.632 1.00 42.03 366 PHE A O 1
ATOM 2964 N N . PRO A 1 367 ? -53.527 29.197 -7.745 1.00 36.59 367 PRO A N 1
ATOM 2965 C CA . PRO A 1 367 ? -54.611 30.151 -7.883 1.00 36.59 367 PRO A CA 1
ATOM 2966 C C . PRO A 1 367 ? -55.380 29.830 -9.166 1.00 36.59 367 PRO A C 1
ATOM 2968 O O . PRO A 1 367 ? -54.817 29.730 -10.259 1.00 36.59 367 PRO A O 1
ATOM 2971 N N . ALA A 1 368 ? -56.684 29.613 -9.012 1.00 47.19 368 ALA A N 1
ATOM 2972 C CA . ALA A 1 368 ? -57.586 29.372 -10.118 1.00 47.19 368 ALA A CA 1
ATOM 2973 C C . ALA A 1 368 ? -57.606 30.605 -11.028 1.00 47.19 368 ALA A C 1
ATOM 2975 O O . ALA A 1 368 ? -58.240 31.609 -10.715 1.00 47.19 368 ALA A O 1
ATOM 2976 N N . GLY A 1 369 ? -56.928 30.505 -12.169 1.00 49.00 369 GLY A N 1
ATOM 2977 C CA . GLY A 1 369 ? -57.104 31.444 -13.269 1.00 49.00 369 GLY A CA 1
ATOM 2978 C C . GLY A 1 369 ? -55.822 32.059 -13.795 1.00 49.00 369 GLY A C 1
ATOM 2979 O O . GLY A 1 369 ? -55.685 33.267 -13.753 1.00 49.00 369 GLY A O 1
ATOM 2980 N N . GLU A 1 370 ? -54.949 31.253 -14.391 1.00 39.31 370 GLU A N 1
ATOM 2981 C CA . GLU A 1 370 ? -54.127 31.700 -15.518 1.00 39.31 370 GLU A CA 1
ATOM 2982 C C . GLU A 1 370 ? -53.684 30.463 -16.309 1.00 39.31 370 GLU A C 1
ATOM 2984 O O . GLU A 1 370 ? -52.875 29.658 -15.856 1.00 39.31 370 GLU A O 1
ATOM 2989 N N . LYS A 1 371 ? -54.290 30.244 -17.485 1.00 37.28 371 LYS A N 1
ATOM 2990 C CA . LYS A 1 371 ? -53.866 29.184 -18.412 1.00 37.28 371 LYS A CA 1
ATOM 2991 C C . LYS A 1 371 ? -52.612 29.663 -19.154 1.00 37.28 371 LYS A C 1
ATOM 2993 O O . LYS A 1 371 ? -52.729 30.631 -19.907 1.00 37.28 371 LYS A O 1
ATOM 2998 N N . PRO A 1 372 ? -51.455 28.985 -19.056 1.00 34.91 372 PRO A N 1
ATOM 2999 C CA . PRO A 1 372 ? -50.324 29.285 -19.924 1.00 34.91 372 PRO A CA 1
ATOM 3000 C C . PRO A 1 372 ? -50.598 28.735 -21.330 1.00 34.91 372 PRO A C 1
ATOM 3002 O O . PRO A 1 372 ? -51.019 27.588 -21.495 1.00 34.91 372 PRO A O 1
ATOM 3005 N N . SER A 1 373 ? -50.377 29.558 -22.358 1.00 36.44 373 SER A N 1
ATOM 3006 C CA . SER A 1 373 ? -50.512 29.152 -23.763 1.00 36.44 373 SER A CA 1
ATOM 3007 C C . SER A 1 373 ? -49.374 28.200 -24.177 1.00 36.44 373 SER A C 1
ATOM 3009 O O . SER A 1 373 ? -48.235 28.413 -23.754 1.00 36.44 373 SER A O 1
ATOM 3011 N N . PRO A 1 374 ? -49.617 27.195 -25.039 1.00 36.94 374 PRO A N 1
ATOM 3012 C CA . PRO A 1 374 ? -48.598 26.225 -25.404 1.00 36.94 374 PRO A CA 1
ATOM 3013 C C . PRO A 1 374 ? -47.793 26.718 -26.611 1.00 36.94 374 PRO A C 1
ATOM 3015 O O . PRO A 1 374 ? -48.223 26.570 -27.754 1.00 36.94 374 PRO A O 1
ATOM 3018 N N . LYS A 1 375 ? -46.593 27.260 -26.385 1.00 36.09 375 LYS A N 1
ATOM 3019 C CA . LYS A 1 375 ? -45.551 27.314 -27.421 1.00 36.09 375 LYS A CA 1
ATOM 3020 C C . LYS A 1 375 ? -44.178 27.065 -26.808 1.00 36.09 375 LYS A C 1
ATOM 3022 O O . LYS A 1 375 ? -43.735 27.839 -25.972 1.00 36.09 375 LYS A O 1
ATOM 3027 N N . GLY A 1 376 ? -43.506 26.019 -27.296 1.00 30.83 376 GLY A N 1
ATOM 3028 C CA . GLY A 1 376 ? -42.054 25.890 -27.172 1.00 30.83 376 GLY A CA 1
ATOM 3029 C C . GLY A 1 376 ? -41.511 24.586 -26.589 1.00 30.83 376 GLY A C 1
ATOM 3030 O O . GLY A 1 376 ? -40.547 24.645 -25.842 1.00 30.83 376 GLY A O 1
ATOM 3031 N N . PHE A 1 377 ? -42.061 23.415 -26.928 1.00 30.95 377 PHE A N 1
ATOM 3032 C CA . PHE A 1 377 ? -41.296 22.169 -26.788 1.00 30.95 377 PHE A CA 1
ATOM 3033 C C . PHE A 1 377 ? -40.445 21.971 -28.047 1.00 30.95 377 PHE A C 1
ATOM 3035 O O . PHE A 1 377 ? -40.979 21.648 -29.108 1.00 30.95 377 PHE A O 1
ATOM 3042 N N . LEU A 1 378 ? -39.130 22.171 -27.939 1.00 33.12 378 LEU A N 1
ATOM 3043 C CA . LEU A 1 378 ? -38.174 21.653 -28.916 1.00 33.12 378 LEU A CA 1
ATOM 3044 C C . LEU A 1 378 ? -37.698 20.280 -28.440 1.00 33.12 378 LEU A C 1
ATOM 3046 O O . LEU A 1 378 ? -37.109 20.132 -27.375 1.00 33.12 378 LEU A O 1
ATOM 3050 N N . ASN A 1 379 ? -38.020 19.284 -29.255 1.00 31.34 379 ASN A N 1
ATOM 3051 C CA . ASN A 1 379 ? -37.724 17.871 -29.088 1.00 31.34 379 ASN A CA 1
ATOM 3052 C C . ASN A 1 379 ? -36.468 17.553 -29.924 1.00 31.34 379 ASN A C 1
ATOM 3054 O O . ASN A 1 379 ? -36.468 17.899 -31.109 1.00 31.34 379 ASN A O 1
ATOM 3058 N N . PRO A 1 380 ? -35.406 16.911 -29.403 1.00 33.03 380 PRO A N 1
ATOM 3059 C CA . PRO A 1 380 ? -34.282 16.517 -30.236 1.00 33.03 380 PRO A CA 1
ATOM 3060 C C . PRO A 1 380 ? -34.512 15.099 -30.769 1.00 33.03 380 PRO A C 1
ATOM 3062 O O . PRO A 1 380 ? -34.389 14.105 -30.055 1.00 33.03 380 PRO A O 1
ATOM 3065 N N . SER A 1 381 ? -34.834 14.986 -32.057 1.00 30.92 381 SER A N 1
ATOM 3066 C CA . SER A 1 381 ? -34.631 13.741 -32.796 1.00 30.92 381 SER A CA 1
ATOM 3067 C C . SER A 1 381 ? -34.345 13.977 -34.276 1.00 30.92 381 SER A C 1
ATOM 3069 O O . SER A 1 381 ? -35.121 14.609 -34.983 1.00 30.92 381 SER A O 1
ATOM 3071 N N . ALA A 1 382 ? -33.262 13.318 -34.695 1.00 31.55 382 ALA A N 1
ATOM 3072 C CA . ALA A 1 382 ? -32.950 12.784 -36.020 1.00 31.55 382 ALA A CA 1
ATOM 3073 C C . ALA A 1 382 ? -32.216 13.658 -37.068 1.00 31.55 382 ALA A C 1
ATOM 3075 O O . ALA A 1 382 ? -32.785 14.532 -37.708 1.00 31.55 382 ALA A O 1
ATOM 3076 N N . LYS A 1 383 ? -30.991 13.179 -37.356 1.00 33.69 383 LYS A N 1
ATOM 3077 C CA . LYS A 1 383 ? -30.386 12.917 -38.683 1.00 33.69 383 LYS A CA 1
ATOM 3078 C C . LYS A 1 383 ? -29.908 14.100 -39.551 1.00 33.69 383 LYS A C 1
ATOM 3080 O O . LYS A 1 383 ? -30.665 14.662 -40.323 1.00 33.69 383 LYS A O 1
ATOM 3085 N N . GLY A 1 384 ? -28.580 14.270 -39.556 1.00 30.28 384 GLY A N 1
ATOM 3086 C CA . GLY A 1 384 ? -27.713 13.928 -40.698 1.00 30.28 384 GLY A CA 1
ATOM 3087 C C . GLY A 1 384 ? -27.552 14.938 -41.841 1.00 30.28 384 GLY A C 1
ATOM 3088 O O . GLY A 1 384 ? -28.472 15.108 -42.627 1.00 30.28 384 GLY A O 1
ATOM 3089 N N . ALA A 1 385 ? -26.330 15.461 -42.011 1.00 31.42 385 ALA A N 1
ATOM 3090 C CA . ALA A 1 385 ? -25.629 15.602 -43.299 1.00 31.42 385 ALA A CA 1
ATOM 3091 C C . ALA A 1 385 ? -24.191 16.130 -43.082 1.00 31.42 385 ALA A C 1
ATOM 3093 O O . ALA A 1 385 ? -23.997 17.129 -42.395 1.00 31.42 385 ALA A O 1
ATOM 3094 N N . ASN A 1 386 ? -23.202 15.453 -43.680 1.00 37.50 386 ASN A N 1
ATOM 3095 C CA . ASN A 1 386 ? -21.813 15.917 -43.860 1.00 37.50 386 ASN A CA 1
ATOM 3096 C C . ASN A 1 386 ? -21.762 17.229 -44.674 1.00 37.50 386 ASN A C 1
ATOM 3098 O O . ASN A 1 386 ? -22.663 17.467 -45.484 1.00 37.50 386 ASN A O 1
ATOM 3102 N N . PRO A 1 387 ? -20.693 18.038 -44.540 1.00 33.09 387 PRO A N 1
ATOM 3103 C CA . PRO A 1 387 ? -19.609 17.933 -45.531 1.00 33.09 387 PRO A CA 1
ATOM 3104 C C . PRO A 1 387 ? -18.186 18.168 -44.971 1.00 33.09 387 PRO A C 1
ATOM 3106 O O . PRO A 1 387 ? -17.943 19.063 -44.169 1.00 33.09 387 PRO A O 1
ATOM 3109 N N . GLU A 1 388 ? -17.228 17.401 -45.486 1.00 32.97 388 GLU A N 1
ATOM 3110 C CA . GLU A 1 388 ? -15.822 17.806 -45.674 1.00 32.97 388 GLU A CA 1
ATOM 3111 C C . GLU A 1 388 ? -15.637 18.237 -47.151 1.00 32.97 388 GLU A C 1
ATOM 3113 O O . GLU A 1 388 ? -16.508 17.918 -47.967 1.00 32.97 388 GLU A O 1
ATOM 3118 N N . PRO A 1 389 ? -14.481 18.774 -47.598 1.00 51.16 389 PRO A N 1
ATOM 3119 C CA . PRO A 1 389 ? -13.488 19.627 -46.932 1.00 51.16 389 PRO A CA 1
ATOM 3120 C C . PRO A 1 389 ? -13.112 20.852 -47.816 1.00 51.16 389 PRO A C 1
ATOM 3122 O O . PRO A 1 389 ? -13.366 20.884 -49.019 1.00 51.16 389 PRO A O 1
ATOM 3125 N N . SER A 1 390 ? -12.408 21.848 -47.271 1.00 35.59 390 SER A N 1
ATOM 3126 C CA . SER A 1 390 ? -11.601 22.774 -48.089 1.00 35.59 390 SER A CA 1
ATOM 3127 C C . SER A 1 390 ? -10.369 23.213 -47.311 1.00 35.59 390 SER A C 1
ATOM 3129 O O . SER A 1 390 ? -10.486 23.768 -46.220 1.00 35.59 390 SER A O 1
ATOM 3131 N N . GLY A 1 391 ? -9.196 22.916 -47.861 1.00 31.88 391 GLY A N 1
ATOM 3132 C CA . GLY A 1 391 ? -7.913 23.163 -47.224 1.00 31.88 391 GLY A CA 1
ATOM 3133 C C . GLY A 1 391 ? -7.262 24.509 -47.543 1.00 31.88 391 GLY A C 1
ATOM 3134 O O . GLY A 1 391 ? -7.794 25.332 -48.282 1.00 31.88 391 GLY A O 1
ATOM 3135 N N . ALA A 1 392 ? -6.026 24.576 -47.040 1.00 34.25 392 ALA A N 1
ATOM 3136 C CA . ALA A 1 392 ? -4.847 25.286 -47.539 1.00 34.25 392 ALA A CA 1
ATOM 3137 C C . ALA A 1 392 ? -4.407 26.597 -46.845 1.00 34.25 392 ALA A C 1
ATOM 3139 O O . ALA A 1 392 ? -5.092 27.614 -46.872 1.00 34.25 392 ALA A O 1
ATOM 3140 N N . HIS A 1 393 ? -3.144 26.521 -46.390 1.00 38.06 393 HIS A N 1
ATOM 3141 C CA . HIS A 1 393 ? -2.146 27.562 -46.087 1.00 38.06 393 HIS A CA 1
ATOM 3142 C C . HIS A 1 393 ? -2.360 28.374 -44.793 1.00 38.06 393 HIS A C 1
ATOM 3144 O O . HIS A 1 393 ? -3.397 28.990 -44.599 1.00 38.06 393 HIS A O 1
ATOM 3150 N N . ARG A 1 394 ? -1.403 28.418 -43.857 1.00 37.84 394 ARG A N 1
ATOM 3151 C CA . ARG A 1 394 ? 0.059 28.548 -43.991 1.00 37.84 394 ARG A CA 1
ATOM 3152 C C . ARG A 1 394 ? 0.807 27.838 -42.870 1.00 37.84 394 ARG A C 1
ATOM 3154 O O . ARG A 1 394 ? 0.241 27.784 -41.759 1.00 37.84 394 ARG A O 1
#

Solvent-accessible surface area (backbone atoms only — not comparable to full-atom values): 23256 Å² total; per-residue (Å²): 135,89,79,82,81,79,79,76,76,84,74,64,70,71,60,54,54,57,46,48,54,54,61,59,50,74,73,69,75,83,86,90,80,79,82,80,82,90,77,82,89,81,82,88,84,89,87,69,88,93,55,62,66,51,73,69,54,47,50,53,53,50,50,61,47,45,64,51,50,28,51,53,53,17,51,48,24,48,53,53,39,70,19,46,45,86,84,47,50,69,63,37,52,50,23,52,50,50,19,50,53,26,47,54,52,32,56,51,48,56,59,42,66,77,71,70,47,71,66,58,51,52,51,49,48,55,51,51,39,54,56,36,48,53,52,38,54,50,35,50,51,55,36,48,33,44,78,72,56,74,46,81,66,63,69,67,49,63,67,54,39,53,49,60,32,51,53,37,49,49,54,36,51,54,47,51,31,58,75,74,39,60,76,74,57,46,54,50,50,37,41,55,47,46,41,50,45,29,48,52,52,18,51,49,22,48,50,54,38,71,36,38,36,85,86,45,53,69,63,34,50,53,26,45,54,48,21,55,49,25,51,52,52,29,51,54,39,50,53,47,38,60,73,34,25,52,42,60,48,61,66,68,73,55,75,89,82,54,97,77,65,74,72,66,96,56,75,47,64,90,52,69,77,58,57,46,42,69,67,54,54,56,49,49,55,51,53,41,51,54,37,47,55,50,24,53,49,31,48,52,48,24,57,30,44,70,66,70,71,55,65,53,79,63,49,51,67,59,33,48,49,60,22,53,52,29,52,49,45,36,52,54,51,58,56,33,60,75,54,47,67,78,47,73,74,89,56,79,74,58,56,69,59,57,75,70,42,84,84,76,72,65,77,79,77,70,78,91,81,78,84,82,79,96,80,83,88,86,77,94,80,83,84,90,81,87,83,86,88,85,88,85,88,132

Nearest PDB structures (foldseek):
  3d19-assembly1_F  TM=9.583E-01  e=4.296E-16  Bacillus cereus G9241
  8qae-assembly1_A  TM=3.750E-01  e=1.603E-01  synthetic construct
  5oen-assembly1_B  TM=2.992E-01  e=3.237E+00  Mus musculus
  4q4j-assembly1_A  TM=1.884E-01  e=3.237E+00  Thermotoga maritima MSB8

Mean predicted aligned error: 13.03 Å

Sequence (394 aa):
MVNDGKNKSFKTADDSHKHIKQHYEKTGAGKDYPPSSSTENAVVDRFHHGKKPSTPGFIVESLRLNLFWLRIMSEHALFIRLGLPCEEVALRLEAEQLQKEFARLLDEAQQIAENPTKNEVFRLNREAINLTTAIIDFKSRVLQLIICCDIVTGFNLPLLIDHIRREAIFFRASLVRLQEGLTVGSVEELIQSQLFWLRIMADHSKFILHLLDPSERRFIGIAREFSDLFDQLRLHARDFESMLVPQTFENSLLDDTDPVVLRPGVFGEGLPEPFSIGSLDRFTEEAIAATAELRDFKQTARELIERCRVLSIISPLLADHVFREAVRAVEDLTMLERLLPPPCEFKPDDQKKLHGDPCYTREQEFPAGEKPSPKGFLNPSAKGANPEPSGAHR

Radius of gyration: 27.17 Å; Cα contacts (8 Å, |Δi|>4): 326; chains: 1; bounding box: 83×64×75 Å

Secondary structure (DSSP, 8-state):
------------HHHHHHHHHHHHHTTS-----PPPP-----------TT----HHHHHHHHHHHHHHHHHHHHHHHHHHHHHS-TT-HHHHHHHHHHHHHHHHHHHHHHHHHHS--HHHHHHHHHHHHHHHHHHHHHHHHHHHHHHTTSS-SSS--HHHHHHHHHHHHHHHHHHHHHHHT----HHHHHHHHHHHHHHHHHHHHHHHHHHB-TT-HHHHHHHHHHHHHHHHHHHHHHHHHHHH-HHHHHHHTS-TT-TT----TTTTTTSPPP---HHHHHHHHHHHHHHHHHHHHHHHHHHHHHTT-S-BS--HHHHHHHHHHHHHHHHHHHHHHTTPPPPPP--GGGHHHHTTSTTS-------S--PPP---------------------

Foldseek 3Di:
DDDDDPPDDDPDLVVLLVVVCVVVCVVDDDDDDDDDDPPPPDDDDDDDPDDQQDLVRLLVVLLVLLLQVLQLQLVVLVVVLQFADPVPVVLNVVSNVLNVVSVVLNVQSVVCVVPPDSVSSLVSLVSLLVSLVVVLVSLVVSLCCVVVCVRVGGDDDSLNSVLSSLSSVVSNVSSVCSNVSPDDALLLQLLVLLLSLLVSQLVVLVVQLVFFDVVVVSLNVSSVVSNVVSVVLNVVSVVLCVVFPVLVVQVVPDDPPDPPPPPPPCRCPPPDHGAAAPVVLVSLVVSLVSLVSSLVSLVVVLVCQVVVNGGGPQHSVNSVSSSVSSVVSSVSSVSSSVSHDDHDDDDPVVVVVVVPDPVPPDPPPDPPDDDDDDDDDDDDDDDDDDDDDDDDDD